Protein AF-A0A166BLS1-F1 (afdb_monomer)

Sequence (521 aa):
MVPDGFFENTPAGLWRRPIIGSLPDDPYKFVGGPPPLKQDQSWTGKQEKKPWTNTPAFCPALEGIDLPGAQWHRLTSVPAFTVCNKCHSTIIRASVTQTSMSFSAAFQPIPSSDIPSRPLCYFSTTHVRQLWDDVLRVRTLDGLIAYARMRTSLPACAGQQGCTPSSPLAPPVWYTLSPFRAPKVEGFIMCATCFHDEVAGSPAEACFVPHFGTQEPSEVWSCDASVPRVRGLLRELASKEVTWQTSEAFSTGVRQRLHECPPCPGIGVRVDPDSHAWFRAKSELKYPEPMQNMAICAACVLDCISTAPAAGRPGVSEDHFERREPAPKSEPGSDANWYTCDAAVPSFRFALTQDHNHPPPRVPGVCHIWGSGVDNTDAADIWRDAARRLFTAGGSCVEQPGNTIPDGAQAYRIRPSAYGEHVELDFDLCAACYMGIVRPLFHDRFVQTVARNKVCDLGHTRPEREEIVRALVGACAVRDFGVFERWLREKAQKSIENAGHSGSPALLVPRIEDFKTTLDG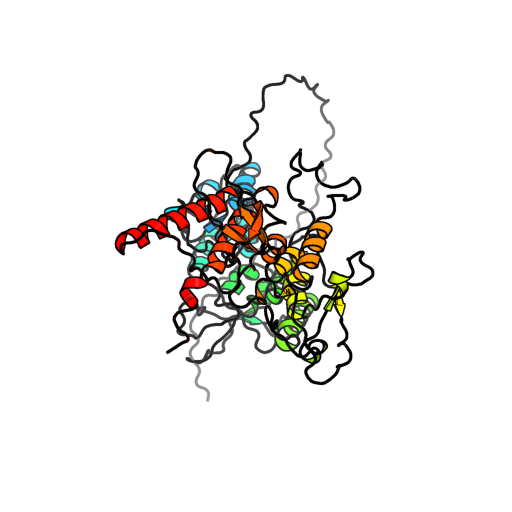

Solvent-accessible surface area (backbone atoms only — not comparable to full-atom values): 30731 Å² total; per-residue (Å²): 144,78,91,82,89,89,86,82,89,79,88,81,83,80,86,74,79,82,85,79,78,90,79,84,92,80,91,80,89,84,85,86,83,85,82,87,81,84,82,82,89,77,91,70,86,74,76,76,75,72,77,70,81,43,40,35,81,58,75,60,27,84,74,33,55,46,41,69,79,49,47,37,27,20,33,70,94,38,68,82,40,29,32,40,38,37,55,41,56,68,47,49,49,46,48,35,82,79,36,103,59,66,68,44,80,50,46,40,77,49,56,82,89,71,56,58,86,52,48,39,21,58,64,66,29,58,30,47,48,54,42,46,56,48,25,68,72,74,69,46,60,63,68,51,51,53,47,40,52,54,57,64,70,47,42,64,75,50,28,76,81,23,36,28,71,85,38,86,40,37,52,97,43,43,30,24,72,24,77,90,46,24,61,84,54,88,88,52,37,28,34,45,50,52,42,50,38,44,26,38,96,32,66,33,36,74,33,47,39,77,46,82,74,81,76,49,78,86,42,70,53,47,26,49,57,56,40,53,34,41,36,40,42,43,44,52,43,27,75,38,83,71,41,64,69,53,30,39,53,40,34,49,54,39,43,44,51,73,73,73,31,63,76,67,80,34,68,82,36,72,40,58,50,86,78,50,59,36,26,18,46,43,80,88,48,98,64,60,68,72,51,52,70,41,39,29,35,52,35,44,44,42,42,44,24,53,34,33,50,81,72,77,31,66,55,55,51,58,87,52,41,38,80,46,76,71,71,81,75,61,66,91,88,43,73,86,50,46,41,46,32,57,51,50,36,64,51,51,40,50,60,49,51,45,52,68,85,63,70,77,81,85,65,92,81,67,76,80,82,57,68,101,78,75,75,92,80,47,75,64,58,60,54,52,51,22,52,52,48,46,71,40,93,90,25,49,52,82,78,36,85,81,20,46,33,52,65,74,34,66,22,35,29,57,51,76,65,90,79,81,63,87,70,77,65,93,48,43,26,36,54,25,53,32,43,49,59,41,42,87,76,48,52,89,48,44,38,82,45,69,27,77,58,39,60,22,59,75,13,84,84,39,90,59,23,67,58,54,52,40,41,45,53,12,13,58,39,44,72,36,66,67,47,33,54,49,51,52,49,55,51,52,51,51,52,44,59,59,26,63,78,70,78,62,79,68,95,65,75,79,52,71,78,75,67,67,79,78,80,85,128

Radius of gyration: 27.6 Å; Cα contacts (8 Å, |Δi|>4): 735; chains: 1; bounding box: 99×90×65 Å

pLDDT: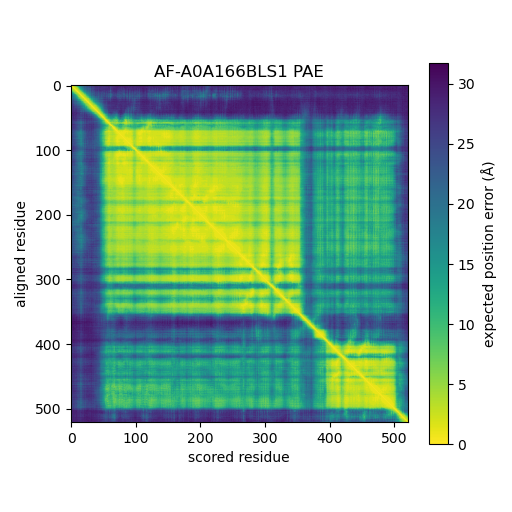 mean 74.45, std 22.79, range [21.97, 98.31]

Foldseek 3Di:
DDDDDDDDDDDDDDPDDDDDDDDDDDDDDDDDDDDDDDDDDDDDDDDPPDPPFQQFPDAPAQVLQDQFSHKKKAQQLQRLQIATPNCLVPPQQVLVVVDVDRPSVRIGIDPSVRQPSRRHHLCNFPLVVLVVVVCSVVVDCPSVSVLSVVLSPFADAPAQQFDFCPDPNQAPWKKAFDVVQAPHDPLAIAGPNLCSRQPPPFLCNVRMDTDPDDGDRPHGDHHLCSQQLLVLLSNVCRVDHRDHVSRHVSSVSSCCQPPVADAACAAPDWDAPVVFWWKAFDPVPPAPPLRRPATAGPSLLSRQQCSQVSVVAPFHHSVRIDTDDQDPDDPPPDPSRIHHHPCSPVLNSVVRNDRLVDQDDPDPPPPPPDPPPDDPNGLSVLVSQLSVQCPDPPADLAPDVQSWQDAQAKKKAFDDDPPPDPPRLPAIAHPNCCSRQPCSQPVVRIDIDGGDGDHHCCRPPNPCNVVLSSQSVSCSRSSHCVSSVVVSVVVLVVQQVVVVVVPDGDPDPDHVVNVPPPPPD

Secondary structure (DSSP, 8-state):
---------------PPP-PPP----------PPPPPP--------------TT--SS--GGGT---TT--EEEETTEEEEEEEHHHIIIIITGGGGTSSS-GGGGEEEEPGGGS-SS---GGGSHHHHHHHHHHHHHT-SHHHHHHHHHHHHSPPP-GGG-B-TTSTT--S-EEEE-TTTS---TT--EEHHHHHHHTTTSGGGGGEEE--PPPPTT--B--GGGSHHHHHHHHHHHHS---HHHHHHHHHHHHIIIIISPPP--TT--B-GGGS-EEEE-TTS---HHHHT--EEHHHIIIIITTSGGGT-----GGGEEEEPPPPP-STT-GGG-B--GGGSHHHHHHHHS-TTSPPP--TT-TTSS-TT--TT-HHHHHHHHHHHHSSTT--GGGSGGGEE-TTSEEEEEPPPSSS-------EEEHHHIIIIIHHHHGGGEEEEE--SEE-TT-TT-TTHHHHHHHHHHHHHHT-HHHHHHHHHHHHHHHHHHHHTTT-----PPPGGGGTTSS--

Structure (mmCIF, N/CA/C/O backbone):
data_AF-A0A166BLS1-F1
#
_entry.id   AF-A0A166BLS1-F1
#
loop_
_atom_site.group_PDB
_atom_site.id
_atom_site.type_symbol
_atom_site.label_atom_id
_atom_site.label_alt_id
_atom_site.label_comp_id
_atom_site.label_asym_id
_atom_site.label_entity_id
_atom_site.label_seq_id
_atom_site.pdbx_PDB_ins_code
_atom_site.Cartn_x
_atom_site.Cartn_y
_atom_site.Cartn_z
_atom_site.occupancy
_atom_site.B_iso_or_equiv
_atom_site.auth_seq_id
_atom_site.auth_comp_id
_atom_site.auth_asym_id
_atom_site.auth_atom_id
_atom_site.pdbx_PDB_model_num
ATOM 1 N N . MET A 1 1 ? -1.184 -50.304 -23.998 1.00 37.31 1 MET A N 1
ATOM 2 C CA . MET A 1 1 ? -2.460 -49.718 -24.455 1.00 37.31 1 MET A CA 1
ATOM 3 C C . MET A 1 1 ? -2.712 -48.480 -23.618 1.00 37.31 1 MET A C 1
ATOM 5 O O . MET A 1 1 ? -3.164 -48.580 -22.489 1.00 37.31 1 MET A O 1
ATOM 9 N N . VAL A 1 2 ? -2.264 -47.356 -24.163 1.00 29.84 2 VAL A N 1
ATOM 10 C CA . VAL A 1 2 ? -2.254 -45.984 -23.639 1.00 29.84 2 VAL A CA 1
ATOM 11 C C . VAL A 1 2 ? -2.466 -45.126 -24.890 1.00 29.84 2 VAL A C 1
ATOM 13 O O . VAL A 1 2 ? -1.858 -45.471 -25.908 1.00 29.84 2 VAL A O 1
ATOM 16 N N . PRO A 1 3 ? -3.308 -44.082 -24.901 1.00 44.66 3 PRO A N 1
ATOM 17 C CA . PRO A 1 3 ? -3.271 -43.125 -25.988 1.00 44.66 3 PRO A CA 1
ATOM 18 C C . PRO A 1 3 ? -2.238 -42.045 -25.658 1.00 44.66 3 PRO A C 1
ATOM 20 O O . PRO A 1 3 ? -2.410 -41.258 -24.728 1.00 44.66 3 PRO A O 1
ATOM 23 N N . ASP A 1 4 ? -1.156 -42.069 -26.429 1.00 40.38 4 ASP A N 1
ATOM 24 C CA . ASP A 1 4 ? -0.189 -40.988 -26.565 1.00 40.38 4 ASP A CA 1
ATOM 25 C C . ASP A 1 4 ? -0.800 -39.798 -27.315 1.00 40.38 4 ASP A C 1
ATOM 27 O O . ASP A 1 4 ? -1.586 -39.970 -28.249 1.00 40.38 4 ASP A O 1
ATOM 31 N N . GLY A 1 5 ? -0.322 -38.602 -26.972 1.00 33.91 5 GLY A N 1
ATOM 32 C CA . GLY A 1 5 ? -0.325 -37.451 -27.870 1.00 33.91 5 GLY A CA 1
ATOM 33 C C . GLY A 1 5 ? -1.164 -36.280 -27.380 1.00 33.91 5 GLY A C 1
ATOM 34 O O . GLY A 1 5 ? -2.383 -36.318 -27.459 1.00 33.91 5 GLY A O 1
ATOM 35 N N . PHE A 1 6 ? -0.488 -35.244 -26.880 1.00 31.84 6 PHE A N 1
ATOM 36 C CA . PHE A 1 6 ? -0.525 -33.864 -27.393 1.00 31.84 6 PHE A CA 1
ATOM 37 C C . PHE A 1 6 ? 0.153 -32.947 -26.359 1.00 31.84 6 PHE A C 1
ATOM 39 O O . PHE A 1 6 ? -0.451 -32.533 -25.376 1.00 31.84 6 PHE A O 1
ATOM 46 N N . PHE A 1 7 ? 1.430 -32.634 -26.582 1.00 31.94 7 PHE A N 1
ATOM 47 C CA . PHE A 1 7 ? 2.108 -31.496 -25.962 1.00 31.94 7 PHE A CA 1
ATOM 48 C C . PHE A 1 7 ? 2.674 -30.646 -27.097 1.00 31.94 7 PHE A C 1
ATOM 50 O O . PHE A 1 7 ? 3.666 -31.020 -27.719 1.00 31.94 7 PHE A O 1
ATOM 57 N N . GLU A 1 8 ? 2.036 -29.510 -27.366 1.00 32.31 8 GLU A N 1
ATOM 58 C CA . GLU A 1 8 ? 2.596 -28.452 -28.200 1.00 32.31 8 GLU A CA 1
ATOM 59 C C . GLU A 1 8 ? 2.899 -27.220 -27.337 1.00 32.31 8 GLU A C 1
ATOM 61 O O . GLU A 1 8 ? 2.020 -26.595 -26.753 1.00 32.31 8 GLU A O 1
ATOM 66 N N . ASN A 1 9 ? 4.195 -26.913 -27.281 1.00 30.81 9 ASN A N 1
ATOM 67 C CA . ASN A 1 9 ? 4.796 -25.587 -27.418 1.00 30.81 9 ASN A CA 1
ATOM 68 C C . ASN A 1 9 ? 4.277 -24.433 -26.541 1.00 30.81 9 ASN A C 1
ATOM 70 O O . ASN A 1 9 ? 3.420 -23.648 -26.935 1.00 30.81 9 ASN A O 1
ATOM 74 N N . THR A 1 10 ? 4.984 -24.193 -25.435 1.00 31.97 10 THR A N 1
ATOM 75 C CA . THR A 1 10 ? 5.152 -22.847 -24.859 1.00 31.97 10 THR A CA 1
ATOM 76 C C . THR A 1 10 ? 6.646 -22.494 -24.846 1.00 31.97 10 THR A C 1
ATOM 78 O O . THR A 1 10 ? 7.451 -23.304 -24.379 1.00 31.97 10 THR A O 1
ATOM 81 N N . PRO A 1 11 ? 7.071 -21.322 -25.356 1.00 33.12 11 PRO A N 1
ATOM 82 C CA . PRO A 1 11 ? 8.479 -20.953 -25.365 1.00 33.12 11 PRO A CA 1
ATOM 83 C C . PRO A 1 11 ? 8.884 -20.392 -23.996 1.00 33.12 11 PRO A C 1
ATOM 85 O O . PRO A 1 11 ? 8.539 -19.269 -23.632 1.00 33.12 11 PRO A O 1
ATOM 88 N N . ALA A 1 12 ? 9.656 -21.172 -23.240 1.00 31.81 12 ALA A N 1
ATOM 89 C CA . ALA A 1 12 ? 10.389 -20.683 -22.080 1.00 31.81 12 ALA A CA 1
ATOM 90 C C . ALA A 1 12 ? 11.561 -19.804 -22.554 1.00 31.81 12 ALA A C 1
ATOM 92 O O . ALA A 1 12 ? 12.592 -20.300 -23.014 1.00 31.81 12 ALA A O 1
ATOM 93 N N . GLY A 1 13 ? 11.395 -18.485 -22.453 1.00 29.47 13 GLY A N 1
ATOM 94 C CA . GLY A 1 13 ? 12.469 -17.509 -22.631 1.00 29.47 13 GLY A CA 1
ATOM 95 C C . GLY A 1 13 ? 13.503 -17.634 -21.513 1.00 29.47 13 GLY A C 1
ATOM 96 O O . GLY A 1 13 ? 13.312 -17.136 -20.407 1.00 29.47 13 GLY A O 1
ATOM 97 N N . LEU A 1 14 ? 14.601 -18.327 -21.808 1.00 30.34 14 LEU A N 1
ATOM 98 C CA . LEU A 1 14 ? 15.774 -18.485 -20.953 1.00 30.34 14 LEU A CA 1
ATOM 99 C C . LEU A 1 14 ? 16.527 -17.154 -20.786 1.00 30.34 14 LEU A C 1
ATOM 101 O O . LEU A 1 14 ? 17.370 -16.807 -21.608 1.00 30.34 14 LEU A O 1
ATOM 105 N N . TRP A 1 15 ? 16.322 -16.465 -19.665 1.00 31.14 15 TRP A N 1
ATOM 106 C CA . TRP A 1 15 ? 17.311 -15.524 -19.129 1.00 31.14 15 TRP A CA 1
ATOM 107 C C . TRP A 1 15 ? 18.323 -16.298 -18.273 1.00 31.14 15 TRP A C 1
ATOM 109 O O . TRP A 1 15 ? 18.244 -16.317 -17.047 1.00 31.14 15 TRP A O 1
ATOM 119 N N . ARG A 1 16 ? 19.284 -16.985 -18.907 1.00 30.34 16 ARG A N 1
ATOM 120 C CA . ARG A 1 16 ? 20.479 -17.480 -18.199 1.00 30.34 16 ARG A CA 1
ATOM 121 C C . ARG A 1 16 ? 21.548 -16.392 -18.220 1.00 30.34 16 ARG A C 1
ATOM 123 O O . ARG A 1 16 ? 22.025 -16.012 -19.284 1.00 30.34 16 ARG A O 1
ATOM 130 N N . ARG A 1 17 ? 21.941 -15.912 -17.037 1.00 32.03 17 ARG A N 1
ATOM 131 C CA . ARG A 1 17 ? 23.153 -15.099 -16.863 1.00 32.03 17 ARG A CA 1
ATOM 132 C C . ARG A 1 17 ? 24.384 -15.933 -17.257 1.00 32.03 17 ARG A C 1
ATOM 134 O O . ARG A 1 17 ? 24.448 -17.101 -16.865 1.00 32.03 17 ARG A O 1
ATOM 141 N N . PRO A 1 18 ? 25.366 -15.378 -17.985 1.00 31.52 18 PRO A N 1
ATOM 142 C CA . PRO A 1 18 ? 26.636 -16.056 -18.189 1.00 31.52 18 PRO A CA 1
ATOM 143 C C . PRO A 1 18 ? 27.429 -16.071 -16.876 1.00 31.52 18 PRO A C 1
ATOM 145 O O . PRO A 1 18 ? 27.588 -15.044 -16.217 1.00 31.52 18 PRO A O 1
ATOM 148 N N . ILE A 1 19 ? 27.923 -17.252 -16.503 1.00 35.88 19 ILE A N 1
ATOM 149 C CA . ILE A 1 19 ? 28.926 -17.427 -15.450 1.00 35.88 19 ILE A CA 1
ATOM 150 C C . ILE A 1 19 ? 30.246 -16.913 -16.031 1.00 35.88 19 ILE A C 1
ATOM 152 O O . ILE A 1 19 ? 30.818 -17.544 -16.918 1.00 35.88 19 ILE A O 1
ATOM 156 N N . ILE A 1 20 ? 30.696 -15.742 -15.581 1.00 36.22 20 ILE A N 1
ATOM 157 C CA . ILE A 1 20 ? 32.006 -15.196 -15.947 1.00 36.22 20 ILE A CA 1
ATOM 158 C C . ILE A 1 20 ? 33.042 -15.807 -15.004 1.00 36.22 20 ILE A C 1
ATOM 160 O O . ILE A 1 20 ? 32.956 -15.652 -13.787 1.00 36.22 20 ILE A O 1
ATOM 164 N N . GLY A 1 21 ? 33.984 -16.539 -15.596 1.00 31.39 21 GLY A N 1
ATOM 165 C CA . GLY A 1 21 ? 35.139 -17.112 -14.922 1.00 31.39 21 GLY A CA 1
ATOM 166 C C . GLY A 1 21 ? 36.121 -16.048 -14.433 1.00 31.39 21 GLY A C 1
ATOM 167 O O . GLY A 1 21 ? 36.230 -14.956 -14.987 1.00 31.39 21 GLY A O 1
ATOM 168 N N . SER A 1 22 ? 36.823 -16.415 -13.371 1.00 38.06 22 SER A N 1
ATOM 169 C CA . SER A 1 22 ? 37.865 -15.670 -12.675 1.00 38.06 22 SER A CA 1
ATOM 170 C C . SER A 1 22 ? 38.975 -15.196 -13.623 1.00 38.06 22 SER A C 1
ATOM 172 O O . SER A 1 22 ? 39.521 -15.996 -14.381 1.00 38.06 22 SER A O 1
ATOM 174 N N . LEU A 1 23 ? 39.347 -13.917 -13.532 1.00 35.88 23 LEU A N 1
ATOM 175 C CA . LEU A 1 23 ? 40.581 -13.368 -14.107 1.00 35.88 23 LEU A CA 1
ATOM 176 C C . LEU A 1 23 ? 41.565 -13.002 -12.978 1.00 35.88 23 LEU A C 1
ATOM 178 O O . LEU A 1 23 ? 41.110 -12.675 -11.880 1.00 35.88 23 LEU A O 1
ATOM 182 N N . PRO A 1 24 ? 42.884 -13.104 -13.228 1.00 43.91 24 PRO A N 1
ATOM 183 C CA . PRO A 1 24 ? 43.915 -13.093 -12.197 1.00 43.91 24 PRO A CA 1
ATOM 184 C C . PRO A 1 24 ? 44.379 -11.686 -11.807 1.00 43.91 24 PRO A C 1
ATOM 186 O O . PRO A 1 24 ? 44.202 -10.718 -12.547 1.00 43.91 24 PRO A O 1
ATOM 189 N N . ASP A 1 25 ? 45.005 -11.637 -10.631 1.00 40.00 25 ASP A N 1
ATOM 190 C CA . ASP A 1 25 ? 45.694 -10.497 -10.033 1.00 40.00 25 ASP A CA 1
ATOM 191 C C . ASP A 1 25 ? 46.747 -9.879 -10.965 1.00 40.00 25 ASP A C 1
ATOM 193 O O . ASP A 1 25 ? 47.553 -10.599 -11.556 1.00 40.00 25 ASP A O 1
ATOM 197 N N . ASP A 1 26 ? 46.807 -8.544 -11.013 1.00 35.03 26 ASP A N 1
ATOM 198 C CA . ASP A 1 26 ? 47.973 -7.821 -11.532 1.00 35.03 26 ASP A CA 1
ATOM 199 C C . ASP A 1 26 ? 48.314 -6.615 -10.624 1.00 35.03 26 ASP A C 1
ATOM 201 O O . ASP A 1 26 ? 47.408 -5.852 -10.258 1.00 35.03 26 ASP A O 1
ATOM 205 N N . PRO A 1 27 ? 49.585 -6.416 -10.210 1.00 46.97 27 PRO A N 1
ATOM 206 C CA . PRO A 1 27 ? 49.970 -5.420 -9.223 1.00 46.97 27 PRO A CA 1
ATOM 207 C C . PRO A 1 27 ? 50.662 -4.217 -9.879 1.00 46.97 27 PRO A C 1
ATOM 209 O O . PRO A 1 27 ? 51.811 -4.303 -10.305 1.00 46.97 27 PRO A O 1
ATOM 212 N N . TYR A 1 28 ? 50.030 -3.042 -9.852 1.00 35.78 28 TYR A N 1
ATOM 213 C CA . TYR A 1 28 ? 50.711 -1.787 -10.189 1.00 35.78 28 TYR A CA 1
ATOM 214 C C . TYR A 1 28 ? 50.617 -0.762 -9.057 1.00 35.78 28 TYR A C 1
ATOM 216 O O . TYR A 1 28 ? 49.587 -0.140 -8.803 1.00 35.78 28 TYR A O 1
ATOM 224 N N . LYS A 1 29 ? 51.758 -0.582 -8.380 1.00 39.91 29 LYS A N 1
ATOM 225 C CA . LYS A 1 29 ? 52.066 0.546 -7.495 1.00 39.91 29 LYS A CA 1
ATOM 226 C C . LYS A 1 29 ? 52.257 1.808 -8.342 1.00 39.91 29 LYS A C 1
ATOM 228 O O . LYS A 1 29 ? 53.139 1.828 -9.195 1.00 39.91 29 LYS A O 1
ATOM 233 N N . PHE A 1 30 ? 51.520 2.875 -8.040 1.00 35.00 30 PHE A N 1
ATOM 234 C CA . PHE A 1 30 ? 51.841 4.229 -8.500 1.00 35.00 30 PHE A CA 1
ATOM 235 C C . PHE A 1 30 ? 52.320 5.091 -7.328 1.00 35.00 30 PHE A C 1
ATOM 237 O O . PHE A 1 30 ? 51.665 5.198 -6.293 1.00 35.00 30 PHE A O 1
ATOM 244 N N . VAL A 1 31 ? 53.496 5.689 -7.519 1.00 37.72 31 VAL A N 1
ATOM 245 C CA . VAL A 1 31 ? 54.149 6.678 -6.658 1.00 37.72 31 VAL A CA 1
ATOM 246 C C . VAL A 1 31 ? 53.953 8.051 -7.305 1.00 37.72 31 VAL A C 1
ATOM 248 O O . VAL A 1 31 ? 54.186 8.187 -8.503 1.00 37.72 31 VAL A O 1
ATOM 251 N N . GLY A 1 32 ? 53.585 9.063 -6.512 1.00 34.72 32 GLY A N 1
ATOM 252 C CA . GLY A 1 32 ? 53.690 10.480 -6.887 1.00 34.72 32 GLY A CA 1
ATOM 253 C C . GLY A 1 32 ? 52.368 11.248 -6.858 1.00 34.72 32 GLY A C 1
ATOM 254 O O . GLY A 1 32 ? 51.665 11.321 -7.860 1.00 34.72 32 GLY A O 1
ATOM 255 N N . GLY A 1 33 ? 52.048 11.861 -5.715 1.00 37.88 33 GLY A N 1
ATOM 256 C CA . GLY A 1 33 ? 50.991 12.873 -5.613 1.00 37.88 33 GLY A CA 1
ATOM 257 C C . GLY A 1 33 ? 51.542 14.285 -5.880 1.00 37.88 33 GLY A C 1
ATOM 258 O O . GLY A 1 33 ? 52.661 14.573 -5.449 1.00 37.88 33 GLY A O 1
ATOM 259 N N . PRO A 1 34 ? 50.800 15.177 -6.564 1.00 40.53 34 PRO A N 1
ATOM 260 C CA . PRO A 1 34 ? 51.186 16.578 -6.719 1.00 40.53 34 PRO A CA 1
ATOM 261 C C . PRO A 1 34 ? 50.818 17.420 -5.473 1.00 40.53 34 PRO A C 1
ATOM 263 O O . PRO A 1 34 ? 49.925 17.037 -4.712 1.00 40.53 34 PRO A O 1
ATOM 266 N N . PRO A 1 35 ? 51.496 18.564 -5.242 1.00 41.44 35 PRO A N 1
ATOM 267 C CA . PRO A 1 35 ? 51.337 19.383 -4.036 1.00 41.44 35 PRO A CA 1
ATOM 268 C C . PRO A 1 35 ? 50.039 20.220 -4.039 1.00 41.44 35 PRO A C 1
ATOM 270 O O . PRO A 1 35 ? 49.445 20.439 -5.098 1.00 41.44 35 PRO A O 1
ATOM 273 N N . PRO A 1 36 ? 49.590 20.719 -2.868 1.00 36.47 36 PRO A N 1
ATOM 274 C CA . PRO A 1 36 ? 48.290 21.365 -2.733 1.00 36.47 36 PRO A CA 1
ATOM 275 C C . PRO A 1 36 ? 48.281 22.780 -3.326 1.00 36.47 36 PRO A C 1
ATOM 277 O O . PRO A 1 36 ? 49.151 23.607 -3.042 1.00 36.47 36 PRO A O 1
ATOM 280 N N . LEU A 1 37 ? 47.247 23.069 -4.117 1.00 32.47 37 LEU A N 1
ATOM 281 C CA . LEU A 1 37 ? 46.922 24.407 -4.605 1.00 32.47 37 LEU A CA 1
ATOM 282 C C . LEU A 1 37 ? 46.307 25.255 -3.482 1.00 32.47 37 LEU A C 1
ATOM 284 O O . LEU A 1 37 ? 45.362 24.838 -2.811 1.00 32.47 37 LEU A O 1
ATOM 288 N N . LYS A 1 38 ? 46.853 26.464 -3.306 1.00 34.19 38 LYS A N 1
ATOM 289 C CA . LYS A 1 38 ? 46.337 27.511 -2.417 1.00 34.19 38 LYS A CA 1
ATOM 290 C C . LYS A 1 38 ? 44.936 27.939 -2.859 1.00 34.19 38 LYS A C 1
ATOM 292 O O . LYS A 1 38 ? 44.688 28.162 -4.041 1.00 34.19 38 LYS A O 1
ATOM 297 N N . GLN A 1 39 ? 44.038 28.050 -1.888 1.00 31.67 39 GLN A N 1
ATOM 298 C CA . GLN A 1 39 ? 42.633 28.383 -2.075 1.00 31.67 39 GLN A CA 1
ATOM 299 C C . GLN A 1 39 ? 42.447 29.899 -1.907 1.00 31.67 39 GLN A C 1
ATOM 301 O O . GLN A 1 39 ? 42.406 30.393 -0.782 1.00 31.67 39 GLN A O 1
ATOM 306 N N . ASP A 1 40 ? 42.348 30.632 -3.017 1.00 30.22 40 ASP A N 1
ATOM 307 C CA . ASP A 1 40 ? 41.918 32.033 -3.008 1.00 30.22 40 ASP A CA 1
ATOM 308 C C . ASP A 1 40 ? 40.397 32.103 -2.827 1.00 30.22 40 ASP A C 1
ATOM 310 O O . ASP A 1 40 ? 39.615 31.630 -3.657 1.00 30.22 40 ASP A O 1
ATOM 314 N N . GLN A 1 41 ? 39.970 32.699 -1.714 1.00 35.78 41 GLN A N 1
ATOM 315 C CA . GLN A 1 41 ? 38.578 33.048 -1.464 1.00 35.78 41 GLN A CA 1
ATOM 316 C C . GLN A 1 41 ? 38.263 34.377 -2.159 1.00 35.78 41 GLN A C 1
ATOM 318 O O . GLN A 1 41 ? 38.460 35.446 -1.588 1.00 35.78 41 GLN A O 1
ATOM 323 N N . SER A 1 42 ? 37.726 34.312 -3.379 1.00 29.70 42 SER A N 1
ATOM 324 C CA . SER A 1 42 ? 36.916 35.405 -3.923 1.00 29.70 42 SER A CA 1
ATOM 325 C C . SER A 1 42 ? 35.448 34.981 -3.936 1.00 29.70 42 SER A C 1
ATOM 327 O O . SER A 1 42 ? 35.024 34.017 -4.574 1.00 29.70 42 SER A O 1
ATOM 329 N N . TRP A 1 43 ? 34.686 35.680 -3.104 1.00 32.12 43 TRP A N 1
ATOM 330 C CA . TRP A 1 43 ? 33.264 35.504 -2.869 1.00 32.12 43 TRP A CA 1
ATOM 331 C C . TRP A 1 43 ? 32.502 36.032 -4.094 1.00 32.12 43 TRP A C 1
ATOM 333 O O . TRP A 1 43 ? 32.457 37.236 -4.328 1.00 32.12 43 TRP A O 1
ATOM 343 N N . THR A 1 44 ? 31.909 35.144 -4.892 1.00 34.59 44 THR A N 1
ATOM 344 C CA . THR A 1 44 ? 30.893 35.514 -5.889 1.00 34.59 44 THR A CA 1
ATOM 345 C C . THR A 1 44 ? 29.563 34.908 -5.462 1.00 34.59 44 THR A C 1
ATOM 347 O O . THR A 1 44 ? 29.478 33.730 -5.108 1.00 34.59 44 THR A O 1
ATOM 350 N N . GLY A 1 45 ? 28.537 35.758 -5.394 1.00 40.53 45 GLY A N 1
ATOM 351 C CA . GLY A 1 45 ? 27.240 35.457 -4.801 1.00 40.53 45 GLY A CA 1
ATOM 352 C C . GLY A 1 45 ? 26.622 34.172 -5.345 1.00 40.53 45 GLY A C 1
ATOM 353 O O . GLY A 1 45 ? 26.195 34.103 -6.497 1.00 40.53 45 GLY A O 1
ATOM 354 N N . LYS A 1 46 ? 26.521 33.156 -4.484 1.00 34.66 46 LYS A N 1
ATOM 355 C CA . LYS A 1 46 ? 25.625 32.027 -4.719 1.00 34.66 46 LYS A CA 1
ATOM 356 C C . LYS A 1 46 ? 24.204 32.548 -4.573 1.00 34.66 46 LYS A C 1
ATOM 358 O O . LYS A 1 46 ? 23.774 32.860 -3.468 1.00 34.66 46 LYS A O 1
ATOM 363 N N . GLN A 1 47 ? 23.474 32.597 -5.686 1.00 32.12 47 GLN A N 1
ATOM 364 C CA . GLN A 1 47 ? 22.020 32.538 -5.639 1.00 32.12 47 GLN A CA 1
ATOM 365 C C . GLN A 1 47 ? 21.641 31.353 -4.748 1.00 32.12 47 GLN A C 1
ATOM 367 O O . GLN A 1 47 ? 21.965 30.202 -5.063 1.00 32.12 47 GLN A O 1
ATOM 372 N N . GLU A 1 48 ? 20.996 31.634 -3.620 1.00 31.42 48 GLU A N 1
ATOM 373 C CA . GLU A 1 48 ? 20.308 30.615 -2.846 1.00 31.42 48 GLU A CA 1
ATOM 374 C C . GLU A 1 48 ? 19.347 29.910 -3.803 1.00 31.42 48 GLU A C 1
ATOM 376 O O . GLU A 1 48 ? 18.385 30.498 -4.302 1.00 31.42 48 GLU A O 1
ATOM 381 N N . LYS A 1 49 ? 19.652 28.650 -4.135 1.00 38.97 49 LYS A N 1
ATOM 382 C CA . LYS A 1 49 ? 18.723 27.794 -4.867 1.00 38.97 49 LYS A CA 1
ATOM 383 C C . LYS A 1 49 ? 17.466 27.736 -4.013 1.00 38.97 49 LYS A C 1
ATOM 385 O O . LYS A 1 49 ? 17.487 27.087 -2.968 1.00 38.97 49 LYS A O 1
ATOM 390 N N . LYS A 1 50 ? 16.406 28.430 -4.442 1.00 36.78 50 LYS A N 1
ATOM 391 C CA . LYS A 1 50 ? 15.085 28.321 -3.819 1.00 36.78 50 LYS A CA 1
ATOM 392 C C . LYS A 1 50 ? 14.807 26.829 -3.591 1.00 36.78 50 LYS A C 1
ATOM 394 O O . LYS A 1 50 ? 15.022 26.047 -4.526 1.00 36.78 50 LYS A O 1
ATOM 399 N N . PRO A 1 51 ? 14.411 26.414 -2.374 1.00 44.69 51 PRO A N 1
ATOM 400 C CA . PRO A 1 51 ? 14.072 25.022 -2.118 1.00 44.69 51 PRO A CA 1
ATOM 401 C C . PRO A 1 51 ? 13.043 24.590 -3.162 1.00 44.69 51 PRO A C 1
ATOM 403 O O . PRO A 1 51 ? 12.149 25.366 -3.492 1.00 44.69 51 PRO A O 1
ATOM 406 N N . TRP A 1 52 ? 13.233 23.403 -3.742 1.00 47.97 52 TRP A N 1
ATOM 407 C CA . TRP A 1 52 ? 12.401 22.876 -4.822 1.00 47.97 52 TRP A CA 1
ATOM 408 C C . TRP A 1 52 ? 10.938 22.832 -4.369 1.00 47.97 52 TRP A C 1
ATOM 410 O O . TRP A 1 52 ? 10.510 21.870 -3.727 1.00 47.97 52 TRP A O 1
ATOM 420 N N . THR A 1 53 ? 10.181 23.880 -4.683 1.00 54.34 53 THR A N 1
ATOM 421 C CA . THR A 1 53 ? 8.743 23.941 -4.447 1.00 54.34 53 THR A CA 1
ATOM 422 C C . THR A 1 53 ? 8.115 22.757 -5.191 1.00 54.34 53 THR A C 1
ATOM 424 O O . THR A 1 53 ? 8.500 22.459 -6.322 1.00 54.34 53 THR A O 1
ATOM 427 N N . ASN A 1 54 ? 7.215 22.013 -4.540 1.00 58.28 54 ASN A N 1
ATOM 428 C CA . ASN A 1 54 ? 6.516 20.833 -5.088 1.00 58.28 54 ASN A CA 1
ATOM 429 C C . ASN A 1 54 ? 7.311 19.507 -5.159 1.00 58.28 54 ASN A C 1
ATOM 431 O O . ASN A 1 54 ? 6.902 18.577 -5.863 1.00 58.28 54 ASN A O 1
ATOM 435 N N . THR A 1 55 ? 8.437 19.363 -4.447 1.00 64.56 55 THR A N 1
ATOM 436 C CA . THR A 1 55 ? 9.050 18.033 -4.241 1.00 64.56 55 THR A CA 1
ATOM 437 C C . THR A 1 55 ? 8.502 17.411 -2.960 1.00 64.56 55 THR A C 1
ATOM 439 O O . THR A 1 55 ? 8.761 17.954 -1.887 1.00 64.56 55 THR A O 1
ATOM 442 N N . PRO A 1 56 ? 7.789 16.273 -3.021 1.00 59.00 56 PRO A N 1
ATOM 443 C CA . PRO A 1 56 ? 7.319 15.634 -1.805 1.00 59.00 56 PRO A CA 1
ATOM 444 C C . PRO A 1 56 ? 8.512 15.146 -0.967 1.00 59.00 56 PRO A C 1
ATOM 446 O O . PRO A 1 56 ? 9.515 14.652 -1.493 1.00 59.00 56 PRO A O 1
ATOM 449 N N . ALA A 1 57 ? 8.410 15.310 0.350 1.00 62.72 57 ALA A N 1
ATOM 450 C CA . ALA A 1 57 ? 9.400 14.896 1.335 1.00 62.72 57 ALA A CA 1
ATOM 451 C C . ALA A 1 57 ? 9.658 13.385 1.275 1.00 62.72 57 ALA A C 1
ATOM 453 O O . ALA A 1 57 ? 10.794 12.947 1.467 1.00 62.72 57 ALA A O 1
ATOM 454 N N . PHE A 1 58 ? 8.628 12.607 0.936 1.00 68.94 58 PHE A N 1
ATOM 455 C CA . PHE A 1 58 ? 8.699 11.167 0.725 1.00 68.94 58 PHE A CA 1
ATOM 456 C C . PHE A 1 58 ? 8.086 10.762 -0.621 1.00 68.94 58 PHE A C 1
ATOM 458 O O . PHE A 1 58 ? 7.308 11.491 -1.229 1.00 68.94 58 PHE A O 1
ATOM 465 N N . CYS A 1 59 ? 8.464 9.583 -1.111 1.00 79.69 59 CYS A N 1
ATOM 466 C CA . CYS A 1 59 ? 7.813 8.979 -2.267 1.00 79.69 59 CYS A CA 1
ATOM 467 C C . CYS A 1 59 ? 6.456 8.394 -1.826 1.00 79.69 59 CYS A C 1
ATOM 469 O O . CYS A 1 59 ? 6.470 7.589 -0.896 1.00 79.69 59 CYS A O 1
ATOM 471 N N . PRO A 1 60 ? 5.322 8.717 -2.482 1.00 71.12 60 PRO A N 1
ATOM 472 C CA . PRO A 1 60 ? 3.997 8.180 -2.126 1.00 71.12 60 PRO A CA 1
ATOM 473 C C . PRO A 1 60 ? 3.839 6.665 -2.363 1.00 71.12 60 PRO A C 1
ATOM 475 O O . PRO A 1 60 ? 2.791 6.099 -2.072 1.00 71.12 60 PRO A O 1
ATOM 478 N N . ALA A 1 61 ? 4.880 6.008 -2.886 1.00 74.62 61 ALA A N 1
ATOM 479 C CA . ALA A 1 61 ? 4.936 4.579 -3.165 1.00 74.62 61 ALA A CA 1
ATOM 480 C C . ALA A 1 61 ? 3.713 4.059 -3.956 1.00 74.62 61 ALA A C 1
ATOM 482 O O . ALA A 1 61 ? 3.114 4.793 -4.747 1.00 74.62 61 ALA A O 1
ATOM 483 N N . LEU A 1 62 ? 3.382 2.776 -3.785 1.00 61.03 62 LEU A N 1
ATOM 484 C CA . LEU A 1 62 ? 2.217 2.117 -4.386 1.00 61.03 62 LEU A CA 1
ATOM 485 C C . LEU A 1 62 ? 0.909 2.353 -3.606 1.00 61.03 62 LEU A C 1
ATOM 487 O O . LEU A 1 62 ? -0.097 1.715 -3.895 1.00 61.03 62 LEU A O 1
ATOM 491 N N . GLU A 1 63 ? 0.903 3.238 -2.609 1.00 62.09 63 GLU A N 1
ATOM 492 C CA . GLU A 1 63 ? -0.283 3.483 -1.777 1.00 62.09 63 GLU A CA 1
ATOM 493 C C . GLU A 1 63 ? -1.294 4.425 -2.450 1.00 62.09 63 GLU A C 1
ATOM 495 O O . GLU A 1 63 ? -2.413 4.571 -1.968 1.00 62.09 63 GLU A O 1
ATOM 500 N N . GLY A 1 64 ? -0.934 5.030 -3.591 1.00 59.81 64 GLY A N 1
ATOM 501 C CA . GLY A 1 64 ? -1.857 5.850 -4.385 1.00 59.81 64 GLY A CA 1
ATOM 502 C C . GLY A 1 64 ? -2.344 7.084 -3.645 1.00 59.81 64 GLY A C 1
ATOM 503 O O . GLY A 1 64 ? -3.503 7.476 -3.783 1.00 59.81 64 GLY A O 1
ATOM 504 N N . ILE A 1 65 ? -1.461 7.679 -2.844 1.00 63.91 65 ILE A N 1
ATOM 505 C CA . ILE A 1 65 ? -1.749 8.921 -2.143 1.00 63.91 65 ILE A CA 1
ATOM 506 C C . ILE A 1 65 ? -1.770 10.037 -3.187 1.00 63.91 65 ILE A C 1
ATOM 508 O O . ILE A 1 65 ? -0.737 10.363 -3.777 1.00 63.91 65 ILE A O 1
ATOM 512 N N . ASP A 1 66 ? -2.952 10.610 -3.409 1.00 65.38 66 ASP A N 1
ATOM 513 C CA . ASP A 1 66 ? -3.068 11.878 -4.118 1.00 65.38 66 ASP A CA 1
ATOM 514 C C . ASP A 1 66 ? -2.329 12.939 -3.301 1.00 65.38 66 ASP A C 1
ATOM 516 O O . ASP A 1 66 ? -2.628 13.163 -2.126 1.00 65.38 66 ASP A O 1
ATOM 520 N N . LEU A 1 67 ? -1.305 13.525 -3.909 1.00 69.19 67 LEU A N 1
ATOM 521 C CA . LEU A 1 67 ? -0.509 14.591 -3.324 1.00 69.19 67 LEU A CA 1
ATOM 522 C C . LEU A 1 67 ? -0.822 15.850 -4.131 1.00 69.19 67 LEU A C 1
ATOM 524 O O . LEU A 1 67 ? -0.135 16.096 -5.131 1.00 69.19 67 LEU A O 1
ATOM 528 N N . PRO A 1 68 ? -1.844 16.640 -3.746 1.00 65.06 68 PRO A N 1
ATOM 529 C CA . PRO A 1 68 ? -2.235 17.810 -4.511 1.00 65.06 68 PRO A CA 1
ATOM 530 C C . PRO A 1 68 ? -1.040 18.751 -4.679 1.00 65.06 68 PRO A C 1
ATOM 532 O O . PRO A 1 68 ? -0.255 18.971 -3.757 1.00 65.06 68 PRO A O 1
ATOM 535 N N . GLY A 1 69 ? -0.847 19.262 -5.892 1.00 71.25 69 GLY A N 1
ATOM 536 C CA . GLY A 1 69 ? 0.281 20.136 -6.219 1.00 71.25 69 GLY A CA 1
ATOM 537 C C . GLY A 1 69 ? 1.650 19.450 -6.319 1.00 71.25 69 GLY A C 1
ATOM 538 O O . GLY A 1 69 ? 2.615 20.116 -6.696 1.00 71.25 69 GLY A O 1
ATOM 539 N N . ALA A 1 70 ? 1.773 18.146 -6.042 1.00 81.56 70 ALA A N 1
ATOM 540 C CA . ALA A 1 70 ? 3.007 17.428 -6.331 1.00 81.56 70 ALA A CA 1
ATOM 541 C C . ALA A 1 70 ? 3.214 17.333 -7.845 1.00 81.56 70 ALA A C 1
ATOM 543 O O . ALA A 1 70 ? 2.306 16.995 -8.601 1.00 81.56 70 ALA A O 1
ATOM 544 N N . GLN A 1 71 ? 4.440 17.592 -8.293 1.00 89.62 71 GLN A N 1
ATOM 545 C CA . GLN A 1 71 ? 4.793 17.342 -9.682 1.00 89.62 71 GLN A CA 1
ATOM 546 C C . GLN A 1 71 ? 4.951 15.830 -9.912 1.00 89.62 71 GLN A C 1
ATOM 548 O O . GLN A 1 71 ? 5.545 15.109 -9.100 1.00 89.62 71 GLN A O 1
ATOM 553 N N . TRP A 1 72 ? 4.454 15.353 -11.047 1.00 94.31 72 TRP A N 1
ATOM 554 C CA . TRP A 1 72 ? 4.622 13.976 -11.499 1.00 94.31 72 TRP A CA 1
ATOM 555 C C . TRP A 1 72 ? 5.320 13.950 -12.847 1.00 94.31 72 TRP A C 1
ATOM 557 O O . TRP A 1 72 ? 5.274 14.918 -13.601 1.00 94.31 72 TRP A O 1
ATOM 567 N N . HIS A 1 73 ? 5.985 12.839 -13.131 1.00 96.38 73 HIS A N 1
ATOM 568 C CA . HIS A 1 73 ? 6.626 12.560 -14.408 1.00 96.38 73 HIS A CA 1
ATOM 569 C C . HIS A 1 73 ? 6.081 11.249 -14.964 1.00 96.38 73 HIS A C 1
ATOM 571 O O . HIS A 1 73 ? 5.657 10.384 -14.200 1.00 96.38 73 HIS A O 1
ATOM 577 N N . ARG A 1 74 ? 6.105 11.079 -16.281 1.00 96.88 74 ARG A N 1
ATOM 578 C CA . ARG A 1 74 ? 5.749 9.828 -16.959 1.00 96.88 74 ARG A CA 1
ATOM 579 C C . ARG A 1 74 ? 6.838 9.402 -17.921 1.00 96.88 74 ARG A C 1
ATOM 581 O O . ARG A 1 74 ? 7.518 10.249 -18.499 1.00 96.88 74 ARG A O 1
ATOM 588 N N . LEU A 1 75 ? 6.983 8.098 -18.113 1.00 97.12 75 LEU A N 1
ATOM 589 C CA . LEU A 1 75 ? 7.862 7.559 -19.144 1.00 97.12 75 LEU A CA 1
ATOM 590 C C . LEU A 1 75 ? 7.243 7.820 -20.524 1.00 97.12 75 LEU A C 1
ATOM 592 O O . LEU A 1 75 ? 6.123 7.400 -20.794 1.00 97.12 75 LEU A O 1
ATOM 596 N N . THR A 1 76 ? 7.961 8.503 -21.413 1.00 96.88 76 THR A N 1
ATOM 597 C CA . THR A 1 76 ? 7.413 8.967 -22.705 1.00 96.88 76 THR A CA 1
ATOM 598 C C . THR A 1 76 ? 6.906 7.811 -23.574 1.00 96.88 76 THR A C 1
ATOM 600 O O . THR A 1 76 ? 5.871 7.924 -24.222 1.00 96.88 76 THR A O 1
ATOM 603 N N . SER A 1 77 ? 7.601 6.671 -23.552 1.00 97.50 77 SER A N 1
ATOM 604 C CA . SER A 1 77 ? 7.228 5.465 -24.301 1.00 97.50 77 SER A CA 1
ATOM 605 C C . SER A 1 77 ? 6.111 4.640 -23.649 1.00 97.50 77 SER A C 1
ATOM 607 O O . SER A 1 77 ? 5.574 3.741 -24.299 1.00 97.50 77 SER A O 1
ATOM 609 N N . VAL A 1 78 ? 5.773 4.921 -22.384 1.00 97.56 78 VAL A N 1
ATOM 610 C CA . VAL A 1 78 ? 4.704 4.259 -21.619 1.00 97.56 78 VAL A CA 1
ATOM 611 C C . VAL A 1 78 ? 4.013 5.301 -20.723 1.00 97.56 78 VAL A C 1
ATOM 613 O O . VAL A 1 78 ? 4.298 5.369 -19.528 1.00 97.56 78 VAL A O 1
ATOM 616 N N . PRO A 1 79 ? 3.109 6.140 -21.266 1.00 95.88 79 PRO A N 1
ATOM 617 C CA . PRO A 1 79 ? 2.554 7.290 -20.541 1.00 95.88 79 PRO A CA 1
ATOM 618 C C . PRO A 1 79 ? 1.820 6.959 -19.233 1.00 95.88 79 PRO A C 1
ATOM 620 O O . PRO A 1 79 ? 1.762 7.804 -18.344 1.00 95.88 79 PRO A O 1
ATOM 623 N N . ALA A 1 80 ? 1.288 5.739 -19.098 1.00 94.81 80 ALA A N 1
ATOM 624 C CA . ALA A 1 80 ? 0.656 5.249 -17.870 1.00 94.81 80 ALA A CA 1
ATOM 625 C C . ALA A 1 80 ? 1.664 4.938 -16.742 1.00 94.81 80 ALA A C 1
ATOM 627 O O . ALA A 1 80 ? 1.275 4.775 -15.587 1.00 94.81 80 ALA A O 1
ATOM 628 N N . PHE A 1 81 ? 2.961 4.853 -17.055 1.00 96.06 81 PHE A N 1
ATOM 629 C CA . PHE A 1 81 ? 4.019 4.615 -16.081 1.00 96.06 81 PHE A CA 1
ATOM 630 C C . PHE A 1 81 ? 4.452 5.936 -15.442 1.00 96.06 81 PHE A C 1
ATOM 632 O O . PHE A 1 81 ? 5.276 6.682 -15.979 1.00 96.06 81 PHE 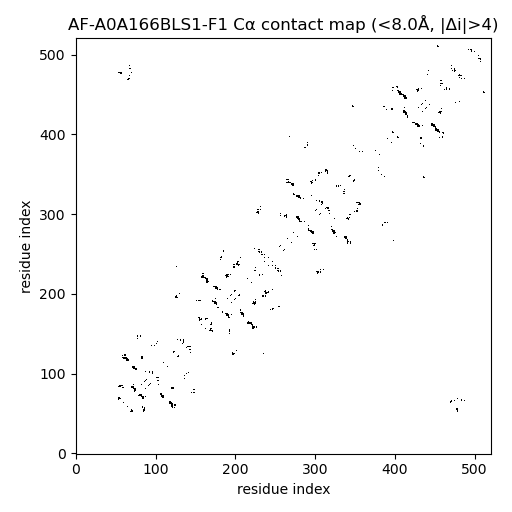A O 1
ATOM 639 N N . THR A 1 82 ? 3.875 6.224 -14.281 1.00 95.81 82 THR A N 1
ATOM 640 C CA . THR A 1 82 ? 4.083 7.457 -13.522 1.00 95.81 82 THR A CA 1
ATOM 641 C C . THR A 1 82 ? 5.197 7.345 -12.472 1.00 95.81 82 THR A C 1
ATOM 643 O O . THR A 1 82 ? 5.418 6.307 -11.843 1.00 95.81 82 THR A O 1
ATOM 646 N N . VAL A 1 83 ? 5.914 8.448 -12.260 1.00 95.12 83 VAL A N 1
ATOM 647 C CA . VAL A 1 83 ? 7.030 8.595 -11.319 1.00 95.12 83 VAL A CA 1
ATOM 648 C C . VAL A 1 83 ? 6.862 9.904 -10.552 1.00 95.12 83 VAL A C 1
ATOM 650 O O . VAL A 1 83 ? 6.692 10.966 -11.148 1.00 95.12 83 VAL A O 1
ATOM 653 N N . CYS A 1 84 ? 6.936 9.866 -9.223 1.00 93.69 84 CYS A N 1
ATOM 654 C CA . CYS A 1 84 ? 6.836 11.087 -8.423 1.00 93.69 84 CYS A CA 1
ATOM 655 C C . CYS A 1 84 ? 8.082 11.979 -8.604 1.00 93.69 84 CYS A C 1
ATOM 657 O O . CYS A 1 84 ? 9.198 11.476 -8.788 1.00 93.69 84 CYS A O 1
ATOM 659 N N . ASN A 1 85 ? 7.946 13.298 -8.427 1.00 91.62 85 ASN A N 1
ATOM 660 C CA . ASN A 1 85 ? 9.071 14.234 -8.570 1.00 91.62 85 ASN A CA 1
ATOM 661 C C . ASN A 1 85 ? 10.275 13.925 -7.660 1.00 91.62 85 ASN A C 1
ATOM 663 O O . ASN A 1 85 ? 11.417 14.157 -8.055 1.00 91.62 85 ASN A O 1
ATOM 667 N N . LYS A 1 86 ? 10.058 13.343 -6.471 1.00 89.06 86 LYS A N 1
ATOM 668 C CA . LYS A 1 86 ? 11.153 12.886 -5.598 1.00 89.06 86 LYS A CA 1
ATOM 669 C C . LYS A 1 86 ? 12.039 11.851 -6.302 1.00 89.06 86 LYS A C 1
ATOM 671 O O . LYS A 1 86 ? 13.204 12.138 -6.537 1.00 89.06 86 LYS A O 1
ATOM 676 N N . CYS A 1 87 ? 11.489 10.699 -6.698 1.00 92.88 87 CYS A N 1
ATOM 677 C CA . CYS A 1 87 ? 12.246 9.647 -7.393 1.00 92.88 87 CYS A CA 1
ATOM 678 C C . CYS A 1 87 ? 12.891 10.156 -8.688 1.00 92.88 87 CYS A C 1
ATOM 680 O O . CYS A 1 87 ? 14.054 9.856 -8.954 1.00 92.88 87 CYS A O 1
ATOM 682 N N . HIS A 1 88 ? 12.174 10.983 -9.454 1.00 94.06 88 HIS A N 1
ATOM 683 C CA . HIS A 1 88 ? 12.738 11.588 -10.654 1.00 94.06 88 HIS A CA 1
ATOM 684 C C . HIS A 1 88 ? 13.954 12.476 -10.340 1.00 94.06 88 HIS A C 1
ATOM 686 O O . HIS A 1 88 ? 15.017 12.305 -10.928 1.00 94.06 88 HIS A O 1
ATOM 692 N N . SER A 1 89 ? 13.840 13.401 -9.387 1.00 90.38 89 SER A N 1
ATOM 693 C CA . SER A 1 89 ? 14.915 14.352 -9.078 1.00 90.38 89 SER A CA 1
ATOM 694 C C . SER A 1 89 ? 16.109 13.718 -8.359 1.00 90.38 89 SER A C 1
ATOM 696 O O . SER A 1 89 ? 17.245 14.095 -8.650 1.00 90.38 89 SER A O 1
ATOM 698 N N . THR A 1 90 ? 15.877 12.772 -7.442 1.00 88.75 90 THR A N 1
ATOM 699 C CA . THR A 1 90 ? 16.933 12.203 -6.592 1.00 88.75 90 THR A CA 1
ATOM 700 C C . THR A 1 90 ? 17.555 10.929 -7.132 1.00 88.75 90 THR A C 1
ATOM 702 O O . THR A 1 90 ? 18.662 10.613 -6.719 1.00 88.75 90 THR A O 1
ATOM 705 N N . ILE A 1 91 ? 16.871 10.192 -8.011 1.00 90.25 91 ILE A N 1
ATOM 706 C CA . ILE A 1 91 ? 17.400 8.939 -8.568 1.00 90.25 91 ILE A CA 1
ATOM 707 C C . ILE A 1 91 ? 17.660 9.112 -10.062 1.00 90.25 91 ILE A C 1
ATOM 709 O O . ILE A 1 91 ? 18.813 9.104 -10.490 1.00 90.25 91 ILE A O 1
ATOM 713 N N . ILE A 1 92 ? 16.614 9.367 -10.852 1.00 92.44 92 ILE A N 1
ATOM 714 C CA . ILE A 1 92 ? 16.716 9.405 -12.321 1.00 92.44 92 ILE A CA 1
ATOM 715 C C . ILE A 1 92 ? 17.638 10.541 -12.782 1.00 92.44 92 ILE A C 1
ATOM 717 O O . ILE A 1 92 ? 18.616 10.311 -13.490 1.00 92.44 92 ILE A O 1
ATOM 721 N N . ARG A 1 93 ? 17.372 11.777 -12.342 1.00 90.06 93 ARG A N 1
ATOM 722 C CA . ARG A 1 93 ? 18.165 12.956 -12.718 1.00 90.06 93 ARG A CA 1
ATOM 723 C C . ARG A 1 93 ? 19.548 12.958 -12.069 1.00 90.06 93 ARG A C 1
ATOM 725 O O . ARG A 1 93 ? 20.492 13.452 -12.672 1.00 90.06 93 ARG A O 1
ATOM 732 N N . ALA A 1 94 ? 19.684 12.423 -10.857 1.00 86.44 94 ALA A N 1
ATOM 733 C CA . ALA A 1 94 ? 20.979 12.345 -10.184 1.00 86.44 94 ALA A CA 1
ATOM 734 C C . ALA A 1 94 ? 21.929 11.352 -10.873 1.00 86.44 94 ALA A C 1
ATOM 736 O O . ALA A 1 94 ? 23.128 11.595 -10.910 1.00 86.44 94 ALA A O 1
ATOM 737 N N . SER A 1 95 ? 21.403 10.297 -11.503 1.00 84.31 95 SER A N 1
ATOM 738 C CA . SER A 1 95 ? 22.209 9.311 -12.243 1.00 84.31 95 SER A CA 1
ATOM 739 C C . SER A 1 95 ? 22.957 9.907 -13.454 1.00 84.31 95 SER A C 1
ATOM 741 O O . SER A 1 95 ? 23.937 9.333 -13.930 1.00 84.31 95 SER A O 1
ATOM 743 N N . VAL A 1 96 ? 22.546 11.095 -13.920 1.00 69.19 96 VAL A N 1
ATOM 744 C CA . VAL A 1 96 ? 23.204 11.860 -14.997 1.00 69.19 96 VAL A CA 1
ATOM 745 C C . VAL A 1 96 ? 24.614 12.310 -14.606 1.00 69.19 96 VAL A C 1
ATOM 747 O O . VAL A 1 96 ? 25.467 12.477 -15.466 1.00 69.19 96 VAL A O 1
ATOM 750 N N . THR A 1 97 ? 24.902 12.509 -13.317 1.00 59.50 97 THR A N 1
ATOM 751 C CA . THR A 1 97 ? 26.248 12.942 -12.901 1.00 59.50 97 THR A CA 1
ATOM 752 C C . THR A 1 97 ? 27.270 11.809 -12.934 1.00 59.50 97 THR A C 1
ATOM 754 O O . THR A 1 97 ? 28.467 12.080 -12.942 1.00 59.50 97 THR A O 1
ATOM 757 N N . GLN A 1 98 ? 26.816 10.553 -12.973 1.00 60.41 98 GLN A N 1
ATOM 758 C CA . GLN A 1 98 ? 27.680 9.370 -12.991 1.00 60.41 98 GLN A CA 1
ATOM 759 C C . GLN A 1 98 ? 27.907 8.820 -14.404 1.00 60.41 98 GLN A C 1
ATOM 761 O O . GLN A 1 98 ? 28.879 8.106 -14.637 1.00 60.41 98 GLN A O 1
ATOM 766 N N . THR A 1 99 ? 27.034 9.147 -15.360 1.00 60.81 99 THR A N 1
ATOM 767 C CA . THR A 1 99 ? 27.092 8.616 -16.726 1.00 60.81 99 THR A CA 1
ATOM 768 C C . THR A 1 99 ? 26.932 9.745 -17.741 1.00 60.81 99 THR A C 1
ATOM 770 O O . THR A 1 99 ? 26.082 10.612 -17.588 1.00 60.81 99 THR A O 1
ATOM 773 N N . SER A 1 100 ? 27.716 9.747 -18.823 1.00 62.88 100 SER A N 1
ATOM 774 C CA . SER A 1 100 ? 27.606 10.758 -19.895 1.00 62.88 100 SER A CA 1
ATOM 775 C C . SER A 1 100 ? 26.277 10.706 -20.677 1.00 62.88 100 SER A C 1
ATOM 777 O O . SER A 1 100 ? 26.113 11.437 -21.650 1.00 62.88 100 SER A O 1
ATOM 779 N N . MET A 1 101 ? 25.333 9.842 -20.283 1.00 70.25 101 MET A N 1
ATOM 780 C CA . MET A 1 101 ? 24.018 9.667 -20.896 1.00 70.25 101 MET A CA 1
ATOM 781 C C . MET A 1 101 ? 22.920 10.052 -19.905 1.00 70.25 101 MET A C 1
ATOM 783 O O . MET A 1 101 ? 22.845 9.531 -18.797 1.00 70.25 101 MET A O 1
ATOM 787 N N . SER A 1 102 ? 22.034 10.958 -20.318 1.00 80.44 102 SER A N 1
ATOM 788 C CA . SER A 1 102 ? 20.922 11.406 -19.484 1.00 80.44 102 SER A CA 1
ATOM 789 C C . SER A 1 102 ? 19.633 10.682 -19.851 1.00 80.44 102 SER A C 1
ATOM 791 O O . SER A 1 102 ? 18.969 11.034 -20.824 1.00 80.44 102 SER A O 1
ATOM 793 N N . PHE A 1 103 ? 19.226 9.714 -19.029 1.00 89.06 103 PHE A N 1
ATOM 794 C CA . PHE A 1 103 ? 17.910 9.078 -19.157 1.00 89.06 103 PHE A CA 1
ATOM 795 C C . PHE A 1 103 ? 16.753 9.989 -18.732 1.00 89.06 103 PHE A C 1
ATOM 797 O O . PHE A 1 103 ? 15.601 9.679 -19.019 1.00 89.06 103 PHE A O 1
ATOM 804 N N . SER A 1 104 ? 17.031 11.128 -18.082 1.00 88.88 104 SER A N 1
ATOM 805 C CA . SER A 1 104 ? 15.979 12.053 -17.631 1.00 88.88 104 SER A CA 1
ATOM 806 C C . SER A 1 104 ? 15.112 12.580 -18.777 1.00 88.88 104 SER A C 1
ATOM 808 O O . SER A 1 104 ? 13.923 12.781 -18.575 1.00 88.88 104 SER A O 1
ATOM 810 N N . ALA A 1 105 ? 15.653 12.702 -19.995 1.00 91.88 105 ALA A N 1
ATOM 811 C CA . ALA A 1 105 ? 14.886 13.127 -21.167 1.00 91.88 105 ALA A CA 1
ATOM 812 C C . ALA A 1 105 ? 13.777 12.135 -21.572 1.00 91.88 105 ALA A C 1
ATOM 814 O O . ALA A 1 105 ? 12.826 12.522 -22.246 1.00 91.88 105 ALA A O 1
ATOM 815 N N . ALA A 1 106 ? 13.868 10.868 -21.148 1.00 95.12 106 ALA A N 1
ATOM 816 C CA . ALA A 1 106 ? 12.813 9.882 -21.372 1.00 95.12 106 ALA A CA 1
ATOM 817 C C . ALA A 1 106 ? 11.601 10.090 -20.447 1.00 95.12 106 ALA A C 1
ATOM 819 O O . ALA A 1 106 ? 10.531 9.540 -20.721 1.00 95.12 106 ALA A O 1
ATOM 820 N N . PHE A 1 107 ? 11.747 10.883 -19.381 1.00 96.38 107 PHE A N 1
ATOM 821 C CA . PHE A 1 107 ? 10.698 11.180 -18.412 1.00 96.38 107 PHE A CA 1
ATOM 822 C C . PHE A 1 107 ? 10.206 12.614 -18.594 1.00 96.38 107 PHE A C 1
ATOM 824 O O . PHE A 1 107 ? 10.968 13.571 -18.485 1.00 96.38 107 PHE A O 1
ATOM 831 N N . GLN A 1 108 ? 8.915 12.766 -18.870 1.00 96.56 108 GLN A N 1
ATOM 832 C CA . GLN A 1 108 ? 8.295 14.069 -19.091 1.00 96.56 108 GLN A CA 1
ATOM 833 C C . GLN A 1 108 ? 7.403 14.448 -17.914 1.00 96.56 108 GLN A C 1
ATOM 835 O O . GLN A 1 108 ? 6.692 13.577 -17.405 1.00 96.56 108 GLN A O 1
ATOM 840 N N . PRO A 1 109 ? 7.381 15.726 -17.501 1.00 96.56 109 PRO A N 1
ATOM 841 C CA . PRO A 1 109 ? 6.441 16.182 -16.492 1.00 96.56 109 PRO A CA 1
ATOM 842 C C . PRO A 1 109 ? 4.999 15.992 -16.982 1.00 96.56 109 PRO A C 1
ATOM 844 O O . PRO A 1 109 ? 4.691 16.223 -18.150 1.00 96.56 109 PRO A O 1
ATOM 847 N N . ILE A 1 110 ? 4.120 15.574 -16.077 1.00 95.62 110 ILE A N 1
ATOM 848 C CA . ILE A 1 110 ? 2.685 15.433 -16.325 1.00 95.62 110 ILE A CA 1
ATOM 849 C C . ILE A 1 110 ? 2.018 16.772 -15.983 1.00 95.62 110 ILE A C 1
ATOM 851 O O . ILE A 1 110 ? 2.234 17.272 -14.873 1.00 95.62 110 ILE A O 1
ATOM 855 N N . PRO A 1 111 ? 1.235 17.374 -16.896 1.00 94.12 111 PRO A N 1
ATOM 856 C CA . PRO A 1 111 ? 0.420 18.546 -16.582 1.00 94.12 111 PRO A CA 1
ATOM 857 C C . PRO A 1 111 ? -0.540 18.254 -15.427 1.00 94.12 111 PRO A C 1
ATOM 859 O O . PRO A 1 111 ? -1.076 17.153 -15.350 1.00 94.12 111 PRO A O 1
ATOM 862 N N . SER A 1 112 ? -0.809 19.231 -14.555 1.00 87.62 112 SER A N 1
ATOM 863 C CA . SER A 1 112 ? -1.675 19.016 -13.384 1.00 87.62 112 SER A CA 1
ATOM 864 C C . SER A 1 112 ? -3.080 18.509 -13.736 1.00 87.62 112 SER A C 1
ATOM 866 O O . SER A 1 112 ? -3.667 17.780 -12.946 1.00 87.62 112 SER A O 1
ATOM 868 N N . SER A 1 113 ? -3.598 18.861 -14.918 1.00 88.44 113 SER A N 1
ATOM 869 C CA . SER A 1 113 ? -4.886 18.386 -15.449 1.00 88.44 113 SER A CA 1
ATOM 870 C C . SER A 1 113 ? -4.908 16.898 -15.800 1.00 88.44 113 SER A C 1
ATOM 872 O O . SER A 1 113 ? -5.975 16.295 -15.835 1.00 88.44 113 SER A O 1
ATOM 874 N N . ASP A 1 114 ? -3.737 16.319 -16.064 1.00 92.19 114 ASP A N 1
ATOM 875 C CA . ASP A 1 114 ? -3.580 14.970 -16.608 1.00 92.19 114 ASP A CA 1
ATOM 876 C C . ASP A 1 114 ? -3.065 13.989 -15.544 1.00 92.19 114 ASP A C 1
ATOM 878 O O . ASP A 1 114 ? -2.845 12.809 -15.833 1.00 92.19 114 ASP A O 1
ATOM 882 N N . ILE A 1 115 ? -2.816 14.469 -14.319 1.00 87.94 115 ILE A N 1
ATOM 883 C CA . ILE A 1 115 ? -2.402 13.618 -13.205 1.00 87.94 115 ILE A CA 1
ATOM 884 C C . ILE A 1 115 ? -3.592 12.711 -12.853 1.00 87.94 115 ILE A C 1
ATOM 886 O O . ILE A 1 115 ? -4.676 13.218 -12.559 1.00 87.94 115 ILE A O 1
ATOM 890 N N . PRO A 1 116 ? -3.419 11.375 -12.862 1.00 86.75 116 PRO A N 1
ATOM 891 C CA . PRO A 1 116 ? -4.462 10.460 -12.416 1.00 86.75 116 PRO A CA 1
ATOM 892 C C . PRO A 1 116 ? -4.918 10.806 -10.998 1.00 86.75 116 PRO A C 1
ATOM 894 O O . PRO A 1 116 ? -4.099 11.201 -10.180 1.00 86.75 116 PRO A O 1
ATOM 897 N N . SER A 1 117 ? -6.186 10.567 -10.662 1.00 81.88 117 SER A N 1
ATOM 898 C CA . SER A 1 117 ? -6.725 10.852 -9.319 1.00 81.88 117 SER A CA 1
ATOM 899 C C . SER A 1 117 ? -6.006 10.115 -8.180 1.00 81.88 117 SER A C 1
ATOM 901 O O . SER A 1 117 ? -6.097 10.516 -7.024 1.00 81.88 117 SER A O 1
ATOM 903 N N . ARG A 1 118 ? -5.309 9.015 -8.492 1.00 81.19 118 ARG A N 1
ATOM 904 C CA . ARG A 1 118 ? -4.472 8.243 -7.562 1.00 81.19 118 ARG A CA 1
ATOM 905 C C . ARG A 1 118 ? -3.188 7.805 -8.263 1.00 81.19 118 ARG A C 1
ATOM 907 O O . ARG A 1 118 ? -3.072 6.649 -8.677 1.00 81.19 118 ARG A O 1
ATOM 914 N N . PRO A 1 119 ? -2.237 8.726 -8.466 1.00 87.00 119 PRO A N 1
ATOM 915 C CA . PRO A 1 119 ? -1.017 8.412 -9.185 1.00 87.00 119 PRO A CA 1
ATOM 916 C C . PRO A 1 119 ? -0.137 7.486 -8.333 1.00 87.00 119 PRO A C 1
ATOM 918 O O . PRO A 1 119 ? 0.066 7.707 -7.138 1.00 87.00 119 PRO A O 1
ATOM 921 N N . LEU A 1 120 ? 0.398 6.432 -8.951 1.00 89.50 120 LEU A N 1
ATOM 922 C CA . LEU A 1 120 ? 1.331 5.504 -8.309 1.00 89.50 120 LEU A CA 1
ATOM 923 C C . LEU A 1 120 ? 2.754 5.845 -8.728 1.00 89.50 120 LEU A C 1
ATOM 925 O O . LEU A 1 120 ? 3.025 6.092 -9.901 1.00 89.50 120 LEU A O 1
ATOM 929 N N . CYS A 1 121 ? 3.701 5.834 -7.794 1.00 92.75 121 CYS A N 1
ATOM 930 C CA . CYS A 1 121 ? 5.104 5.932 -8.179 1.00 92.75 121 CYS A CA 1
ATOM 931 C C . CYS A 1 121 ? 5.645 4.529 -8.464 1.00 92.75 121 CYS A C 1
ATOM 933 O O . CYS A 1 121 ? 6.154 3.869 -7.557 1.00 92.75 121 CYS A O 1
ATOM 935 N N . TYR A 1 122 ? 5.585 4.074 -9.717 1.00 93.31 122 TYR A N 1
ATOM 936 C CA . TYR A 1 122 ? 6.088 2.741 -10.089 1.00 93.31 122 TYR A CA 1
ATOM 937 C C . TYR A 1 122 ? 7.591 2.588 -9.836 1.00 93.31 122 TYR A C 1
ATOM 939 O O . TYR A 1 122 ? 8.074 1.500 -9.535 1.00 93.31 122 TYR A O 1
ATOM 947 N N . PHE A 1 123 ? 8.326 3.701 -9.859 1.00 92.12 123 PHE A N 1
ATOM 948 C CA . PHE A 1 123 ? 9.752 3.739 -9.543 1.00 92.12 123 PHE A CA 1
ATOM 949 C C . PHE A 1 123 ? 10.078 3.402 -8.078 1.00 92.12 123 PHE A C 1
ATOM 951 O O . PHE A 1 123 ? 11.227 3.152 -7.727 1.00 92.12 123 PHE A O 1
ATOM 958 N N . SER A 1 124 ? 9.076 3.406 -7.198 1.00 87.44 124 SER A N 1
ATOM 959 C CA . SER A 1 124 ? 9.264 3.033 -5.796 1.00 87.44 124 SER A CA 1
ATOM 960 C C . SER A 1 124 ? 9.426 1.530 -5.570 1.00 87.44 124 SER A C 1
ATOM 962 O O . SER A 1 124 ? 9.948 1.155 -4.520 1.00 87.44 124 SER A O 1
ATOM 964 N N . THR A 1 125 ? 9.002 0.705 -6.534 1.00 88.06 125 THR A N 1
ATOM 965 C CA . THR A 1 125 ? 8.980 -0.760 -6.425 1.00 88.06 125 THR A CA 1
ATOM 966 C C . THR A 1 125 ? 10.382 -1.357 -6.413 1.00 88.06 125 THR A C 1
ATOM 968 O O . THR A 1 125 ? 11.313 -0.813 -7.013 1.00 88.06 125 THR A O 1
ATOM 971 N N . THR A 1 126 ? 10.537 -2.489 -5.725 1.00 83.56 126 THR A N 1
ATOM 972 C CA . THR A 1 126 ? 11.820 -3.197 -5.615 1.00 83.56 126 THR A CA 1
ATOM 973 C C . THR A 1 126 ? 12.330 -3.610 -6.992 1.00 83.56 126 THR A C 1
ATOM 975 O O . THR A 1 126 ? 13.490 -3.363 -7.320 1.00 83.56 126 THR A O 1
ATOM 978 N N . HIS A 1 127 ? 11.441 -4.137 -7.836 1.00 90.19 127 HIS A N 1
ATOM 979 C CA . HIS A 1 127 ? 11.786 -4.578 -9.182 1.00 90.19 127 HIS A CA 1
ATOM 980 C C . HIS A 1 127 ? 12.265 -3.419 -10.069 1.00 90.19 127 HIS A C 1
ATOM 982 O O . HIS A 1 127 ? 13.303 -3.530 -10.718 1.00 90.19 127 HIS A O 1
ATOM 988 N N . VAL A 1 128 ? 11.592 -2.259 -10.053 1.00 92.88 128 VAL A N 1
ATOM 989 C CA . VAL A 1 128 ? 12.055 -1.107 -10.848 1.00 92.88 128 VAL A CA 1
ATOM 990 C C . VAL A 1 128 ? 13.407 -0.590 -10.364 1.00 92.88 128 VAL A C 1
ATOM 992 O O . VAL A 1 128 ? 14.205 -0.164 -11.192 1.00 92.88 128 VAL A O 1
ATOM 995 N N . ARG A 1 129 ? 13.710 -0.656 -9.062 1.00 89.62 129 ARG A N 1
ATOM 996 C CA . ARG A 1 129 ? 15.042 -0.282 -8.557 1.00 89.62 129 ARG A CA 1
ATOM 997 C C . ARG A 1 129 ? 16.134 -1.210 -9.086 1.00 89.62 129 ARG A C 1
ATOM 999 O O . ARG A 1 129 ? 17.154 -0.717 -9.547 1.00 89.62 129 ARG A O 1
ATOM 1006 N N . GLN A 1 130 ? 15.890 -2.519 -9.100 1.00 88.38 130 GLN A N 1
ATOM 1007 C CA . GLN A 1 130 ? 16.826 -3.493 -9.672 1.00 88.38 130 GLN A CA 1
ATOM 1008 C C . GLN A 1 130 ? 16.992 -3.299 -11.186 1.00 88.38 130 GLN A C 1
ATOM 1010 O O . GLN A 1 130 ? 18.111 -3.246 -11.692 1.00 88.38 130 GLN A O 1
ATOM 1015 N N . LEU A 1 131 ? 15.884 -3.107 -11.910 1.00 93.12 131 LEU A N 1
ATOM 1016 C CA . LEU A 1 131 ? 15.922 -2.782 -13.337 1.00 93.12 131 LEU A CA 1
ATOM 1017 C C . LEU A 1 131 ? 16.650 -1.465 -13.598 1.00 93.12 131 LEU A C 1
ATOM 1019 O O . LEU A 1 131 ? 17.294 -1.327 -14.630 1.00 93.12 131 LEU A O 1
ATOM 1023 N N . TRP A 1 132 ? 16.569 -0.493 -12.690 1.00 94.50 132 TRP A N 1
ATOM 1024 C CA . TRP A 1 132 ? 17.293 0.762 -12.833 1.00 94.50 132 TRP A CA 1
ATOM 1025 C C . TRP A 1 132 ? 18.807 0.564 -12.743 1.00 94.50 132 TRP A C 1
ATOM 1027 O O . TRP A 1 132 ? 19.534 1.119 -13.564 1.00 94.50 132 TRP A O 1
ATOM 1037 N N . ASP A 1 133 ? 19.290 -0.271 -11.825 1.00 91.62 133 ASP A N 1
ATOM 1038 C CA . ASP A 1 133 ? 20.714 -0.621 -11.764 1.00 91.62 133 ASP A CA 1
ATOM 1039 C C . ASP A 1 133 ? 21.175 -1.294 -13.071 1.00 91.62 133 ASP A C 1
ATOM 1041 O O . ASP A 1 133 ? 22.255 -0.999 -13.593 1.00 91.62 133 ASP A O 1
ATOM 1045 N N . ASP A 1 134 ? 20.323 -2.136 -13.659 1.00 91.75 134 ASP A N 1
ATOM 1046 C CA . ASP A 1 134 ? 20.556 -2.748 -14.968 1.00 91.75 134 ASP A CA 1
ATOM 1047 C C . ASP A 1 134 ? 20.557 -1.714 -16.108 1.00 91.75 134 ASP A C 1
ATOM 1049 O O . ASP A 1 134 ? 21.430 -1.770 -16.977 1.00 91.75 134 ASP A O 1
ATOM 1053 N N . VAL A 1 135 ? 19.645 -0.736 -16.084 1.00 93.62 135 VAL A N 1
ATOM 1054 C CA . VAL A 1 135 ? 19.610 0.396 -17.028 1.00 93.62 135 VAL A CA 1
ATOM 1055 C C . VAL A 1 135 ? 20.924 1.171 -16.974 1.00 93.62 135 VAL A C 1
ATOM 1057 O O . VAL A 1 135 ? 21.499 1.477 -18.019 1.00 93.62 135 VAL A O 1
ATOM 1060 N N . LEU A 1 136 ? 21.434 1.463 -15.774 1.00 92.75 136 LEU A N 1
ATOM 1061 C CA . LEU A 1 136 ? 22.703 2.172 -15.600 1.00 92.75 136 LEU A CA 1
ATOM 1062 C C . LEU A 1 136 ? 23.894 1.338 -16.089 1.00 92.75 136 LEU A C 1
ATOM 1064 O O . LEU A 1 136 ? 24.797 1.875 -16.734 1.00 92.75 136 LEU A O 1
ATOM 1068 N N . ARG A 1 137 ? 23.882 0.025 -15.829 1.00 91.81 137 ARG A N 1
ATOM 1069 C CA . ARG A 1 137 ? 24.952 -0.899 -16.225 1.00 91.81 137 ARG A CA 1
ATOM 1070 C C . ARG A 1 137 ? 25.008 -1.119 -17.737 1.00 91.81 137 ARG A C 1
ATOM 1072 O O . ARG A 1 137 ? 26.080 -1.022 -18.327 1.00 91.81 137 ARG A O 1
ATOM 1079 N N . VAL A 1 138 ? 23.871 -1.430 -18.359 1.00 92.75 138 VAL A N 1
ATOM 1080 C CA . VAL A 1 138 ? 23.765 -1.784 -19.789 1.00 92.75 138 VAL A CA 1
ATOM 1081 C C . VAL A 1 138 ? 23.565 -0.543 -20.669 1.00 92.75 138 VAL A C 1
ATOM 1083 O O . VAL A 1 138 ? 23.739 -0.603 -21.881 1.00 92.75 138 VAL A O 1
ATOM 1086 N N . ARG A 1 139 ? 23.264 0.609 -20.060 1.00 92.25 139 ARG A N 1
ATOM 1087 C CA . ARG A 1 139 ? 23.029 1.900 -20.725 1.00 92.25 139 ARG A CA 1
ATOM 1088 C C . ARG A 1 139 ? 21.861 1.880 -21.720 1.00 92.25 139 ARG A C 1
ATOM 1090 O O . ARG A 1 139 ? 21.904 2.554 -22.745 1.00 92.25 139 ARG A O 1
ATOM 1097 N N . THR A 1 140 ? 20.793 1.153 -21.398 1.00 94.44 140 THR A N 1
ATOM 1098 C CA . THR A 1 140 ? 19.545 1.120 -22.181 1.00 94.44 140 THR A CA 1
ATOM 1099 C C . THR A 1 140 ? 18.322 1.131 -21.268 1.00 94.44 140 THR A C 1
ATOM 1101 O O . THR A 1 140 ? 18.370 0.592 -20.168 1.00 94.44 140 THR A O 1
ATOM 1104 N N . LEU A 1 141 ? 17.215 1.718 -21.736 1.00 95.50 141 LEU A N 1
ATOM 1105 C CA . LEU A 1 141 ? 15.917 1.703 -21.053 1.00 95.50 141 LEU A CA 1
ATOM 1106 C C . LEU A 1 141 ? 15.036 0.509 -21.440 1.00 95.50 141 LEU A C 1
ATOM 1108 O O . LEU A 1 141 ? 13.956 0.371 -20.872 1.00 95.50 141 LEU A O 1
ATOM 1112 N N . ASP A 1 142 ? 15.452 -0.342 -22.378 1.00 96.12 142 ASP A N 1
ATOM 1113 C CA . ASP A 1 142 ? 14.568 -1.351 -22.981 1.00 96.12 142 ASP A CA 1
ATOM 1114 C C . ASP A 1 142 ? 13.940 -2.296 -21.951 1.00 96.12 142 ASP A C 1
ATOM 1116 O O . ASP A 1 142 ? 12.732 -2.531 -21.991 1.00 96.12 142 ASP A O 1
ATOM 1120 N N . GLY A 1 143 ? 14.726 -2.771 -20.978 1.00 94.88 143 GLY A N 1
ATOM 1121 C CA . GLY A 1 143 ? 14.225 -3.621 -19.894 1.00 94.88 143 GLY A CA 1
ATOM 1122 C C . GLY A 1 143 ? 13.174 -2.916 -19.032 1.00 94.88 143 GLY A C 1
ATOM 1123 O O . GLY A 1 143 ? 12.109 -3.471 -18.764 1.00 94.88 143 GLY A O 1
ATOM 1124 N N . LEU A 1 144 ? 13.423 -1.652 -18.671 1.00 96.12 144 LEU A N 1
ATOM 1125 C CA . LEU A 1 144 ? 12.464 -0.843 -17.918 1.00 96.12 144 LEU A CA 1
ATOM 1126 C C . LEU A 1 144 ? 11.204 -0.538 -18.741 1.00 96.12 144 LEU A C 1
ATOM 1128 O O . LEU A 1 144 ? 10.107 -0.562 -18.194 1.00 96.12 144 LEU A O 1
ATOM 1132 N N . ILE A 1 145 ? 11.334 -0.277 -20.044 1.00 97.75 145 ILE A N 1
ATOM 1133 C CA . ILE A 1 145 ? 10.200 -0.034 -20.948 1.00 97.75 145 ILE A CA 1
ATOM 1134 C C . ILE A 1 145 ? 9.347 -1.297 -21.085 1.00 97.75 145 ILE A C 1
ATOM 1136 O O . ILE A 1 145 ? 8.120 -1.215 -21.009 1.00 97.75 145 ILE A O 1
ATOM 1140 N N . ALA A 1 146 ? 9.973 -2.461 -21.267 1.00 96.50 146 ALA A N 1
ATOM 1141 C CA . ALA A 1 146 ? 9.278 -3.741 -21.342 1.00 96.50 146 ALA A CA 1
ATOM 1142 C C . ALA A 1 146 ? 8.508 -4.025 -20.044 1.00 96.50 146 ALA A C 1
ATOM 1144 O O . ALA A 1 146 ? 7.309 -4.315 -20.093 1.00 96.50 146 ALA A O 1
ATOM 1145 N N . TYR A 1 147 ? 9.160 -3.838 -18.891 1.00 95.94 147 TYR A N 1
ATOM 1146 C CA . TYR A 1 147 ? 8.507 -3.936 -17.589 1.00 95.94 147 TYR A CA 1
ATOM 1147 C C . TYR A 1 147 ? 7.350 -2.945 -17.455 1.00 95.94 147 TYR A C 1
ATOM 1149 O O . TYR A 1 147 ? 6.250 -3.337 -17.085 1.00 95.94 147 TYR A O 1
ATOM 1157 N N . ALA A 1 148 ? 7.562 -1.672 -17.794 1.00 96.94 148 ALA A N 1
ATOM 1158 C CA . ALA A 1 148 ? 6.550 -0.630 -17.678 1.00 96.94 148 ALA A CA 1
ATOM 1159 C C . ALA A 1 148 ? 5.297 -0.948 -18.506 1.00 96.94 148 ALA A C 1
ATOM 1161 O O . ALA A 1 148 ? 4.182 -0.769 -18.014 1.00 96.94 148 ALA A O 1
ATOM 1162 N N . ARG A 1 149 ? 5.457 -1.459 -19.735 1.00 97.62 149 ARG A N 1
ATOM 1163 C CA . ARG A 1 149 ? 4.336 -1.895 -20.587 1.00 97.62 149 ARG A CA 1
ATOM 1164 C C . ARG A 1 149 ? 3.564 -3.047 -19.957 1.00 97.62 149 ARG A C 1
ATOM 1166 O O . ARG A 1 149 ? 2.349 -2.961 -19.831 1.00 97.62 149 ARG A O 1
ATOM 1173 N N . MET A 1 150 ? 4.271 -4.090 -19.523 1.00 96.44 150 MET A N 1
ATOM 1174 C CA . MET A 1 150 ? 3.651 -5.226 -18.844 1.00 96.44 150 MET A CA 1
ATOM 1175 C C . MET A 1 150 ? 2.922 -4.762 -17.578 1.00 96.44 150 MET A C 1
ATOM 1177 O O . MET A 1 150 ? 1.724 -4.988 -17.431 1.00 96.44 150 MET A O 1
ATOM 1181 N N . ARG A 1 151 ? 3.596 -4.015 -16.704 1.00 95.06 151 ARG A N 1
ATOM 1182 C CA . ARG A 1 151 ? 3.050 -3.617 -15.409 1.00 95.06 151 ARG A CA 1
ATOM 1183 C C . ARG A 1 151 ? 1.830 -2.710 -15.527 1.00 95.06 151 ARG A C 1
ATOM 1185 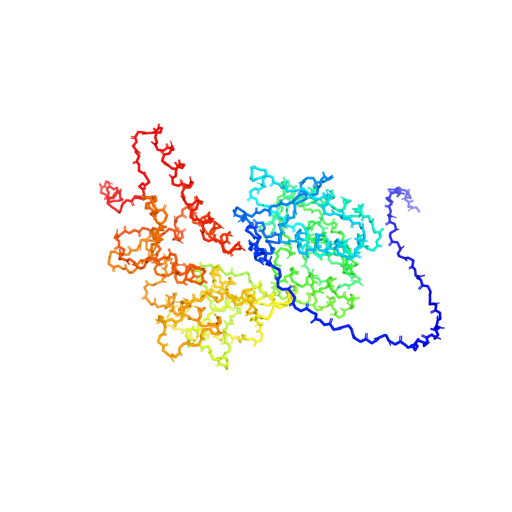O O . ARG A 1 151 ? 0.904 -2.857 -14.734 1.00 95.06 151 ARG A O 1
ATOM 1192 N N . THR A 1 152 ? 1.817 -1.789 -16.490 1.00 95.31 152 THR A N 1
ATOM 1193 C CA . THR A 1 152 ? 0.668 -0.895 -16.732 1.00 95.31 152 THR A CA 1
ATOM 1194 C C . THR A 1 152 ? -0.499 -1.585 -17.439 1.00 95.31 152 THR A C 1
ATOM 1196 O O . THR A 1 152 ? -1.603 -1.053 -17.415 1.00 95.31 152 THR A O 1
ATOM 1199 N N . SER A 1 153 ? -0.285 -2.774 -18.016 1.00 96.12 153 SER A N 1
ATOM 1200 C CA . SER A 1 153 ? -1.365 -3.629 -18.531 1.00 96.12 153 SER A CA 1
ATOM 1201 C C . SER A 1 153 ? -2.040 -4.483 -17.451 1.00 96.12 153 SER A C 1
ATOM 1203 O O . SER A 1 153 ? -3.146 -4.972 -17.664 1.00 96.12 153 SER A O 1
ATOM 1205 N N . LEU A 1 154 ? -1.397 -4.656 -16.288 1.00 96.06 154 LEU A N 1
ATOM 1206 C CA . LEU A 1 154 ? -1.968 -5.393 -15.163 1.00 96.06 154 LEU A CA 1
ATOM 1207 C C . LEU A 1 154 ? -2.930 -4.508 -14.357 1.00 96.06 154 LEU A C 1
ATOM 1209 O O . LEU A 1 154 ? -2.610 -3.341 -14.096 1.00 96.06 154 LEU A O 1
ATOM 1213 N N . PRO A 1 155 ? -4.065 -5.055 -13.885 1.00 95.19 155 PRO A N 1
ATOM 1214 C CA . PRO A 1 155 ? -4.964 -4.321 -13.008 1.00 95.19 155 PRO A CA 1
ATOM 1215 C C . PRO A 1 155 ? -4.293 -3.989 -11.670 1.00 95.19 155 PRO A C 1
ATOM 1217 O O . PRO A 1 155 ? -3.319 -4.618 -11.239 1.00 95.19 155 PRO A O 1
ATOM 1220 N N . ALA A 1 156 ? -4.831 -2.989 -10.973 1.00 92.31 156 ALA A N 1
ATOM 1221 C CA . ALA A 1 156 ? -4.446 -2.743 -9.590 1.00 92.31 156 ALA A CA 1
ATOM 1222 C C . ALA A 1 156 ? -4.812 -3.953 -8.714 1.00 92.31 156 ALA A C 1
ATOM 1224 O O . ALA A 1 156 ? -5.815 -4.622 -8.948 1.00 92.31 156 ALA A O 1
ATOM 1225 N N . CYS A 1 157 ? -4.007 -4.222 -7.686 1.00 94.88 157 CYS A N 1
ATOM 1226 C CA . CYS A 1 157 ? -4.326 -5.264 -6.716 1.00 94.88 157 CYS A CA 1
ATOM 1227 C C . CYS A 1 157 ? -5.637 -4.917 -5.992 1.00 94.88 157 CYS A C 1
ATOM 1229 O O . CYS A 1 157 ? -5.740 -3.842 -5.400 1.00 94.88 157 CYS A O 1
ATOM 1231 N N . ALA A 1 158 ? -6.601 -5.843 -5.994 1.00 95.19 158 ALA A N 1
ATOM 1232 C CA . ALA A 1 158 ? -7.877 -5.700 -5.284 1.00 95.19 158 ALA A CA 1
ATOM 1233 C C . ALA A 1 158 ? -7.731 -5.666 -3.747 1.00 95.19 158 ALA A C 1
ATOM 1235 O O . ALA A 1 158 ? -8.676 -5.376 -3.017 1.00 95.19 158 ALA A O 1
ATOM 1236 N N . GLY A 1 159 ? -6.532 -5.949 -3.234 1.00 93.88 159 GLY A N 1
ATOM 1237 C CA . GLY A 1 159 ? -6.237 -5.904 -1.812 1.00 93.88 159 GLY A CA 1
ATOM 1238 C C . GLY A 1 159 ? -6.851 -7.069 -1.034 1.00 93.88 159 GLY A C 1
ATOM 1239 O O . GLY A 1 159 ? -7.059 -8.159 -1.571 1.00 93.88 159 GLY A O 1
ATOM 1240 N N . GLN A 1 160 ? -7.140 -6.815 0.244 1.00 91.62 160 GLN A N 1
ATOM 1241 C CA . GLN A 1 160 ? -7.758 -7.788 1.153 1.00 91.62 160 GLN A CA 1
ATOM 1242 C C . GLN A 1 160 ? -9.264 -7.950 0.912 1.00 91.62 160 GLN A C 1
ATOM 1244 O O . GLN A 1 160 ? -9.836 -8.944 1.334 1.00 91.62 160 GLN A O 1
ATOM 1249 N N . GLN A 1 161 ? -9.902 -7.001 0.216 1.00 91.81 161 GLN A N 1
ATOM 1250 C CA . GLN A 1 161 ? -11.307 -7.125 -0.195 1.00 91.81 161 GLN A CA 1
ATOM 1251 C C . GLN A 1 161 ? -11.498 -8.241 -1.227 1.00 91.81 161 GLN A C 1
ATOM 1253 O O . GLN A 1 161 ? -12.577 -8.815 -1.332 1.00 91.81 161 GLN A O 1
ATOM 1258 N N . GLY A 1 162 ? -10.434 -8.543 -1.971 1.00 95.88 162 GLY A N 1
ATOM 1259 C CA . GLY A 1 162 ? -10.442 -9.551 -3.007 1.00 95.88 162 GLY A CA 1
ATOM 1260 C C . GLY A 1 162 ? -11.267 -9.176 -4.230 1.00 95.88 162 GLY A C 1
ATOM 1261 O O . GLY A 1 162 ? -11.750 -8.056 -4.390 1.00 95.88 162 GLY A O 1
ATOM 1262 N N . CYS A 1 163 ? -11.361 -10.120 -5.152 1.00 97.25 163 CYS A N 1
ATOM 1263 C CA . CYS A 1 163 ? -12.074 -9.956 -6.409 1.00 97.25 163 CYS A CA 1
ATOM 1264 C C . CYS A 1 163 ? -12.632 -11.298 -6.874 1.00 97.25 163 CYS A C 1
ATOM 1266 O O . CYS A 1 163 ? -12.057 -12.331 -6.548 1.00 97.25 163 CYS A O 1
ATOM 1268 N N . THR A 1 164 ? -13.738 -11.275 -7.619 1.00 97.62 164 THR A N 1
ATOM 1269 C CA . THR A 1 164 ? -14.249 -12.433 -8.372 1.00 97.62 164 THR A CA 1
ATOM 1270 C C . THR A 1 164 ? -13.578 -12.499 -9.749 1.00 97.62 164 THR A C 1
ATOM 1272 O O . THR A 1 164 ? -13.049 -11.476 -10.195 1.00 97.62 164 THR A O 1
ATOM 1275 N N . PRO A 1 165 ? -13.658 -13.626 -10.484 1.00 96.62 165 PRO A N 1
ATOM 1276 C CA . PRO A 1 165 ? -13.071 -13.738 -11.826 1.00 96.62 165 PRO A CA 1
ATOM 1277 C C . PRO A 1 165 ? -13.602 -12.705 -12.831 1.00 96.62 165 PRO A C 1
ATOM 1279 O O . PRO A 1 165 ? -12.909 -12.322 -13.765 1.00 96.62 165 PRO A O 1
ATOM 1282 N N . SER A 1 166 ? -14.842 -12.242 -12.637 1.00 96.31 166 SER A N 1
ATOM 1283 C CA . SER A 1 166 ? -15.492 -11.233 -13.490 1.00 96.31 166 SER A CA 1
ATOM 1284 C C . SER A 1 166 ? -15.113 -9.785 -13.154 1.00 96.31 166 SER A C 1
ATOM 1286 O O . SER A 1 166 ? -15.487 -8.861 -13.877 1.00 96.31 166 SER A O 1
ATOM 1288 N N . SER A 1 167 ? -14.398 -9.566 -12.048 1.00 96.50 167 SER A N 1
ATOM 1289 C CA . SER A 1 167 ? -14.012 -8.229 -11.607 1.00 96.50 167 SER A CA 1
ATOM 1290 C C . SER A 1 167 ? -12.991 -7.606 -12.565 1.00 96.50 167 SER A C 1
ATOM 1292 O O . SER A 1 167 ? -12.036 -8.277 -12.953 1.00 96.50 167 SER A O 1
ATOM 1294 N N . PRO A 1 168 ? -13.074 -6.296 -12.864 1.00 95.81 168 PRO A N 1
ATOM 1295 C CA . PRO A 1 168 ? -12.026 -5.596 -13.613 1.00 95.81 168 PRO A CA 1
ATOM 1296 C C . PRO A 1 168 ? -10.679 -5.546 -12.867 1.00 95.81 168 PRO A C 1
ATOM 1298 O O . PRO A 1 168 ? -9.667 -5.167 -13.450 1.00 95.81 168 PRO A O 1
ATOM 1301 N N . LEU A 1 169 ? -10.662 -5.899 -11.576 1.00 94.56 169 LEU A N 1
ATOM 1302 C CA . LEU A 1 169 ? -9.452 -6.009 -10.759 1.00 94.56 169 LEU A CA 1
ATOM 1303 C C . LEU A 1 169 ? -8.901 -7.442 -10.688 1.00 94.56 169 LEU A C 1
ATOM 1305 O O . LEU A 1 169 ? -7.873 -7.654 -10.043 1.00 94.56 169 LEU A O 1
ATOM 1309 N N . ALA A 1 170 ? -9.574 -8.415 -11.314 1.00 95.12 170 ALA A N 1
ATOM 1310 C CA . ALA A 1 170 ? -9.125 -9.799 -11.336 1.00 95.12 170 ALA A CA 1
ATOM 1311 C C . ALA A 1 170 ? -7.775 -9.889 -12.061 1.00 95.12 170 ALA A C 1
ATOM 1313 O O . ALA A 1 170 ? -7.672 -9.479 -13.223 1.00 95.12 170 ALA A O 1
ATOM 1314 N N . PRO A 1 171 ? -6.712 -10.382 -11.405 1.00 95.12 171 PRO A N 1
ATOM 1315 C CA . PRO A 1 171 ? -5.436 -10.530 -12.074 1.00 95.12 171 PRO A CA 1
ATOM 1316 C C . PRO A 1 171 ? -5.528 -11.654 -13.115 1.00 95.12 171 PRO A C 1
ATOM 1318 O O . PRO A 1 171 ? -6.247 -12.631 -12.907 1.00 95.12 171 PRO A O 1
ATOM 1321 N N . PRO A 1 172 ? -4.745 -11.581 -14.203 1.00 95.00 172 PRO A N 1
ATOM 1322 C CA . PRO A 1 172 ? -4.716 -12.654 -15.196 1.00 95.00 172 PRO A CA 1
ATOM 1323 C C . PRO A 1 172 ? -4.114 -13.950 -14.636 1.00 95.00 172 PRO A C 1
ATOM 1325 O O . PRO A 1 172 ? -4.372 -15.029 -15.158 1.00 95.00 172 PRO A O 1
ATOM 1328 N N . VAL A 1 173 ? -3.276 -13.838 -13.599 1.00 97.12 173 VAL A N 1
ATOM 1329 C CA . VAL A 1 173 ? -2.581 -14.956 -12.964 1.00 97.12 173 VAL A CA 1
ATOM 1330 C C . VAL A 1 173 ? -2.496 -14.709 -11.460 1.00 97.12 173 VAL A C 1
ATOM 1332 O O . VAL A 1 173 ? -2.193 -13.599 -11.005 1.00 97.12 173 VAL A O 1
ATOM 1335 N N . TRP A 1 174 ? -2.720 -15.770 -10.694 1.00 98.12 174 TRP A N 1
ATOM 1336 C CA . TRP A 1 174 ? -2.396 -15.848 -9.275 1.00 98.12 174 TRP A CA 1
ATOM 1337 C C . TRP A 1 174 ? -1.116 -16.663 -9.094 1.00 98.12 174 TRP A C 1
ATOM 1339 O O . TRP A 1 174 ? -0.833 -17.563 -9.877 1.00 98.12 174 TRP A O 1
ATOM 1349 N N . TYR A 1 175 ? -0.338 -16.355 -8.067 1.00 98.31 175 TYR A N 1
ATOM 1350 C CA . TYR A 1 175 ? 0.900 -17.036 -7.703 1.00 98.31 175 TYR A CA 1
ATOM 1351 C C . TYR A 1 175 ? 0.760 -17.637 -6.311 1.00 98.31 175 TYR A C 1
ATOM 1353 O O . TYR A 1 175 ? 0.108 -17.061 -5.445 1.00 98.31 175 TYR A O 1
ATOM 1361 N N . THR A 1 176 ? 1.410 -18.771 -6.082 1.00 97.88 176 THR A N 1
ATOM 1362 C CA . THR A 1 176 ? 1.509 -19.422 -4.773 1.00 97.88 176 THR A CA 1
ATOM 1363 C C . THR A 1 176 ? 2.958 -19.827 -4.494 1.00 97.88 176 THR A C 1
ATOM 1365 O O . THR A 1 176 ? 3.832 -19.675 -5.353 1.00 97.88 176 THR A O 1
ATOM 1368 N N . LEU A 1 177 ? 3.237 -20.312 -3.285 1.00 96.62 177 LEU A N 1
ATOM 1369 C CA . LEU A 1 177 ? 4.575 -20.759 -2.905 1.00 96.62 177 LEU A CA 1
ATOM 1370 C C . LEU A 1 177 ? 4.921 -22.094 -3.567 1.00 96.62 177 LEU A C 1
ATOM 1372 O O . LEU A 1 177 ? 4.132 -23.039 -3.579 1.00 96.62 177 LEU A O 1
ATOM 1376 N N . SER A 1 178 ? 6.144 -22.178 -4.081 1.00 95.25 178 SER A N 1
ATOM 1377 C CA . SER A 1 178 ? 6.717 -23.406 -4.615 1.00 95.25 178 SER A CA 1
ATOM 1378 C C . SER A 1 178 ? 7.017 -24.383 -3.475 1.00 95.25 178 SER A C 1
ATOM 1380 O O . SER A 1 178 ? 7.841 -24.061 -2.610 1.00 95.25 178 SER A O 1
ATOM 1382 N N . PRO A 1 179 ? 6.451 -25.605 -3.491 1.00 91.56 179 PRO A N 1
ATOM 1383 C CA . PRO A 1 179 ? 6.650 -26.582 -2.419 1.00 91.56 179 PRO A CA 1
ATOM 1384 C C . PRO A 1 179 ? 8.100 -27.084 -2.321 1.00 91.56 179 PRO A C 1
ATOM 1386 O O . PRO A 1 179 ? 8.472 -27.702 -1.330 1.00 91.56 179 PRO A O 1
ATOM 1389 N N . PHE A 1 180 ? 8.925 -26.829 -3.342 1.00 91.62 180 PHE A N 1
ATOM 1390 C CA . PHE A 1 180 ? 10.325 -27.256 -3.395 1.00 91.62 180 PHE A CA 1
ATOM 1391 C C . PHE A 1 180 ? 11.309 -26.214 -2.855 1.00 91.62 180 PHE A C 1
ATOM 1393 O O . PHE A 1 180 ? 12.494 -26.510 -2.712 1.00 91.62 180 PHE A O 1
ATOM 1400 N N . ARG A 1 181 ? 10.858 -24.975 -2.635 1.00 89.75 181 ARG A N 1
ATOM 1401 C CA . ARG A 1 181 ? 11.738 -23.837 -2.319 1.00 89.75 181 ARG A CA 1
ATOM 1402 C C . ARG A 1 181 ? 11.371 -23.134 -1.022 1.00 89.75 181 ARG A C 1
ATOM 1404 O O . ARG A 1 181 ? 12.259 -22.583 -0.383 1.00 89.75 181 ARG A O 1
ATOM 1411 N N . ALA A 1 182 ? 10.107 -23.196 -0.618 1.00 87.69 182 ALA A N 1
ATOM 1412 C CA . ALA A 1 182 ? 9.635 -22.648 0.641 1.00 87.69 182 ALA A CA 1
ATOM 1413 C C . ALA A 1 182 ? 8.672 -23.633 1.324 1.00 87.69 182 ALA A C 1
ATOM 1415 O O . ALA A 1 182 ? 7.930 -24.338 0.630 1.00 87.69 182 ALA A O 1
ATOM 1416 N N . PRO A 1 183 ? 8.644 -23.685 2.669 1.00 92.19 183 PRO A N 1
ATOM 1417 C CA . PRO A 1 183 ? 7.599 -24.398 3.388 1.00 92.19 183 PRO A CA 1
ATOM 1418 C C . PRO A 1 183 ? 6.204 -23.944 2.948 1.00 92.19 183 PRO A C 1
ATOM 1420 O O . PRO A 1 183 ? 5.942 -22.755 2.773 1.00 92.19 183 PRO A O 1
ATOM 1423 N N . LYS A 1 184 ? 5.283 -24.898 2.793 1.00 92.75 184 LYS A N 1
ATOM 1424 C CA . LYS A 1 184 ? 3.915 -24.593 2.370 1.00 92.75 184 LYS A CA 1
ATOM 1425 C C . LYS A 1 184 ? 3.210 -23.720 3.418 1.00 92.75 184 LYS A C 1
ATOM 1427 O O . LYS A 1 184 ? 3.212 -24.024 4.616 1.00 92.75 184 LYS A O 1
ATOM 1432 N N . VAL A 1 185 ? 2.555 -22.669 2.937 1.00 96.00 185 VAL A N 1
ATOM 1433 C CA . VAL A 1 185 ? 1.533 -21.919 3.671 1.00 96.00 185 VAL A CA 1
ATOM 1434 C C . VAL A 1 185 ? 0.209 -22.204 2.975 1.00 96.00 185 VAL A C 1
ATOM 1436 O O . VAL A 1 185 ? 0.072 -21.976 1.774 1.00 96.00 185 VAL A O 1
ATOM 1439 N N . GLU A 1 186 ? -0.724 -22.821 3.692 1.00 95.50 186 GLU A N 1
ATOM 1440 C CA . GLU A 1 186 ? -1.994 -23.252 3.116 1.00 95.50 186 GLU A CA 1
ATOM 1441 C C . GLU A 1 186 ? -2.850 -22.049 2.711 1.00 95.50 186 GLU A C 1
ATOM 1443 O O . GLU A 1 186 ? -2.947 -21.074 3.444 1.00 95.50 186 GLU A O 1
ATOM 1448 N N . GLY A 1 187 ? -3.436 -22.101 1.513 1.00 94.62 187 GLY A N 1
ATOM 1449 C CA . GLY A 1 187 ? -4.259 -21.011 0.987 1.00 94.62 187 GLY A CA 1
ATOM 1450 C C . GLY A 1 187 ? -3.491 -19.772 0.519 1.00 94.62 187 GLY A C 1
ATOM 1451 O O . GLY A 1 187 ? -4.128 -18.875 -0.018 1.00 94.62 187 GLY A O 1
ATOM 1452 N N . PHE A 1 188 ? -2.156 -19.719 0.652 1.00 97.44 188 PHE A N 1
ATOM 1453 C CA . PHE A 1 188 ? -1.397 -18.535 0.246 1.00 97.44 188 PHE A CA 1
ATOM 1454 C C . PHE A 1 188 ? -1.514 -18.265 -1.259 1.00 97.44 188 PHE A C 1
ATOM 1456 O O . PHE A 1 188 ? -1.089 -19.091 -2.083 1.00 97.44 188 PHE A O 1
ATOM 1463 N N . ILE A 1 189 ? -2.001 -17.075 -1.604 1.00 97.81 189 ILE A N 1
ATOM 1464 C CA . ILE A 1 189 ? -2.119 -16.589 -2.977 1.00 97.81 189 ILE A CA 1
ATOM 1465 C C . ILE A 1 189 ? -1.711 -15.116 -3.114 1.00 97.81 189 ILE A C 1
ATOM 1467 O O . ILE A 1 189 ? -1.967 -14.251 -2.275 1.00 97.81 189 ILE A O 1
ATOM 1471 N N . MET A 1 190 ? -1.080 -14.800 -4.239 1.00 97.88 190 MET A N 1
ATOM 1472 C CA . MET A 1 190 ? -0.606 -13.462 -4.578 1.00 97.88 190 MET A CA 1
ATOM 1473 C C . MET A 1 190 ? -0.984 -13.123 -6.018 1.00 97.88 190 MET A C 1
ATOM 1475 O O . MET A 1 190 ? -0.700 -13.885 -6.935 1.00 97.88 190 MET A O 1
ATOM 1479 N N . CYS A 1 191 ? -1.602 -11.967 -6.245 1.00 98.25 191 CYS A N 1
ATOM 1480 C CA . CYS A 1 191 ? -1.926 -11.531 -7.602 1.00 98.25 191 CYS A CA 1
ATOM 1481 C C . CYS A 1 191 ? -0.656 -11.212 -8.416 1.00 98.25 191 CYS A C 1
ATOM 1483 O O . CYS A 1 191 ? 0.350 -10.765 -7.853 1.00 98.25 191 CYS A O 1
ATOM 1485 N N . ALA A 1 192 ? -0.720 -11.363 -9.745 1.00 97.56 192 ALA A N 1
ATOM 1486 C CA . ALA A 1 192 ? 0.378 -11.027 -10.661 1.00 97.56 192 ALA A CA 1
ATOM 1487 C C . ALA A 1 192 ? 0.956 -9.621 -10.427 1.00 97.56 192 ALA A C 1
ATOM 1489 O O . ALA A 1 192 ? 2.165 -9.421 -10.485 1.00 97.56 192 ALA A O 1
ATOM 1490 N N . THR A 1 193 ? 0.102 -8.653 -10.096 1.00 95.94 193 THR A N 1
ATOM 1491 C CA . THR A 1 193 ? 0.500 -7.275 -9.804 1.00 95.94 193 THR A CA 1
ATOM 1492 C C . THR A 1 193 ? 1.465 -7.189 -8.621 1.00 95.94 193 THR A C 1
ATOM 1494 O O . THR A 1 193 ? 2.547 -6.620 -8.749 1.00 95.94 193 THR A O 1
ATOM 1497 N N . CYS A 1 194 ? 1.118 -7.795 -7.481 1.00 96.38 194 CYS A N 1
ATOM 1498 C CA . CYS A 1 194 ? 1.995 -7.810 -6.309 1.00 96.38 194 CYS A CA 1
ATOM 1499 C C . CYS A 1 194 ? 3.243 -8.671 -6.527 1.00 96.38 194 CYS A C 1
ATOM 1501 O O . CYS A 1 194 ? 4.314 -8.293 -6.061 1.00 96.38 194 CYS A O 1
ATOM 1503 N N . PHE A 1 195 ? 3.130 -9.781 -7.264 1.00 97.44 195 PHE A N 1
ATOM 1504 C CA . PHE A 1 195 ? 4.290 -10.591 -7.636 1.00 97.44 195 PHE A CA 1
ATOM 1505 C C . PHE A 1 195 ? 5.309 -9.765 -8.431 1.00 97.44 195 PHE A C 1
ATOM 1507 O O . PHE A 1 195 ? 6.485 -9.726 -8.075 1.00 97.44 195 PHE A O 1
ATOM 1514 N N . HIS A 1 196 ? 4.867 -9.048 -9.465 1.00 95.31 196 HIS A N 1
ATOM 1515 C CA . HIS A 1 196 ? 5.768 -8.255 -10.297 1.00 95.31 196 HIS A CA 1
ATOM 1516 C C . HIS A 1 196 ? 6.343 -7.023 -9.595 1.00 95.31 196 HIS A C 1
ATOM 1518 O O . HIS A 1 196 ? 7.474 -6.649 -9.904 1.00 95.31 196 HIS A O 1
ATOM 1524 N N . ASP A 1 197 ? 5.602 -6.422 -8.662 1.00 93.00 197 ASP A N 1
ATOM 1525 C CA . ASP A 1 197 ? 6.059 -5.250 -7.909 1.00 93.00 197 ASP A CA 1
ATOM 1526 C C . ASP A 1 197 ? 7.069 -5.606 -6.800 1.00 93.00 197 ASP A C 1
ATOM 1528 O O . ASP A 1 197 ? 8.004 -4.839 -6.547 1.00 93.00 197 ASP A O 1
ATOM 1532 N N . GLU A 1 198 ? 6.883 -6.748 -6.127 1.00 92.62 198 GLU A N 1
ATOM 1533 C CA . GLU A 1 198 ? 7.621 -7.086 -4.901 1.00 92.62 198 GLU A CA 1
ATOM 1534 C C . GLU A 1 198 ? 8.646 -8.218 -5.077 1.00 92.62 198 GLU A C 1
ATOM 1536 O O . GLU A 1 198 ? 9.627 -8.250 -4.336 1.00 92.62 198 GLU A O 1
ATOM 1541 N N . VAL A 1 199 ? 8.442 -9.139 -6.029 1.00 94.62 199 VAL A N 1
ATOM 1542 C CA . VAL A 1 199 ? 9.196 -10.405 -6.114 1.00 94.62 199 VAL A CA 1
ATOM 1543 C C . VAL A 1 199 ? 9.915 -10.600 -7.448 1.00 94.62 199 VAL A C 1
ATOM 1545 O O . VAL A 1 199 ? 11.064 -11.043 -7.446 1.00 94.62 199 VAL A O 1
ATOM 1548 N N . ALA A 1 200 ? 9.271 -10.318 -8.581 1.00 94.06 200 ALA A N 1
ATOM 1549 C CA . ALA A 1 200 ? 9.861 -10.587 -9.894 1.00 94.06 200 ALA A CA 1
ATOM 1550 C C . ALA A 1 200 ? 11.198 -9.848 -10.082 1.00 94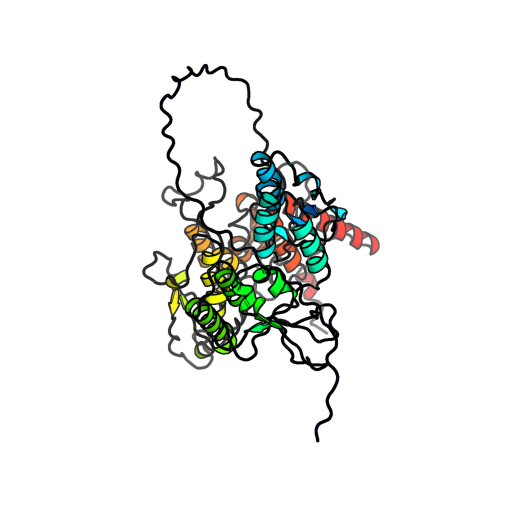.06 200 ALA A C 1
ATOM 1552 O O . ALA A 1 200 ? 11.365 -8.723 -9.612 1.00 94.06 200 ALA A O 1
ATOM 1553 N N . GLY A 1 201 ? 12.153 -10.497 -10.749 1.00 89.25 201 GLY A N 1
ATOM 1554 C CA . GLY A 1 201 ? 13.511 -9.983 -10.939 1.00 89.25 201 GLY A CA 1
ATOM 1555 C C . GLY A 1 201 ? 14.436 -10.161 -9.728 1.00 89.25 201 GLY A C 1
ATOM 1556 O O . GLY A 1 201 ? 15.651 -9.993 -9.860 1.00 89.25 201 GLY A O 1
ATOM 1557 N N . SER A 1 202 ? 13.900 -10.559 -8.570 1.00 91.75 202 SER A N 1
ATOM 1558 C CA . SER A 1 202 ? 14.685 -10.843 -7.367 1.00 91.75 202 SER A CA 1
ATOM 1559 C C . SER A 1 202 ? 15.059 -12.330 -7.250 1.00 91.75 202 SER A C 1
ATOM 1561 O O . SER A 1 202 ? 14.418 -13.186 -7.864 1.00 91.75 202 SER A O 1
ATOM 1563 N N . PRO A 1 203 ? 16.041 -12.691 -6.400 1.00 92.25 203 PRO A N 1
ATOM 1564 C CA . PRO A 1 203 ? 16.333 -14.092 -6.086 1.00 92.25 203 PRO A CA 1
ATOM 1565 C C . PRO A 1 203 ? 15.119 -14.872 -5.550 1.00 92.25 203 PRO A C 1
ATOM 1567 O O . PRO A 1 203 ? 15.052 -16.091 -5.712 1.00 92.25 203 PRO A O 1
ATOM 1570 N N . ALA A 1 204 ? 14.151 -14.177 -4.941 1.00 95.00 204 ALA A N 1
ATOM 1571 C CA . ALA A 1 204 ? 12.943 -14.773 -4.383 1.00 95.00 204 ALA A CA 1
ATOM 1572 C C . ALA A 1 204 ? 11.932 -15.234 -5.427 1.00 95.00 204 ALA A C 1
ATOM 1574 O O . ALA A 1 204 ? 11.048 -16.014 -5.089 1.00 95.00 204 ALA A O 1
ATOM 1575 N N . GLU A 1 205 ? 12.078 -14.830 -6.690 1.00 95.69 205 GLU A N 1
ATOM 1576 C CA . GLU A 1 205 ? 11.201 -15.260 -7.778 1.00 95.69 205 GLU A CA 1
ATOM 1577 C C . GLU A 1 205 ? 11.085 -16.788 -7.869 1.00 95.69 205 GLU A C 1
ATOM 1579 O O . GLU A 1 205 ? 9.990 -17.319 -8.041 1.00 95.69 205 GLU A O 1
ATOM 1584 N N . ALA A 1 206 ? 12.184 -17.511 -7.628 1.00 94.69 206 ALA A N 1
ATOM 1585 C CA . ALA A 1 206 ? 12.208 -18.972 -7.650 1.00 94.69 206 ALA A CA 1
ATOM 1586 C C . ALA A 1 206 ? 11.340 -19.637 -6.559 1.00 94.69 206 ALA A C 1
ATOM 1588 O O . ALA A 1 206 ? 11.034 -20.827 -6.670 1.00 94.69 206 ALA A O 1
ATOM 1589 N N . CYS A 1 207 ? 10.945 -18.904 -5.512 1.00 96.50 207 CYS A N 1
ATOM 1590 C CA . CYS A 1 207 ? 10.062 -19.404 -4.457 1.00 96.50 207 CYS A CA 1
ATOM 1591 C C . CYS A 1 207 ? 8.586 -19.398 -4.845 1.00 96.50 207 CYS A C 1
ATOM 1593 O O . CYS A 1 207 ? 7.776 -19.920 -4.082 1.00 96.50 207 CYS A O 1
ATOM 1595 N N . PHE A 1 208 ? 8.223 -18.844 -6.001 1.00 97.44 208 PHE A N 1
ATOM 1596 C CA . PHE A 1 208 ? 6.834 -18.702 -6.414 1.00 97.44 208 PHE A CA 1
ATOM 1597 C C . PHE A 1 208 ? 6.587 -19.402 -7.741 1.00 97.44 208 PHE A C 1
ATOM 1599 O O . PHE A 1 208 ? 7.443 -19.461 -8.621 1.00 97.44 208 PHE A O 1
ATOM 1606 N N . VAL A 1 209 ? 5.384 -19.942 -7.876 1.00 97.50 209 VAL A N 1
ATOM 1607 C CA . VAL A 1 209 ? 4.893 -20.567 -9.103 1.00 97.50 209 VAL A CA 1
ATOM 1608 C C . VAL A 1 209 ? 3.475 -20.076 -9.378 1.00 97.50 209 VAL A C 1
ATOM 1610 O O . VAL A 1 209 ? 2.772 -19.712 -8.429 1.00 97.50 209 VAL A O 1
ATOM 1613 N N . PRO A 1 210 ? 3.027 -20.056 -10.644 1.00 98.00 210 PRO A N 1
ATOM 1614 C CA . PRO A 1 210 ? 1.625 -19.821 -10.951 1.00 98.00 210 PRO A CA 1
ATOM 1615 C C . PRO A 1 210 ? 0.725 -20.788 -10.175 1.00 98.00 210 PRO A C 1
ATOM 1617 O O . PRO A 1 210 ? 1.013 -21.980 -10.056 1.00 98.00 210 PRO A O 1
ATOM 1620 N N . HIS A 1 211 ? -0.356 -20.260 -9.620 1.00 97.00 211 HIS A N 1
ATOM 1621 C CA . HIS A 1 211 ? -1.392 -21.032 -8.964 1.00 97.00 211 HIS A CA 1
ATOM 1622 C C . HIS A 1 211 ? -2.327 -21.611 -10.031 1.00 97.00 211 HIS A C 1
ATOM 1624 O O . HIS A 1 211 ? -2.876 -20.871 -10.843 1.00 97.00 211 HIS A O 1
ATOM 1630 N N . PHE A 1 212 ? -2.494 -22.933 -10.032 1.00 93.69 212 PHE A N 1
ATOM 1631 C CA . PHE A 1 212 ? -3.280 -23.649 -11.045 1.00 93.69 212 PHE A CA 1
ATOM 1632 C C . PHE A 1 212 ? -4.753 -23.852 -10.664 1.00 93.69 212 PHE A C 1
ATOM 1634 O O . PHE A 1 212 ? -5.518 -24.378 -11.470 1.00 93.69 212 PHE A O 1
ATOM 1641 N N . GLY A 1 213 ? -5.161 -23.470 -9.449 1.00 92.00 213 GLY A N 1
ATOM 1642 C CA . GLY A 1 213 ? -6.569 -23.491 -9.066 1.00 92.00 213 GLY A CA 1
ATOM 1643 C C . GLY A 1 213 ? -7.375 -22.538 -9.943 1.00 92.00 213 GLY A C 1
ATOM 1644 O O . GLY A 1 213 ? -6.926 -21.434 -10.251 1.00 92.00 213 GLY A O 1
ATOM 1645 N N . THR A 1 214 ? -8.557 -22.982 -10.363 1.00 92.94 214 THR A N 1
ATOM 1646 C CA . THR A 1 214 ? -9.531 -22.100 -11.008 1.00 92.94 214 THR A CA 1
ATOM 1647 C C . THR A 1 214 ? -10.394 -21.497 -9.917 1.00 92.94 214 THR A C 1
ATOM 1649 O O . THR A 1 214 ? -10.882 -22.217 -9.053 1.00 92.94 214 THR A O 1
ATOM 1652 N N . GLN A 1 215 ? -10.548 -20.181 -9.955 1.00 94.81 215 GLN A N 1
ATOM 1653 C CA . GLN A 1 215 ? -11.448 -19.468 -9.067 1.00 94.81 215 GLN A CA 1
ATOM 1654 C C . GLN A 1 215 ? -12.883 -19.632 -9.578 1.00 94.81 215 GLN A C 1
ATOM 1656 O O . GLN A 1 215 ? -13.165 -19.315 -10.738 1.00 94.81 215 GLN A O 1
ATOM 1661 N N . GLU A 1 216 ? -13.787 -20.114 -8.730 1.00 96.81 216 GLU A N 1
ATOM 1662 C CA . GLU A 1 216 ? -15.192 -20.286 -9.110 1.00 96.81 216 GLU A CA 1
ATOM 1663 C C . GLU A 1 216 ? -15.863 -18.923 -9.400 1.00 96.81 216 GLU A C 1
ATOM 1665 O O . GLU A 1 216 ? -15.465 -17.901 -8.832 1.00 96.81 216 GLU A O 1
ATOM 1670 N N . PRO A 1 217 ? -16.913 -18.847 -10.248 1.00 96.88 217 PRO A N 1
ATOM 1671 C CA . PRO A 1 217 ? -17.479 -17.567 -10.700 1.00 96.88 217 PRO A CA 1
ATOM 1672 C C . PRO A 1 217 ? -17.922 -16.612 -9.580 1.00 96.88 217 PRO A C 1
ATOM 1674 O O . PRO A 1 217 ? -17.833 -15.392 -9.732 1.00 96.88 217 PRO A O 1
ATOM 1677 N N . SER A 1 218 ? -18.405 -17.160 -8.462 1.00 96.88 218 SER A N 1
ATOM 1678 C CA . SER A 1 218 ? -18.842 -16.409 -7.278 1.00 96.88 218 SER A CA 1
ATOM 1679 C C . SER A 1 218 ? -17.807 -16.370 -6.155 1.00 96.88 218 SER A C 1
ATOM 1681 O O . SER A 1 218 ? -18.048 -15.742 -5.126 1.00 96.88 218 SER A O 1
ATOM 1683 N N . GLU A 1 219 ? -16.691 -17.076 -6.303 1.00 97.25 219 GLU A N 1
ATOM 1684 C CA . GLU A 1 219 ? -15.656 -17.134 -5.282 1.00 97.25 219 GLU A CA 1
ATOM 1685 C C . GLU A 1 219 ? -14.856 -15.835 -5.280 1.00 97.25 219 GLU A C 1
ATOM 1687 O O . GLU A 1 219 ? -14.530 -15.280 -6.330 1.00 97.25 219 GLU A O 1
ATOM 1692 N N . VAL A 1 220 ? -14.539 -15.329 -4.091 1.00 97.50 220 VAL A N 1
ATOM 1693 C CA . VAL A 1 220 ? -13.760 -14.103 -3.912 1.00 97.50 220 VAL A CA 1
ATOM 1694 C C . VAL A 1 220 ? -12.383 -14.482 -3.393 1.00 97.50 220 VAL A C 1
ATOM 1696 O O . VAL A 1 220 ? -12.261 -15.033 -2.303 1.00 97.50 220 VAL A O 1
ATOM 1699 N N . TRP A 1 221 ? -11.346 -14.160 -4.160 1.00 97.81 221 TRP A N 1
ATOM 1700 C CA . TRP A 1 221 ? -9.954 -14.349 -3.757 1.00 97.81 221 TRP A CA 1
ATOM 1701 C C . TRP A 1 221 ? -9.329 -13.021 -3.358 1.00 97.81 221 TRP A C 1
ATOM 1703 O O . TRP A 1 221 ? -9.403 -12.041 -4.105 1.00 97.81 221 TRP A O 1
ATOM 1713 N N . SER A 1 222 ? -8.688 -12.995 -2.191 1.00 97.19 222 SER A N 1
ATOM 1714 C CA . SER A 1 222 ? -7.928 -11.859 -1.668 1.00 97.19 222 SER A CA 1
ATOM 1715 C C . SER A 1 222 ? -6.431 -12.068 -1.850 1.00 97.19 222 SER A C 1
ATOM 1717 O O . SER A 1 222 ? -5.920 -13.164 -1.660 1.00 97.19 222 SER A O 1
ATOM 1719 N N . CYS A 1 223 ? -5.700 -11.007 -2.189 1.00 97.94 223 CYS A N 1
ATOM 1720 C CA . CYS A 1 223 ? -4.252 -11.101 -2.353 1.00 97.94 223 CYS A CA 1
ATOM 1721 C C . CYS A 1 223 ? -3.545 -10.995 -0.998 1.00 97.94 223 CYS A C 1
ATOM 1723 O O . CYS A 1 223 ? -3.516 -9.911 -0.412 1.00 97.94 223 CYS A O 1
ATOM 1725 N N . ASP A 1 224 ? -2.856 -12.042 -0.554 1.00 97.88 224 ASP A N 1
ATOM 1726 C CA . ASP A 1 224 ? -2.155 -12.043 0.738 1.00 97.88 224 ASP A CA 1
ATOM 1727 C C . ASP A 1 224 ? -0.998 -11.042 0.783 1.00 97.88 224 ASP A C 1
ATOM 1729 O O . ASP A 1 224 ? -0.757 -10.391 1.796 1.00 97.88 224 ASP A O 1
ATOM 1733 N N . ALA A 1 225 ? -0.341 -10.802 -0.356 1.00 96.38 225 ALA A N 1
ATOM 1734 C CA . ALA A 1 225 ? 0.686 -9.763 -0.498 1.00 96.38 225 ALA A CA 1
ATOM 1735 C C . ALA A 1 225 ? 0.152 -8.319 -0.350 1.00 96.38 225 ALA A C 1
ATOM 1737 O O . ALA A 1 225 ? 0.914 -7.347 -0.415 1.00 96.38 225 ALA A O 1
ATOM 1738 N N . SER A 1 226 ? -1.163 -8.145 -0.182 1.00 94.25 226 SER A N 1
ATOM 1739 C CA . SER A 1 226 ? -1.760 -6.863 0.196 1.00 94.25 226 SER A CA 1
ATOM 1740 C C . SER A 1 226 ? -1.797 -6.628 1.706 1.00 94.25 226 SER A C 1
ATOM 1742 O O . SER A 1 226 ? -1.982 -5.489 2.137 1.00 94.25 226 SER A O 1
ATOM 1744 N N . VAL A 1 227 ? -1.571 -7.669 2.514 1.00 94.06 227 VAL A N 1
ATOM 1745 C CA . VAL A 1 227 ? -1.392 -7.540 3.960 1.00 94.06 227 VAL A CA 1
ATOM 1746 C C . VAL A 1 227 ? -0.029 -6.889 4.227 1.00 94.06 227 VAL A C 1
ATOM 1748 O O . VAL A 1 227 ? 0.989 -7.417 3.770 1.00 94.06 227 VAL A O 1
ATOM 1751 N N . PRO A 1 228 ? 0.036 -5.750 4.945 1.00 90.44 228 PRO A N 1
ATOM 1752 C CA . PRO A 1 228 ? 1.279 -4.999 5.113 1.00 90.44 228 PRO A CA 1
ATOM 1753 C C . PRO A 1 228 ? 2.444 -5.827 5.662 1.00 90.44 228 PRO A C 1
ATOM 1755 O O . PRO A 1 228 ? 3.541 -5.751 5.106 1.00 90.44 228 PRO A O 1
ATOM 1758 N N . ARG A 1 229 ? 2.217 -6.671 6.683 1.00 93.69 229 ARG A N 1
ATOM 1759 C CA . ARG A 1 229 ? 3.262 -7.559 7.210 1.00 93.69 229 ARG A CA 1
ATOM 1760 C C . ARG A 1 229 ? 3.773 -8.541 6.162 1.00 93.69 229 ARG A C 1
ATOM 1762 O O . ARG A 1 229 ? 4.983 -8.655 5.994 1.00 93.69 229 ARG A O 1
ATOM 1769 N N . VAL A 1 230 ? 2.875 -9.207 5.434 1.00 96.12 230 VAL A N 1
ATOM 1770 C CA . VAL A 1 230 ? 3.238 -10.161 4.370 1.00 96.12 230 VAL A CA 1
ATOM 1771 C C . VAL A 1 230 ? 4.043 -9.463 3.278 1.00 96.12 230 VAL A C 1
ATOM 1773 O O . VAL A 1 230 ? 5.075 -9.970 2.852 1.00 96.12 230 VAL A O 1
ATOM 1776 N N . ARG A 1 231 ? 3.636 -8.255 2.875 1.00 93.50 231 ARG A N 1
ATOM 1777 C CA . ARG A 1 231 ? 4.387 -7.434 1.918 1.00 93.50 231 ARG A CA 1
ATOM 1778 C C . ARG A 1 231 ? 5.782 -7.070 2.426 1.00 93.50 231 ARG A C 1
ATOM 1780 O O . ARG A 1 231 ? 6.742 -7.136 1.665 1.00 93.50 231 ARG A O 1
ATOM 1787 N N . GLY A 1 232 ? 5.909 -6.697 3.699 1.00 90.06 232 GLY A N 1
ATOM 1788 C CA . GLY A 1 232 ? 7.205 -6.445 4.333 1.00 90.06 232 GLY A CA 1
ATOM 1789 C C . GLY A 1 232 ? 8.115 -7.676 4.298 1.00 90.06 232 GLY A C 1
ATOM 1790 O O . GLY A 1 232 ? 9.272 -7.568 3.901 1.00 90.06 232 GLY A O 1
ATOM 1791 N N . LEU A 1 233 ? 7.565 -8.850 4.621 1.00 93.81 233 LEU A N 1
ATOM 1792 C CA . LEU A 1 233 ? 8.274 -10.130 4.563 1.00 93.81 233 LEU A CA 1
ATOM 1793 C C . LEU A 1 233 ? 8.681 -10.504 3.125 1.00 93.81 233 LEU A C 1
ATOM 1795 O O . LEU A 1 233 ? 9.784 -11.001 2.919 1.00 93.81 233 LEU A O 1
ATOM 1799 N N . LEU A 1 234 ? 7.835 -10.228 2.123 1.00 94.62 234 LEU A N 1
ATOM 1800 C CA . LEU A 1 234 ? 8.173 -10.428 0.706 1.00 94.62 234 LEU A CA 1
ATOM 1801 C C . LEU A 1 234 ? 9.370 -9.574 0.292 1.00 94.62 234 LEU A C 1
ATOM 1803 O O . LEU A 1 234 ? 10.291 -10.083 -0.337 1.00 94.62 234 LEU A O 1
ATOM 1807 N N . ARG A 1 235 ? 9.384 -8.293 0.679 1.00 91.19 235 ARG A N 1
ATOM 1808 C CA . ARG A 1 235 ? 10.510 -7.386 0.403 1.00 91.19 235 ARG A CA 1
ATOM 1809 C C . ARG A 1 235 ? 11.790 -7.853 1.073 1.00 91.19 235 ARG A C 1
ATOM 1811 O O . ARG A 1 235 ? 12.850 -7.802 0.458 1.00 91.19 235 ARG A O 1
ATOM 1818 N N . GLU A 1 236 ? 11.693 -8.317 2.316 1.00 91.50 236 GLU A N 1
ATOM 1819 C CA . GLU A 1 236 ? 12.835 -8.875 3.031 1.00 91.50 236 GLU A CA 1
ATOM 1820 C C . GLU A 1 236 ? 13.396 -10.098 2.296 1.00 91.50 236 GLU A C 1
ATOM 1822 O O . GLU A 1 236 ? 14.596 -10.136 2.018 1.00 91.50 236 GLU A O 1
ATOM 1827 N N . LEU A 1 237 ? 12.531 -11.041 1.909 1.00 93.94 237 LEU A N 1
ATOM 1828 C CA . LEU A 1 237 ? 12.914 -12.225 1.141 1.00 93.94 237 LEU A CA 1
ATOM 1829 C C . LEU A 1 237 ? 13.536 -11.844 -0.215 1.00 93.94 237 LEU A C 1
ATOM 1831 O O . LEU A 1 237 ? 14.592 -12.359 -0.566 1.00 93.94 237 LEU A O 1
ATOM 1835 N N . ALA A 1 238 ? 12.930 -10.903 -0.944 1.00 91.94 238 ALA A N 1
ATOM 1836 C CA . ALA A 1 238 ? 13.412 -10.411 -2.237 1.00 91.94 238 ALA A CA 1
ATOM 1837 C C . ALA A 1 238 ? 14.749 -9.654 -2.152 1.00 91.94 238 ALA A C 1
ATOM 1839 O O . ALA A 1 238 ? 15.489 -9.586 -3.133 1.00 91.94 238 ALA A O 1
ATOM 1840 N N . SER A 1 239 ? 15.072 -9.072 -0.994 1.00 89.06 239 SER A N 1
ATOM 1841 C CA . SER A 1 239 ? 16.318 -8.322 -0.783 1.00 89.06 239 SER A CA 1
ATOM 1842 C C . SER A 1 239 ? 17.521 -9.191 -0.404 1.00 89.06 239 SER A C 1
ATOM 1844 O O . SER A 1 239 ? 18.651 -8.703 -0.425 1.00 89.06 239 SER A O 1
ATOM 1846 N N . LYS A 1 240 ? 17.296 -10.458 -0.038 1.00 89.38 240 LYS A N 1
ATOM 1847 C CA . LYS A 1 240 ? 18.322 -11.368 0.482 1.00 89.38 240 LYS A CA 1
ATOM 1848 C C . LYS A 1 240 ? 18.572 -12.527 -0.478 1.00 89.38 240 LYS A C 1
ATOM 1850 O O . LYS A 1 240 ? 17.783 -12.811 -1.377 1.00 89.38 240 LYS A O 1
ATOM 1855 N N . GLU A 1 241 ? 19.690 -13.217 -0.272 1.00 92.12 241 GLU A N 1
ATOM 1856 C CA . GLU A 1 241 ? 19.888 -14.526 -0.886 1.00 92.12 241 GLU A CA 1
ATOM 1857 C C . GLU A 1 241 ? 18.833 -15.501 -0.354 1.00 92.12 241 GLU A C 1
ATOM 1859 O O . GLU A 1 241 ? 18.606 -15.597 0.856 1.00 92.12 241 GLU A O 1
ATOM 1864 N N . VAL A 1 242 ? 18.188 -16.221 -1.269 1.00 93.00 242 VAL A N 1
ATOM 1865 C CA . VAL A 1 242 ? 17.169 -17.200 -0.911 1.00 93.00 242 VAL A CA 1
ATOM 1866 C C . VAL A 1 242 ? 17.823 -18.503 -0.491 1.00 93.00 242 VAL A C 1
ATOM 1868 O O . VAL A 1 242 ? 18.380 -19.252 -1.291 1.00 93.00 242 VAL A O 1
ATOM 1871 N N . THR A 1 243 ? 17.680 -18.780 0.794 1.00 94.25 243 THR A N 1
ATOM 1872 C CA . THR A 1 243 ? 18.051 -20.026 1.454 1.00 94.25 243 THR A CA 1
ATOM 1873 C C . THR A 1 243 ? 16.797 -20.704 1.995 1.00 94.25 243 THR A C 1
ATOM 1875 O O . THR A 1 243 ? 15.711 -20.114 2.041 1.00 94.25 243 THR A O 1
ATOM 1878 N N . TRP A 1 244 ? 16.933 -21.952 2.442 1.00 92.25 244 TRP A N 1
ATOM 1879 C CA . TRP A 1 244 ? 15.836 -22.627 3.132 1.00 92.25 244 TRP A CA 1
ATOM 1880 C C . TRP A 1 244 ? 15.408 -21.852 4.386 1.00 92.25 244 TRP A C 1
ATOM 1882 O O . TRP A 1 244 ? 14.224 -21.604 4.574 1.00 92.25 244 TRP A O 1
ATOM 1892 N N . GLN A 1 245 ? 16.367 -21.381 5.191 1.00 94.25 245 GLN A N 1
ATOM 1893 C CA . GLN A 1 245 ? 16.102 -20.678 6.450 1.00 94.25 245 GLN A CA 1
ATOM 1894 C C . GLN A 1 245 ? 15.383 -19.341 6.237 1.00 94.25 245 GLN A C 1
ATOM 1896 O O . GLN A 1 245 ? 14.468 -19.004 6.982 1.00 94.25 245 GLN A O 1
ATOM 1901 N N . THR A 1 246 ? 15.770 -18.569 5.218 1.00 94.44 246 THR A N 1
ATOM 1902 C CA . THR A 1 246 ? 15.095 -17.297 4.902 1.00 94.44 246 THR A CA 1
ATOM 1903 C C . THR A 1 246 ? 13.682 -17.530 4.364 1.00 94.44 246 THR A C 1
ATOM 1905 O O . THR A 1 246 ? 12.755 -16.816 4.746 1.00 94.44 246 THR A O 1
ATOM 1908 N N . SER A 1 247 ? 13.486 -18.575 3.557 1.00 94.12 247 SER A N 1
ATOM 1909 C CA . SER A 1 247 ? 12.164 -18.985 3.062 1.00 94.12 247 SER A CA 1
ATOM 1910 C C . SER A 1 247 ? 11.265 -19.541 4.175 1.00 94.12 247 SER A C 1
ATOM 1912 O O . SER A 1 247 ? 10.052 -19.317 4.179 1.00 94.12 247 SER A O 1
ATOM 1914 N N . GLU A 1 248 ? 11.845 -20.239 5.149 1.00 94.50 248 GLU A N 1
ATOM 1915 C CA . GLU A 1 248 ? 11.160 -20.733 6.344 1.00 94.50 248 GLU A CA 1
ATOM 1916 C C . GLU A 1 248 ? 10.762 -19.595 7.287 1.00 94.50 248 GLU A C 1
ATOM 1918 O O . GLU A 1 248 ? 9.621 -19.566 7.753 1.00 94.50 248 GLU A O 1
ATOM 1923 N N . ALA A 1 249 ? 11.645 -18.616 7.504 1.00 94.75 249 ALA A N 1
ATOM 1924 C CA . ALA A 1 249 ? 11.331 -17.408 8.262 1.00 94.75 249 ALA A CA 1
ATOM 1925 C C . ALA A 1 249 ? 10.187 -16.618 7.605 1.00 94.75 249 ALA A C 1
ATOM 1927 O O . ALA A 1 249 ? 9.239 -16.224 8.287 1.00 94.75 249 ALA A O 1
ATOM 1928 N N . PHE A 1 250 ? 10.222 -16.467 6.274 1.00 96.00 250 PHE A N 1
ATOM 1929 C CA . PHE A 1 250 ? 9.124 -15.886 5.502 1.00 96.00 250 PHE A CA 1
ATOM 1930 C C . PHE A 1 250 ? 7.813 -16.649 5.738 1.00 96.00 250 PHE A C 1
ATOM 1932 O O . PHE A 1 250 ? 6.825 -16.063 6.176 1.00 96.00 250 PHE A O 1
ATOM 1939 N N . SER A 1 251 ? 7.811 -17.965 5.514 1.00 96.50 251 SER A N 1
ATOM 1940 C CA . SER A 1 251 ? 6.606 -18.800 5.617 1.00 96.50 251 SER A CA 1
ATOM 1941 C C . SER A 1 251 ? 6.022 -18.807 7.032 1.00 96.50 251 SER A C 1
ATOM 1943 O O . SER A 1 251 ? 4.805 -18.775 7.205 1.00 96.50 251 SER A O 1
ATOM 1945 N N . THR A 1 252 ? 6.886 -18.800 8.049 1.00 96.31 252 THR A N 1
ATOM 1946 C CA . THR A 1 252 ? 6.491 -18.701 9.460 1.00 96.31 252 THR A CA 1
ATOM 1947 C C . THR A 1 252 ? 5.843 -17.354 9.755 1.00 96.31 252 THR A C 1
ATOM 1949 O O . THR A 1 252 ? 4.750 -17.323 10.312 1.00 96.31 252 THR A O 1
ATOM 1952 N N . GLY A 1 253 ? 6.446 -16.245 9.315 1.00 95.50 253 GLY A N 1
ATOM 1953 C CA . GLY A 1 253 ? 5.870 -14.912 9.500 1.00 95.50 253 GLY A CA 1
ATOM 1954 C C . GLY A 1 253 ? 4.543 -14.717 8.758 1.00 95.50 253 GLY A C 1
ATOM 1955 O O . GLY A 1 253 ? 3.635 -14.065 9.276 1.00 95.50 253 GLY 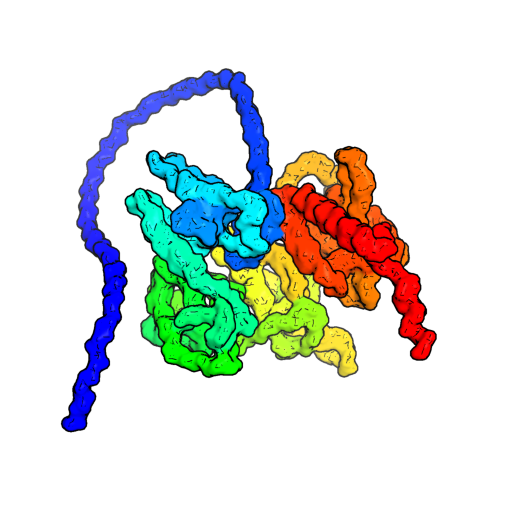A O 1
ATOM 1956 N N . VAL A 1 254 ? 4.394 -15.312 7.569 1.00 96.69 254 VAL A N 1
ATOM 1957 C CA . VAL A 1 254 ? 3.121 -15.309 6.832 1.00 96.69 254 VAL A CA 1
ATOM 1958 C C . VAL A 1 254 ? 2.065 -16.122 7.575 1.00 96.69 254 VAL A C 1
ATOM 1960 O O . VAL A 1 254 ? 0.964 -15.616 7.772 1.00 96.69 254 VAL A O 1
ATOM 1963 N N . ARG A 1 255 ? 2.387 -17.337 8.041 1.00 96.88 255 ARG A N 1
ATOM 1964 C CA . ARG A 1 255 ? 1.445 -18.179 8.797 1.00 96.88 255 ARG A CA 1
ATOM 1965 C C . ARG A 1 255 ? 0.978 -17.494 10.077 1.00 96.88 255 ARG A C 1
ATOM 1967 O O . ARG A 1 255 ? -0.226 -17.417 10.320 1.00 96.88 255 ARG A O 1
ATOM 1974 N N . GLN A 1 256 ? 1.923 -16.924 10.821 1.00 95.50 256 GLN A N 1
ATOM 1975 C CA . GLN A 1 256 ? 1.645 -16.145 12.019 1.00 95.50 256 GLN A CA 1
ATOM 1976 C C . GLN A 1 256 ? 0.653 -15.017 11.716 1.00 95.50 256 GLN A C 1
ATOM 1978 O O . GLN A 1 256 ? -0.330 -14.834 12.428 1.00 95.50 256 GLN A O 1
ATOM 1983 N N . ARG A 1 257 ? 0.873 -14.257 10.635 1.00 95.75 257 ARG A N 1
ATOM 1984 C CA . ARG A 1 257 ? -0.011 -13.138 10.313 1.00 95.75 257 ARG A CA 1
ATOM 1985 C C . ARG A 1 257 ? -1.370 -13.578 9.768 1.00 95.75 257 ARG A C 1
ATOM 1987 O O . ARG A 1 257 ? -2.359 -12.962 10.144 1.00 95.75 257 ARG A O 1
ATOM 1994 N N . LEU A 1 258 ? -1.426 -14.545 8.856 1.00 95.31 258 LEU A N 1
ATOM 1995 C CA . LEU A 1 258 ? -2.656 -14.877 8.126 1.00 95.31 258 LEU A CA 1
ATOM 1996 C C . LEU A 1 258 ? -3.566 -15.852 8.877 1.00 95.31 258 LEU A C 1
ATOM 1998 O O . LEU A 1 258 ? -4.782 -15.738 8.765 1.00 95.31 258 LEU A O 1
ATOM 2002 N N . HIS A 1 259 ? -3.000 -16.795 9.633 1.00 94.75 259 HIS A N 1
ATOM 2003 C CA . HIS A 1 259 ? -3.773 -17.871 10.264 1.00 94.75 259 HIS A CA 1
ATOM 2004 C C . HIS A 1 259 ? -3.857 -17.743 11.784 1.00 94.75 259 HIS A C 1
ATOM 2006 O O . HIS A 1 259 ? -4.876 -18.098 12.367 1.00 94.75 259 HIS A O 1
ATOM 2012 N N . GLU A 1 260 ? -2.805 -17.243 12.433 1.00 94.44 260 GLU A N 1
ATOM 2013 C CA . GLU A 1 260 ? -2.744 -17.175 13.903 1.00 94.44 260 GLU A CA 1
ATOM 2014 C C . GLU A 1 260 ? -3.186 -15.810 14.449 1.00 94.44 260 GLU A C 1
ATOM 2016 O O . GLU A 1 260 ? -3.526 -15.688 15.625 1.00 94.44 260 GLU A O 1
ATOM 2021 N N . CYS A 1 261 ? -3.186 -14.776 13.605 1.00 94.62 261 CYS A N 1
ATOM 2022 C CA . CYS A 1 261 ? -3.455 -13.400 13.998 1.00 94.62 261 CYS A CA 1
ATOM 2023 C C . CYS A 1 261 ? -4.728 -12.869 13.315 1.00 94.62 261 CYS A C 1
ATOM 2025 O O . CYS A 1 261 ? -4.696 -12.544 12.121 1.00 94.62 261 CYS A O 1
ATOM 2027 N N . PRO A 1 262 ? -5.846 -12.744 14.055 1.00 94.81 262 PRO A N 1
ATOM 2028 C CA . PRO A 1 262 ? -7.075 -12.170 13.521 1.00 94.81 262 PRO A CA 1
ATOM 2029 C C . PRO A 1 262 ? -6.856 -10.745 12.989 1.00 94.81 262 PRO A C 1
ATOM 2031 O O . PRO A 1 262 ? -5.983 -10.027 13.491 1.00 94.81 262 PRO A O 1
ATOM 2034 N N . PRO A 1 263 ? -7.624 -10.299 11.977 1.00 93.31 263 PRO A N 1
ATOM 2035 C CA . PRO A 1 263 ? -7.545 -8.926 11.494 1.00 93.31 263 PRO A CA 1
ATOM 2036 C C . PRO A 1 263 ? -7.861 -7.936 12.619 1.00 93.31 263 PRO A C 1
ATOM 2038 O O . PRO A 1 263 ? -8.616 -8.237 13.537 1.00 93.31 263 PRO A O 1
ATOM 2041 N N . CYS A 1 264 ? -7.299 -6.729 12.533 1.00 94.31 264 CYS A N 1
ATOM 2042 C CA . CYS A 1 264 ? -7.605 -5.677 13.498 1.00 94.31 264 CYS A CA 1
ATOM 2043 C C . CYS A 1 264 ? -9.126 -5.430 13.552 1.00 94.31 264 CYS A C 1
ATOM 2045 O O . CYS A 1 264 ? -9.732 -5.279 12.488 1.00 94.31 264 CYS A O 1
ATOM 2047 N N . PRO A 1 265 ? -9.731 -5.303 14.750 1.00 92.25 265 PRO A N 1
ATOM 2048 C CA . PRO A 1 265 ? -11.168 -5.057 14.879 1.00 92.25 265 PRO A CA 1
ATOM 2049 C C . PRO A 1 265 ? -11.606 -3.719 14.263 1.00 92.25 265 PRO A C 1
ATOM 2051 O O . PRO A 1 265 ? -12.774 -3.544 13.933 1.00 92.25 265 PRO A O 1
ATOM 2054 N N . GLY A 1 266 ? -10.674 -2.782 14.075 1.00 88.00 266 GLY A N 1
ATOM 2055 C CA . GLY A 1 266 ? -10.937 -1.465 13.511 1.00 88.00 266 GLY A CA 1
ATOM 2056 C C . GLY A 1 266 ? -11.080 -0.373 14.570 1.00 88.00 266 GLY A C 1
ATOM 2057 O O . GLY A 1 266 ? -10.887 -0.585 15.768 1.00 88.00 266 GLY A O 1
ATOM 2058 N N . ILE A 1 267 ? -11.352 0.844 14.103 1.00 83.12 267 ILE A N 1
ATOM 2059 C CA . ILE A 1 267 ? -11.391 2.050 14.939 1.00 83.12 267 ILE A CA 1
ATOM 2060 C C . ILE A 1 267 ? -12.641 2.023 15.816 1.00 83.12 267 ILE A C 1
ATOM 2062 O O . ILE A 1 267 ? -13.749 1.952 15.295 1.00 83.12 267 ILE A O 1
ATOM 2066 N N . GLY A 1 268 ? -12.461 2.120 17.135 1.00 79.06 268 GLY A N 1
ATOM 2067 C CA . GLY A 1 268 ? -13.563 2.215 18.101 1.00 79.06 268 GLY A CA 1
ATOM 2068 C C . GLY A 1 268 ? -14.381 0.932 18.281 1.00 79.06 268 GLY A C 1
ATOM 2069 O O . GLY A 1 268 ? -15.322 0.921 19.069 1.00 79.06 268 GLY A O 1
ATOM 2070 N N . VAL A 1 269 ? -14.030 -0.155 17.587 1.00 87.69 269 VAL A N 1
ATOM 2071 C CA . VAL A 1 269 ? -14.713 -1.443 17.732 1.00 87.69 269 VAL A CA 1
ATOM 2072 C C . VAL A 1 269 ? -14.247 -2.111 19.021 1.00 87.69 269 VAL A C 1
ATOM 2074 O O . VAL A 1 269 ? -13.060 -2.396 19.195 1.00 87.69 269 VAL A O 1
ATOM 2077 N N . ARG A 1 270 ? -15.202 -2.340 19.923 1.00 90.94 270 ARG A N 1
ATOM 2078 C CA . ARG A 1 270 ? -15.010 -3.042 21.192 1.00 90.94 270 ARG A CA 1
ATOM 2079 C C . ARG A 1 270 ? -15.069 -4.546 20.975 1.00 90.94 270 ARG A C 1
ATOM 2081 O O . ARG A 1 270 ? -16.044 -5.050 20.424 1.00 90.94 270 ARG A O 1
ATOM 2088 N N . VAL A 1 271 ? -14.051 -5.258 21.443 1.00 94.06 271 VAL A N 1
ATOM 2089 C CA . VAL A 1 271 ? -13.994 -6.724 21.393 1.00 94.06 271 VAL A CA 1
ATOM 2090 C C . VAL A 1 271 ? -13.555 -7.300 22.738 1.00 94.06 271 VAL A C 1
ATOM 2092 O O . VAL A 1 271 ? -12.946 -6.598 23.550 1.00 94.06 271 VAL A O 1
ATOM 2095 N N . ASP A 1 272 ? -13.878 -8.573 22.973 1.00 92.94 272 ASP A N 1
ATOM 2096 C CA . ASP A 1 272 ? -13.418 -9.291 24.165 1.00 92.94 272 ASP A CA 1
ATOM 2097 C C . ASP A 1 272 ? -11.872 -9.357 24.150 1.00 92.94 272 ASP A C 1
ATOM 2099 O O . ASP A 1 272 ? -11.298 -9.696 23.106 1.00 92.94 272 ASP A O 1
ATOM 2103 N N . PRO A 1 273 ? -11.177 -9.030 25.254 1.00 92.56 273 PRO A N 1
ATOM 2104 C CA . PRO A 1 273 ? -9.726 -9.133 25.366 1.00 92.56 273 PRO A CA 1
ATOM 2105 C C . PRO A 1 273 ? -9.162 -10.495 24.944 1.00 92.56 273 PRO A C 1
ATOM 2107 O O . PRO A 1 273 ? -8.072 -10.541 24.386 1.00 92.56 273 PRO A O 1
ATOM 2110 N N . ASP A 1 274 ? -9.909 -11.584 25.121 1.00 92.56 274 ASP A N 1
ATOM 2111 C CA . ASP A 1 274 ? -9.473 -12.942 24.782 1.00 92.56 274 ASP A CA 1
ATOM 2112 C C . ASP A 1 274 ? -9.529 -13.232 23.269 1.00 92.56 274 ASP A C 1
ATOM 2114 O O . ASP A 1 274 ? -8.933 -14.195 22.788 1.00 92.56 274 ASP A O 1
ATOM 2118 N N . SER A 1 275 ? -10.224 -12.396 22.487 1.00 93.44 275 SER A N 1
ATOM 2119 C CA . SER A 1 275 ? -10.385 -12.594 21.037 1.00 93.44 275 SER A CA 1
ATOM 2120 C C . SER A 1 275 ? -9.126 -12.284 20.222 1.00 93.44 275 SER A C 1
ATOM 2122 O O . SER A 1 275 ? -9.034 -12.676 19.059 1.00 93.44 275 SER A O 1
ATOM 2124 N N . HIS A 1 276 ? -8.165 -11.564 20.805 1.00 94.88 276 HIS A N 1
ATOM 2125 C CA . HIS A 1 276 ? -6.933 -11.154 20.139 1.00 94.88 276 HIS A CA 1
ATOM 2126 C C . HIS A 1 276 ? -5.753 -11.237 21.106 1.00 94.88 276 HIS A C 1
ATOM 2128 O O . HIS A 1 276 ? -5.893 -11.063 22.312 1.00 94.88 276 HIS A O 1
ATOM 2134 N N . ALA A 1 277 ? -4.549 -11.418 20.570 1.00 95.38 277 ALA A N 1
ATOM 2135 C CA . ALA A 1 277 ? -3.353 -11.076 21.324 1.00 95.38 277 ALA A CA 1
ATOM 2136 C C . ALA A 1 277 ? -3.210 -9.545 21.370 1.00 95.38 277 ALA A C 1
ATOM 2138 O O . ALA A 1 277 ? -3.238 -8.875 20.332 1.00 95.38 277 ALA A O 1
ATOM 2139 N N . TRP A 1 278 ? -3.058 -9.003 22.575 1.00 95.12 278 TRP A N 1
ATOM 2140 C CA . TRP A 1 278 ? -2.911 -7.573 22.821 1.00 95.12 278 TRP A CA 1
ATOM 2141 C C . TRP A 1 278 ? -1.510 -7.241 23.292 1.00 95.12 278 TRP A C 1
ATOM 2143 O O . TRP A 1 278 ? -0.849 -8.037 23.957 1.00 95.12 278 TRP A O 1
ATOM 2153 N N . PHE A 1 279 ? -1.080 -6.035 22.960 1.00 94.44 279 PHE A N 1
ATOM 2154 C CA . PHE A 1 279 ? 0.233 -5.513 23.274 1.00 94.44 279 PHE A CA 1
ATOM 2155 C C . PHE A 1 279 ? 0.119 -4.112 23.856 1.00 94.44 279 PHE A C 1
ATOM 2157 O O . PHE A 1 279 ? -0.801 -3.356 23.532 1.00 94.44 279 PHE A O 1
ATOM 2164 N N . ARG A 1 280 ? 1.093 -3.771 24.694 1.00 90.50 280 ARG A N 1
ATOM 2165 C CA . ARG A 1 280 ? 1.321 -2.423 25.219 1.00 90.50 280 ARG A CA 1
ATOM 2166 C C . ARG A 1 280 ? 2.799 -2.073 25.100 1.00 90.50 280 ARG A C 1
ATOM 2168 O O . ARG A 1 280 ? 3.633 -2.963 24.939 1.00 90.50 280 ARG A O 1
ATOM 2175 N N . ALA A 1 281 ? 3.129 -0.789 25.163 1.00 85.81 281 ALA A N 1
ATOM 2176 C CA . ALA A 1 281 ? 4.525 -0.369 25.204 1.00 85.81 281 ALA A CA 1
ATOM 2177 C C . ALA A 1 281 ? 5.186 -0.843 26.511 1.00 85.81 281 ALA A C 1
ATOM 2179 O O . ALA A 1 281 ? 4.568 -0.762 27.575 1.00 85.81 281 ALA A O 1
ATOM 2180 N N . LYS A 1 282 ? 6.436 -1.315 26.440 1.00 86.62 282 LYS A N 1
ATOM 2181 C CA . LYS A 1 282 ? 7.207 -1.726 27.623 1.00 86.62 282 LYS A CA 1
ATOM 2182 C C . LYS A 1 282 ? 7.401 -0.555 28.587 1.00 86.62 282 LYS A C 1
ATOM 2184 O O . LYS A 1 282 ? 7.734 0.552 28.162 1.00 86.62 282 LYS A O 1
ATOM 2189 N N . SER A 1 283 ? 7.256 -0.817 29.885 1.00 74.88 283 SER A N 1
ATOM 2190 C CA . SER A 1 283 ? 7.382 0.190 30.952 1.00 74.88 283 SER A CA 1
ATOM 2191 C C . SER A 1 283 ? 8.805 0.725 31.145 1.00 74.88 283 SER A C 1
ATOM 2193 O O . SER A 1 283 ? 8.986 1.793 31.720 1.00 74.88 283 SER A O 1
ATOM 2195 N N . GLU A 1 284 ? 9.820 -0.015 30.691 1.00 69.56 284 GLU A N 1
ATOM 2196 C CA . GLU A 1 284 ? 11.238 0.368 30.796 1.00 69.56 284 GLU A CA 1
ATOM 2197 C C . GLU A 1 284 ? 11.600 1.554 29.895 1.00 69.56 284 GLU A C 1
ATOM 2199 O O . GLU A 1 284 ? 12.553 2.295 30.150 1.00 69.56 284 GLU A O 1
ATOM 2204 N N . LEU A 1 285 ? 10.819 1.757 28.838 1.00 62.38 285 LEU A N 1
ATOM 2205 C CA . LEU A 1 285 ? 10.918 2.937 28.003 1.00 62.38 285 LEU A CA 1
ATOM 2206 C C . LEU A 1 285 ? 10.250 4.083 28.771 1.00 62.38 285 LEU A C 1
ATOM 2208 O O . LEU A 1 285 ? 9.177 3.896 29.338 1.00 62.38 285 LEU A O 1
ATOM 2212 N N . LYS A 1 286 ? 10.881 5.267 28.812 1.00 67.00 286 LYS A N 1
ATOM 2213 C CA . LYS A 1 286 ? 10.393 6.486 29.498 1.00 67.00 286 LYS A CA 1
ATOM 2214 C C . LYS A 1 286 ? 9.113 7.057 28.852 1.00 67.00 286 LYS A C 1
ATOM 2216 O O . LYS A 1 286 ? 9.021 8.250 28.566 1.00 67.00 286 LYS A O 1
ATOM 2221 N N . TYR A 1 287 ? 8.131 6.211 28.574 1.00 62.06 287 TYR A N 1
ATOM 2222 C CA . TYR A 1 287 ? 6.832 6.592 28.070 1.00 62.06 287 TYR A CA 1
ATOM 2223 C C . TYR A 1 287 ? 5.942 7.035 29.234 1.00 62.06 287 TYR A C 1
ATOM 2225 O O . TYR A 1 287 ? 5.942 6.401 30.293 1.00 62.06 287 TYR A O 1
ATOM 2233 N N . PRO A 1 288 ? 5.161 8.112 29.059 1.00 64.50 288 PRO A N 1
ATOM 2234 C CA . PRO A 1 288 ? 4.180 8.542 30.040 1.00 64.50 288 PRO A CA 1
ATOM 2235 C C . PRO A 1 288 ? 3.145 7.435 30.254 1.00 64.50 288 PRO A C 1
ATOM 2237 O O . PRO A 1 288 ? 2.767 6.756 29.300 1.00 64.50 288 PRO A O 1
ATOM 2240 N N . GLU A 1 289 ? 2.649 7.301 31.485 1.00 67.44 289 GLU A N 1
ATOM 2241 C CA . GLU A 1 289 ? 1.651 6.289 31.872 1.00 67.44 289 GLU A CA 1
ATOM 2242 C C . GLU A 1 289 ? 0.518 6.039 30.857 1.00 67.44 289 GLU A C 1
ATOM 2244 O O . GLU A 1 289 ? 0.219 4.875 30.596 1.00 67.44 289 GLU A O 1
ATOM 2249 N N . PRO A 1 290 ? -0.089 7.054 30.205 1.00 65.81 290 PRO A N 1
ATOM 2250 C CA . PRO A 1 290 ? -1.133 6.801 29.211 1.00 65.81 290 PRO A CA 1
ATOM 2251 C C . PRO A 1 290 ? -0.712 5.895 28.042 1.00 65.81 290 PRO A C 1
ATOM 2253 O O . PRO A 1 290 ? -1.558 5.191 27.505 1.00 65.81 290 PRO A O 1
ATOM 2256 N N . MET A 1 291 ? 0.570 5.856 27.658 1.00 66.81 291 MET A N 1
ATOM 2257 C CA . MET A 1 291 ? 1.064 4.916 26.638 1.00 66.81 291 MET A CA 1
ATOM 2258 C C . MET A 1 291 ? 1.209 3.485 27.163 1.00 66.81 291 MET A C 1
ATOM 2260 O O . MET A 1 291 ? 1.054 2.532 26.403 1.00 66.81 291 MET A O 1
ATOM 2264 N N . GLN A 1 292 ? 1.464 3.320 28.460 1.00 71.25 292 GLN A N 1
ATOM 2265 C CA . GLN A 1 292 ? 1.542 2.002 29.098 1.00 71.25 292 GLN A CA 1
ATOM 2266 C C . GLN A 1 292 ? 0.154 1.348 29.192 1.00 71.25 292 GLN A C 1
ATOM 2268 O O . GLN A 1 292 ? 0.038 0.125 29.229 1.00 71.25 292 GLN A O 1
ATOM 2273 N N . ASN A 1 293 ? -0.907 2.158 29.154 1.00 80.31 293 ASN A N 1
ATOM 2274 C CA . ASN A 1 293 ? -2.294 1.699 29.163 1.00 80.31 293 ASN A CA 1
ATOM 2275 C C . ASN A 1 293 ? -2.889 1.477 27.767 1.00 80.31 293 ASN A C 1
ATOM 2277 O O . ASN A 1 293 ? -4.062 1.109 27.675 1.00 80.31 293 ASN A O 1
ATOM 2281 N N . MET A 1 294 ? -2.111 1.648 26.695 1.00 86.81 294 MET A N 1
ATOM 2282 C CA . MET A 1 294 ? -2.588 1.381 25.339 1.00 86.81 294 MET A CA 1
ATOM 2283 C C . MET A 1 294 ? -2.808 -0.113 25.100 1.00 86.81 294 MET A C 1
ATOM 2285 O O . MET A 1 294 ? -2.087 -0.970 25.621 1.00 86.81 294 MET A O 1
ATOM 2289 N N . ALA A 1 295 ? -3.830 -0.429 24.317 1.00 91.62 295 ALA A N 1
ATOM 2290 C CA . ALA A 1 295 ? -4.136 -1.756 23.820 1.00 91.62 295 ALA A CA 1
ATOM 2291 C C . ALA A 1 295 ? -3.972 -1.757 22.297 1.00 91.62 295 ALA A C 1
ATOM 2293 O O . ALA A 1 295 ? -4.754 -1.175 21.544 1.00 91.62 295 ALA A O 1
ATOM 2294 N N . ILE A 1 296 ? -2.932 -2.434 21.823 1.00 93.06 296 ILE A N 1
ATOM 2295 C CA . ILE A 1 296 ? -2.661 -2.598 20.397 1.00 93.06 296 ILE A CA 1
ATOM 2296 C C . ILE A 1 296 ? -2.837 -4.072 20.053 1.00 93.06 296 ILE A C 1
ATOM 2298 O O . ILE A 1 296 ? -2.173 -4.927 20.634 1.00 93.06 296 ILE A O 1
ATOM 2302 N N . CYS A 1 297 ? -3.734 -4.391 19.120 1.00 95.62 297 CYS A N 1
ATOM 2303 C CA . CYS A 1 297 ? -3.901 -5.777 18.681 1.00 95.62 297 CYS A CA 1
ATOM 2304 C C . CYS A 1 297 ? -2.660 -6.263 17.911 1.00 95.62 297 CYS A C 1
ATOM 2306 O O . CYS A 1 297 ? -1.988 -5.481 17.229 1.00 95.62 297 CYS A O 1
ATOM 2308 N N . ALA A 1 298 ? -2.394 -7.567 17.969 1.00 94.94 298 ALA A N 1
ATOM 2309 C CA . ALA A 1 298 ? -1.274 -8.215 17.292 1.00 94.94 298 ALA A CA 1
ATOM 2310 C C . ALA A 1 298 ? -1.191 -7.880 15.795 1.00 94.94 298 ALA A C 1
ATOM 2312 O O . ALA A 1 298 ? -0.101 -7.646 15.280 1.00 94.94 298 ALA A O 1
ATOM 2313 N N . ALA A 1 299 ? -2.331 -7.786 15.100 1.00 94.88 299 ALA A N 1
ATOM 2314 C CA . ALA A 1 299 ? -2.354 -7.433 13.683 1.00 94.88 299 ALA A CA 1
ATOM 2315 C C . ALA A 1 299 ? -1.767 -6.043 13.437 1.00 94.88 299 ALA A C 1
ATOM 2317 O O . ALA A 1 299 ? -0.958 -5.882 12.531 1.00 94.88 299 ALA A O 1
ATOM 2318 N N . CYS A 1 300 ? -2.106 -5.049 14.262 1.00 92.31 300 CYS A N 1
ATOM 2319 C CA . CYS A 1 300 ? -1.538 -3.709 14.134 1.00 92.31 300 CYS A CA 1
ATOM 2320 C C . CYS A 1 300 ? -0.057 -3.656 14.518 1.00 92.31 300 CYS A C 1
ATOM 2322 O O . CYS A 1 300 ? 0.689 -2.922 13.872 1.00 92.31 300 CYS A O 1
ATOM 2324 N N . VAL A 1 301 ? 0.385 -4.436 15.512 1.00 91.50 301 VAL A N 1
ATOM 2325 C CA . VAL A 1 301 ? 1.822 -4.575 15.804 1.00 91.50 301 VAL A CA 1
ATOM 2326 C C . VAL A 1 301 ? 2.548 -5.109 14.571 1.00 91.50 301 VAL A C 1
ATOM 2328 O O . VAL A 1 301 ? 3.440 -4.450 14.044 1.00 91.50 301 VAL A O 1
ATOM 2331 N N . LEU A 1 302 ? 2.094 -6.232 14.020 1.00 91.12 302 LEU A N 1
ATOM 2332 C CA . LEU A 1 302 ? 2.734 -6.856 12.866 1.00 91.12 302 LEU A CA 1
ATOM 2333 C C . LEU A 1 302 ? 2.663 -5.986 11.598 1.00 91.12 302 LEU A C 1
ATOM 2335 O O . LEU A 1 302 ? 3.663 -5.844 10.897 1.00 91.12 302 LEU A O 1
ATOM 2339 N N . ASP A 1 303 ? 1.504 -5.397 11.294 1.00 89.94 303 ASP A N 1
ATOM 2340 C CA . ASP A 1 303 ? 1.246 -4.676 10.037 1.00 89.94 303 ASP A CA 1
ATOM 2341 C C . ASP A 1 303 ? 1.717 -3.217 10.034 1.00 89.94 303 ASP A C 1
ATOM 2343 O O . ASP A 1 303 ? 1.815 -2.616 8.962 1.00 89.94 303 ASP A O 1
ATOM 2347 N N . CYS A 1 304 ? 1.926 -2.607 11.202 1.00 82.25 304 CYS A N 1
ATOM 2348 C CA . CYS A 1 304 ? 2.271 -1.185 11.297 1.00 82.25 304 CYS A CA 1
ATOM 2349 C C . CYS A 1 304 ? 3.641 -0.966 11.933 1.00 82.25 304 CYS A C 1
ATOM 2351 O O . CYS A 1 304 ? 4.389 -0.109 11.472 1.00 82.25 304 CYS A O 1
ATOM 2353 N N . ILE A 1 305 ? 3.967 -1.726 12.978 1.00 76.56 305 ILE A N 1
ATOM 2354 C CA . ILE A 1 305 ? 5.177 -1.527 13.779 1.00 76.56 305 ILE A CA 1
ATOM 2355 C C . ILE A 1 305 ? 6.302 -2.400 13.216 1.00 76.56 305 ILE A C 1
ATOM 2357 O O . ILE A 1 305 ? 7.327 -1.879 12.785 1.00 76.56 305 ILE A O 1
ATOM 2361 N N . SER A 1 306 ? 6.091 -3.714 13.094 1.00 74.75 306 SER A N 1
ATOM 2362 C CA . SER A 1 306 ? 7.139 -4.652 12.659 1.00 74.75 306 SER A CA 1
ATOM 2363 C C . SER A 1 306 ? 7.578 -4.458 11.199 1.00 74.75 306 SER A C 1
ATOM 2365 O O . SER A 1 306 ? 8.627 -4.957 10.793 1.00 74.75 306 SER A O 1
ATOM 2367 N N . THR A 1 307 ? 6.803 -3.739 10.382 1.00 64.50 307 THR A N 1
ATOM 2368 C CA . THR A 1 307 ? 7.152 -3.402 8.990 1.00 64.50 307 THR A CA 1
ATOM 2369 C C . THR A 1 307 ? 7.965 -2.116 8.844 1.00 64.50 307 THR A C 1
ATOM 2371 O O . THR A 1 307 ? 8.562 -1.904 7.789 1.00 64.50 307 THR A O 1
ATOM 2374 N N . ALA A 1 308 ? 7.994 -1.245 9.858 1.00 55.75 308 ALA A N 1
ATOM 2375 C CA . ALA A 1 308 ? 8.690 0.041 9.779 1.00 55.75 308 ALA A CA 1
ATOM 2376 C C . ALA A 1 308 ? 10.231 -0.093 9.678 1.00 55.75 308 ALA A C 1
ATOM 2378 O O . ALA A 1 308 ? 10.816 0.593 8.830 1.00 55.75 308 ALA A O 1
ATOM 2379 N N . PRO A 1 309 ? 10.903 -1.005 10.419 1.00 47.00 309 PRO A N 1
ATOM 2380 C CA . PRO A 1 309 ? 12.360 -1.164 10.349 1.00 47.00 309 PRO A CA 1
ATOM 2381 C C . PRO A 1 309 ? 12.864 -1.681 8.995 1.00 47.00 309 PRO A C 1
ATOM 2383 O O . PRO A 1 309 ? 13.920 -1.258 8.527 1.00 47.00 309 PRO A O 1
ATOM 2386 N N . ALA A 1 310 ? 12.092 -2.538 8.313 1.00 42.03 310 ALA A N 1
ATOM 2387 C CA . ALA A 1 310 ? 12.454 -3.084 6.999 1.00 42.03 310 ALA A CA 1
ATOM 2388 C C . ALA A 1 310 ? 12.592 -2.000 5.906 1.00 42.03 310 ALA A C 1
ATOM 2390 O O . ALA A 1 310 ? 13.215 -2.233 4.874 1.00 42.03 310 ALA A O 1
ATOM 2391 N N . ALA A 1 311 ? 12.059 -0.794 6.137 1.00 44.97 311 ALA A N 1
ATOM 2392 C CA . ALA A 1 311 ? 12.234 0.364 5.261 1.00 44.97 311 ALA A CA 1
ATOM 2393 C C . ALA A 1 311 ? 13.521 1.176 5.543 1.00 44.97 311 ALA A C 1
ATOM 2395 O O . ALA A 1 311 ? 13.676 2.263 4.984 1.00 44.97 311 ALA A O 1
ATOM 2396 N N . GLY A 1 312 ? 14.418 0.692 6.413 1.00 44.25 312 GLY A N 1
ATOM 2397 C CA . GLY A 1 312 ? 15.645 1.396 6.806 1.00 44.25 312 GLY A CA 1
ATOM 2398 C C . GLY A 1 312 ? 15.405 2.601 7.721 1.00 44.25 312 GLY A C 1
ATOM 2399 O O . GLY A 1 312 ? 16.237 3.505 7.764 1.00 44.25 312 GLY A O 1
ATOM 2400 N N . ARG A 1 313 ? 14.264 2.639 8.422 1.00 48.66 313 ARG A N 1
ATOM 2401 C CA . ARG A 1 313 ? 13.863 3.737 9.311 1.00 48.66 313 ARG A CA 1
ATOM 2402 C C . ARG A 1 313 ? 14.130 3.363 10.769 1.00 48.66 313 ARG A C 1
ATOM 2404 O O . ARG A 1 313 ? 13.576 2.364 11.229 1.00 48.66 313 ARG A O 1
ATOM 2411 N N . PRO A 1 314 ? 14.915 4.146 11.519 1.00 48.66 314 PRO A N 1
ATOM 2412 C CA . PRO A 1 314 ? 14.966 4.048 12.973 1.00 48.66 314 PRO A CA 1
ATOM 2413 C C . PRO A 1 314 ? 13.597 4.436 13.524 1.00 48.66 314 PRO A C 1
ATOM 2415 O O . PRO A 1 314 ? 13.128 5.560 13.340 1.00 48.66 314 PRO A O 1
ATOM 2418 N N . GLY A 1 315 ? 12.915 3.465 14.117 1.00 56.97 315 GLY A N 1
ATOM 2419 C CA . GLY A 1 315 ? 11.527 3.596 14.532 1.00 56.97 315 GLY A CA 1
ATOM 2420 C C . GLY A 1 315 ? 11.166 2.559 15.582 1.00 56.97 315 GLY A C 1
ATOM 2421 O O . GLY A 1 315 ? 12.006 1.775 16.029 1.00 56.97 315 GLY A O 1
ATOM 2422 N N . VAL A 1 316 ? 9.901 2.572 15.992 1.00 63.56 316 VAL A N 1
ATOM 2423 C CA . VAL A 1 316 ? 9.398 1.634 16.989 1.00 63.56 316 VAL A CA 1
ATOM 2424 C C . VAL A 1 316 ? 9.397 0.218 16.395 1.00 63.56 316 VAL A C 1
ATOM 2426 O O . VAL A 1 316 ? 8.662 -0.075 15.460 1.00 63.56 316 VAL A O 1
ATOM 2429 N N . SER A 1 317 ? 10.254 -0.647 16.925 1.00 75.56 317 SER A N 1
ATOM 2430 C CA . SER A 1 317 ? 10.266 -2.098 16.718 1.00 75.56 317 SER A CA 1
ATOM 2431 C C . SER A 1 317 ? 9.189 -2.843 17.513 1.00 75.56 317 SER A C 1
ATOM 2433 O O . SER A 1 317 ? 8.652 -2.336 18.496 1.00 75.56 317 SER A O 1
ATOM 2435 N N . GLU A 1 318 ? 8.975 -4.108 17.149 1.00 80.31 318 GLU A N 1
ATOM 2436 C CA . GLU A 1 318 ? 8.180 -5.078 17.914 1.00 80.31 318 GLU A CA 1
ATOM 2437 C C . GLU A 1 318 ? 8.722 -5.322 19.334 1.00 80.31 318 GLU A C 1
ATOM 2439 O O . GLU A 1 318 ? 7.941 -5.482 20.267 1.00 80.31 318 GLU A O 1
ATOM 2444 N N . ASP A 1 319 ? 10.043 -5.276 19.534 1.00 83.56 319 ASP A N 1
ATOM 2445 C CA . ASP A 1 319 ? 10.682 -5.485 20.843 1.00 83.56 319 ASP A CA 1
ATOM 2446 C C . ASP A 1 319 ? 10.427 -4.352 21.852 1.00 83.56 319 ASP A C 1
ATOM 2448 O O . ASP A 1 319 ? 10.681 -4.538 23.042 1.00 83.56 319 ASP A O 1
ATOM 2452 N N . HIS A 1 320 ? 9.882 -3.211 21.424 1.00 84.38 320 HIS A N 1
ATOM 2453 C CA . HIS A 1 320 ? 9.413 -2.150 22.318 1.00 84.38 320 HIS A CA 1
ATOM 2454 C C . HIS A 1 320 ? 8.030 -2.428 22.911 1.00 84.38 320 HIS A C 1
ATOM 2456 O O . HIS A 1 320 ? 7.576 -1.684 23.786 1.00 84.38 320 HIS A O 1
ATOM 2462 N N . PHE A 1 321 ? 7.357 -3.477 22.442 1.00 89.06 321 PHE A N 1
ATOM 2463 C CA . PHE A 1 321 ? 6.059 -3.892 22.936 1.00 89.06 321 PHE A CA 1
ATOM 2464 C C . PHE A 1 321 ? 6.183 -5.181 23.739 1.00 89.06 321 PHE A C 1
ATOM 2466 O O . PHE A 1 321 ? 7.037 -6.033 23.497 1.00 89.06 321 PHE A O 1
ATOM 2473 N N . GLU A 1 322 ? 5.317 -5.314 24.729 1.00 92.31 322 GLU A N 1
ATOM 2474 C CA . GLU A 1 322 ? 5.138 -6.540 25.490 1.00 92.31 322 GLU A CA 1
ATOM 2475 C C . GLU A 1 322 ? 3.687 -6.981 25.409 1.00 92.31 322 GLU A C 1
ATOM 2477 O O . GLU A 1 322 ? 2.777 -6.169 25.190 1.00 92.31 322 GLU A O 1
ATOM 2482 N N . ARG A 1 323 ? 3.476 -8.287 25.574 1.00 93.69 323 ARG A N 1
ATOM 2483 C CA . ARG A 1 323 ? 2.134 -8.847 25.620 1.00 93.69 323 ARG A CA 1
ATOM 2484 C C . ARG A 1 323 ? 1.394 -8.244 26.809 1.00 93.69 323 ARG A C 1
ATOM 2486 O O . ARG A 1 323 ? 1.904 -8.203 27.925 1.00 93.69 323 ARG A O 1
ATOM 2493 N N . ARG A 1 324 ? 0.184 -7.768 26.547 1.00 92.81 324 ARG A N 1
ATOM 2494 C CA . ARG A 1 324 ? -0.739 -7.287 27.563 1.00 92.81 324 ARG A CA 1
ATOM 2495 C C . ARG A 1 324 ? -1.605 -8.456 28.002 1.00 92.81 324 ARG A C 1
ATOM 2497 O O . ARG A 1 324 ? -2.346 -9.009 27.191 1.00 92.81 324 ARG A O 1
ATOM 2504 N N . GLU A 1 325 ? -1.508 -8.807 29.276 1.00 90.25 325 GLU A N 1
ATOM 2505 C CA . GLU A 1 325 ? -2.421 -9.774 29.877 1.00 90.25 325 GLU A CA 1
ATOM 2506 C C . GLU A 1 325 ? -3.837 -9.178 29.955 1.00 90.25 325 GLU A C 1
ATOM 2508 O O . GLU A 1 325 ? -3.974 -7.979 30.244 1.00 90.25 325 GLU A O 1
ATOM 2513 N N . PRO A 1 326 ? -4.890 -9.975 29.694 1.00 86.19 326 PRO A N 1
ATOM 2514 C CA . PRO A 1 326 ? -6.262 -9.542 29.906 1.00 86.19 326 PRO A CA 1
ATOM 2515 C C . PRO A 1 326 ? -6.435 -9.040 31.339 1.00 86.19 326 PRO A C 1
ATOM 2517 O O . PRO A 1 326 ? -6.019 -9.692 32.300 1.00 86.19 326 PRO A O 1
ATOM 2520 N N . ALA A 1 327 ? -7.055 -7.871 31.495 1.00 83.12 327 ALA A N 1
ATOM 2521 C CA . ALA A 1 327 ? -7.452 -7.422 32.822 1.00 83.12 327 ALA A CA 1
ATOM 2522 C C . ALA A 1 327 ? -8.467 -8.429 33.404 1.00 83.12 327 ALA A C 1
ATOM 2524 O O . ALA A 1 327 ? -9.290 -8.951 32.645 1.00 83.12 327 ALA A O 1
ATOM 2525 N N . PRO A 1 328 ? -8.441 -8.708 34.721 1.00 85.62 328 PRO A N 1
ATOM 2526 C CA . PRO A 1 328 ? -9.461 -9.537 35.351 1.00 85.62 328 PRO A CA 1
ATOM 2527 C C . PRO A 1 328 ? -10.848 -8.999 34.999 1.00 85.62 328 PRO A C 1
ATOM 2529 O O . PRO A 1 328 ? -11.090 -7.801 35.166 1.00 85.62 328 PRO A O 1
ATOM 2532 N N . LYS A 1 329 ? -11.738 -9.869 34.501 1.00 81.69 329 LYS A N 1
ATOM 2533 C CA . LYS A 1 329 ? -13.090 -9.450 34.118 1.00 81.69 329 LYS A CA 1
ATOM 2534 C C . LYS A 1 329 ? -13.792 -8.882 35.359 1.00 81.69 329 LYS A C 1
ATOM 2536 O O . LYS A 1 329 ? -13.902 -9.564 36.378 1.00 81.69 329 LYS A O 1
ATOM 2541 N N . SER A 1 330 ? -14.208 -7.621 35.287 1.00 84.31 330 SER A N 1
ATOM 2542 C CA . SER A 1 330 ? -15.062 -6.978 36.286 1.00 84.31 330 SER A CA 1
ATOM 2543 C C . SER A 1 330 ? -16.512 -7.449 36.110 1.00 84.31 330 SER A C 1
ATOM 2545 O O . SER A 1 330 ? -16.776 -8.391 35.358 1.00 84.31 330 SER A O 1
ATOM 2547 N N . GLU A 1 331 ? -17.467 -6.820 36.803 1.00 80.25 331 GLU A N 1
ATOM 2548 C CA . GLU A 1 331 ? -18.888 -7.174 36.697 1.00 80.25 331 GLU A CA 1
ATOM 2549 C C . GLU A 1 331 ? -19.346 -7.314 35.228 1.00 80.25 331 GLU A C 1
ATOM 2551 O O . GLU A 1 331 ? -18.932 -6.517 34.373 1.00 80.25 331 GLU A O 1
ATOM 2556 N N . PRO A 1 332 ? -20.179 -8.325 34.904 1.00 82.81 332 PRO A N 1
ATOM 2557 C CA . PRO A 1 332 ? -20.668 -8.542 33.547 1.00 82.81 332 PRO A CA 1
ATOM 2558 C C . PRO A 1 332 ? -21.248 -7.257 32.944 1.00 82.81 332 PRO A C 1
ATOM 2560 O O . PRO A 1 332 ? -22.090 -6.602 33.549 1.00 82.81 332 PRO A O 1
ATOM 2563 N N . GLY A 1 333 ? -20.792 -6.894 31.743 1.00 77.12 333 GLY A N 1
ATOM 2564 C CA . GLY A 1 333 ? -21.224 -5.672 31.053 1.00 77.12 333 GLY A CA 1
ATOM 2565 C C . GLY A 1 333 ? -20.431 -4.406 31.392 1.00 77.12 333 GLY A C 1
ATOM 2566 O O . GLY A 1 333 ? -20.659 -3.380 30.760 1.00 77.12 333 GLY A O 1
ATOM 2567 N N . SER A 1 334 ? -19.472 -4.461 32.320 1.00 83.88 334 SER A N 1
ATOM 2568 C CA . SER A 1 334 ? -18.566 -3.339 32.571 1.00 83.88 334 SER A CA 1
ATOM 2569 C C . SER A 1 334 ? -17.711 -3.012 31.343 1.00 83.88 334 SER A C 1
ATOM 2571 O O . SER A 1 334 ? -17.140 -3.896 30.704 1.00 83.88 334 SER A O 1
ATOM 2573 N N . ASP A 1 335 ? -17.556 -1.719 31.066 1.00 76.25 335 ASP A N 1
ATOM 2574 C CA . ASP A 1 335 ? -16.688 -1.184 30.014 1.00 76.25 335 ASP A CA 1
ATOM 2575 C C . ASP A 1 335 ? -15.221 -1.615 30.145 1.00 76.25 335 ASP A C 1
ATOM 2577 O O . ASP A 1 335 ? -14.514 -1.706 29.143 1.00 76.25 335 ASP A O 1
ATOM 2581 N N . ALA A 1 336 ? -14.773 -1.942 31.361 1.00 78.44 336 ALA A N 1
ATOM 2582 C CA . ALA A 1 336 ? -13.425 -2.446 31.614 1.00 78.44 336 ALA A CA 1
ATOM 2583 C C . ALA A 1 336 ? -13.163 -3.831 30.986 1.00 78.44 336 ALA A C 1
ATOM 2585 O O . ALA A 1 336 ? -12.007 -4.225 30.838 1.00 78.44 336 ALA A O 1
ATOM 2586 N N . ASN A 1 337 ? -14.220 -4.546 30.586 1.00 85.62 337 ASN A N 1
ATOM 2587 C CA . ASN A 1 337 ? -14.139 -5.868 29.968 1.00 85.62 337 ASN A CA 1
ATOM 2588 C C . ASN A 1 337 ? -13.944 -5.827 28.447 1.00 85.62 337 ASN A C 1
ATOM 2590 O O . ASN A 1 337 ? -13.937 -6.883 27.823 1.00 85.62 337 ASN A O 1
ATOM 2594 N N . TRP A 1 338 ? -13.816 -4.645 27.839 1.00 89.50 338 TRP A N 1
ATOM 2595 C CA . TRP A 1 338 ? -13.748 -4.486 26.386 1.00 89.50 338 TRP A CA 1
ATOM 2596 C C . TRP A 1 338 ? -12.494 -3.739 25.968 1.00 89.50 338 TRP A C 1
ATOM 2598 O O . TRP A 1 338 ? -12.179 -2.687 26.523 1.00 89.50 338 TRP A O 1
ATOM 2608 N N . TYR A 1 339 ? -11.801 -4.249 24.950 1.00 91.88 339 TYR A N 1
ATOM 2609 C CA . TYR A 1 339 ? -10.639 -3.581 24.368 1.00 91.88 339 TYR A CA 1
ATOM 2610 C C . TYR A 1 339 ? -10.976 -2.985 23.003 1.00 91.88 339 TYR A C 1
ATOM 2612 O O . TYR A 1 339 ? -11.740 -3.548 22.218 1.00 91.88 339 TYR A O 1
ATOM 2620 N N . THR A 1 340 ? -10.367 -1.836 22.723 1.00 90.12 340 THR A N 1
ATOM 2621 C CA . THR A 1 340 ? -10.324 -1.196 21.406 1.00 90.12 340 THR A CA 1
ATOM 2622 C C . THR A 1 340 ? -8.873 -1.126 20.953 1.00 90.12 340 THR A C 1
ATOM 2624 O O . THR A 1 340 ? -7.983 -0.914 21.772 1.00 90.12 340 THR A O 1
ATOM 2627 N N . CYS A 1 341 ? -8.606 -1.290 19.657 1.00 92.81 341 CYS A N 1
ATOM 2628 C CA . CYS A 1 341 ? -7.239 -1.181 19.150 1.00 92.81 341 CYS A CA 1
ATOM 2629 C C . CYS A 1 341 ? -6.846 0.281 18.916 1.00 92.81 341 CYS A C 1
ATOM 2631 O O . CYS A 1 341 ? -7.239 0.878 17.914 1.00 92.81 341 CYS A O 1
ATOM 2633 N N . ASP A 1 342 ? -5.978 0.825 19.766 1.00 87.00 342 ASP A N 1
ATOM 2634 C CA . ASP A 1 342 ? -5.533 2.225 19.676 1.00 87.00 342 ASP A CA 1
ATOM 2635 C C . ASP A 1 342 ? -4.774 2.513 18.373 1.00 87.00 342 ASP A C 1
ATOM 2637 O O . ASP A 1 342 ? -4.910 3.576 17.766 1.00 87.00 342 ASP A O 1
ATOM 2641 N N . ALA A 1 343 ? -4.041 1.519 17.860 1.00 86.12 343 ALA A N 1
ATOM 2642 C CA . ALA A 1 343 ? -3.344 1.629 16.580 1.00 86.12 343 ALA A CA 1
ATOM 2643 C C . ALA A 1 343 ? -4.238 1.507 15.342 1.00 86.12 343 ALA A C 1
ATOM 2645 O O . ALA A 1 343 ? -3.754 1.695 14.226 1.00 86.12 343 ALA A O 1
ATOM 2646 N N . ALA A 1 344 ? -5.535 1.232 15.511 1.00 82.50 344 ALA A N 1
ATOM 2647 C CA . ALA A 1 344 ? -6.475 1.334 14.402 1.00 82.50 344 ALA A CA 1
ATOM 2648 C C . ALA A 1 344 ? -6.678 2.801 13.986 1.00 82.50 344 ALA A C 1
ATOM 2650 O O . ALA A 1 344 ? -7.020 3.074 12.835 1.00 82.50 344 ALA A O 1
ATOM 2651 N N . VAL A 1 345 ? -6.441 3.753 14.899 1.00 76.06 345 VAL A N 1
ATOM 2652 C CA . VAL A 1 345 ? -6.576 5.186 14.633 1.00 76.06 345 VAL A CA 1
ATOM 2653 C C . VAL A 1 345 ? -5.504 5.630 13.620 1.00 76.06 345 VAL A C 1
ATOM 2655 O O . VAL A 1 345 ? -4.310 5.519 13.911 1.00 76.06 345 VAL A O 1
ATOM 2658 N N . PRO A 1 346 ? -5.876 6.184 12.445 1.00 65.69 346 PRO A N 1
ATOM 2659 C CA . PRO A 1 346 ? -4.924 6.477 11.372 1.00 65.69 346 PRO A CA 1
ATOM 2660 C C . PRO A 1 346 ? -3.805 7.440 11.768 1.00 65.69 346 PRO A C 1
ATOM 2662 O O . PRO A 1 346 ? -2.670 7.262 11.336 1.00 65.69 346 PRO A O 1
ATOM 2665 N N . SER A 1 347 ? -4.093 8.436 12.612 1.00 60.84 347 SER A N 1
ATOM 2666 C CA . SER A 1 347 ? -3.076 9.367 13.113 1.00 60.84 347 SER A CA 1
ATOM 2667 C C . SER A 1 347 ? -2.046 8.678 14.000 1.00 60.84 347 SER A C 1
ATOM 2669 O O . SER A 1 347 ? -0.855 8.945 13.870 1.00 60.84 347 SER A O 1
ATOM 2671 N N . PHE A 1 348 ? -2.482 7.757 14.861 1.00 68.75 348 PHE A N 1
ATOM 2672 C CA . PHE A 1 348 ? -1.575 6.975 15.694 1.00 68.75 348 PHE A CA 1
ATOM 2673 C C . PHE A 1 348 ? -0.752 5.999 14.850 1.00 68.75 348 PHE A C 1
ATOM 2675 O O . PHE A 1 348 ? 0.460 5.905 15.006 1.00 68.75 348 PHE A O 1
ATOM 2682 N N . ARG A 1 349 ? -1.377 5.333 13.874 1.00 66.56 349 ARG A N 1
ATOM 2683 C CA . ARG A 1 349 ? -0.664 4.487 12.907 1.00 66.56 349 ARG A CA 1
ATOM 2684 C C . ARG A 1 349 ? 0.399 5.270 12.133 1.00 66.56 349 ARG A C 1
ATOM 2686 O O . ARG A 1 349 ? 1.513 4.788 11.936 1.00 66.56 349 ARG A O 1
ATOM 2693 N N . PHE A 1 350 ? 0.066 6.483 11.705 1.00 63.53 350 PHE A N 1
ATOM 2694 C CA . PHE A 1 350 ? 1.010 7.374 11.044 1.00 63.53 350 PHE A CA 1
ATOM 2695 C C . PHE A 1 350 ? 2.166 7.760 11.976 1.00 63.53 350 PHE A C 1
ATOM 2697 O O . PHE A 1 350 ? 3.319 7.702 11.559 1.00 63.53 350 PHE A O 1
ATOM 2704 N N . ALA A 1 351 ? 1.881 8.062 13.247 1.00 64.56 351 ALA A N 1
ATOM 2705 C CA . ALA A 1 351 ? 2.891 8.332 14.271 1.00 64.56 351 ALA A CA 1
ATOM 2706 C C . ALA A 1 351 ? 3.904 7.193 14.420 1.00 64.56 351 ALA A C 1
ATOM 2708 O O . ALA A 1 351 ? 5.111 7.421 14.384 1.00 64.56 351 ALA A O 1
ATOM 2709 N N . LEU A 1 352 ? 3.395 5.964 14.542 1.00 63.75 352 LEU A N 1
ATOM 2710 C CA . LEU A 1 352 ? 4.199 4.758 14.733 1.00 63.75 352 LEU A CA 1
ATOM 2711 C C . LEU A 1 352 ? 5.102 4.440 13.534 1.00 63.75 352 LEU A C 1
ATOM 2713 O O . LEU A 1 352 ? 6.112 3.763 13.690 1.00 63.75 352 LEU A O 1
ATOM 2717 N N . THR A 1 353 ? 4.741 4.913 12.340 1.00 59.16 353 THR A N 1
ATOM 2718 C CA . THR A 1 353 ? 5.435 4.600 11.079 1.00 59.16 353 THR A CA 1
ATOM 2719 C C . THR A 1 353 ? 6.361 5.722 10.591 1.00 59.16 353 THR A C 1
ATOM 2721 O O . THR A 1 353 ? 7.047 5.565 9.568 1.00 59.16 353 THR A O 1
ATOM 2724 N N . GLN A 1 354 ? 6.409 6.860 11.295 1.00 55.19 354 GLN A N 1
ATOM 2725 C CA . GLN A 1 354 ? 7.308 7.964 10.957 1.00 55.19 354 GLN A CA 1
ATOM 2726 C C . GLN A 1 354 ? 8.766 7.644 11.302 1.00 55.19 354 GLN A C 1
ATOM 2728 O O . GLN A 1 354 ? 9.076 7.166 12.388 1.00 55.19 354 GLN A O 1
ATOM 2733 N N . ASP A 1 355 ? 9.668 7.985 10.381 1.00 46.03 355 ASP A N 1
ATOM 2734 C CA . ASP A 1 355 ? 11.117 7.941 10.588 1.00 46.03 355 ASP A CA 1
ATOM 2735 C C . ASP A 1 355 ? 11.538 9.018 11.601 1.00 46.03 355 ASP A C 1
ATOM 2737 O O . ASP A 1 355 ? 11.390 10.215 11.338 1.00 46.03 355 ASP A O 1
ATOM 2741 N N . HIS A 1 356 ? 12.042 8.608 12.767 1.00 45.34 356 HIS A N 1
ATOM 2742 C CA . HIS A 1 356 ? 12.436 9.531 13.836 1.00 45.34 356 HIS A CA 1
ATOM 2743 C C . HIS A 1 356 ? 13.744 10.286 13.530 1.00 45.34 356 HIS A C 1
ATOM 2745 O O . HIS A 1 356 ? 14.031 11.294 14.174 1.00 45.34 356 HIS A O 1
ATOM 2751 N N . ASN A 1 357 ? 14.500 9.886 12.499 1.00 36.56 357 ASN A N 1
ATOM 2752 C CA . ASN A 1 357 ? 15.757 10.542 12.120 1.00 36.56 357 ASN A CA 1
ATOM 2753 C C . ASN A 1 357 ? 15.587 11.763 11.201 1.00 36.56 357 ASN A C 1
ATOM 2755 O O . ASN A 1 357 ? 16.571 12.403 10.812 1.00 36.56 357 ASN A O 1
ATOM 2759 N N . HIS A 1 358 ? 14.355 12.128 10.851 1.00 37.53 358 HIS A N 1
ATOM 2760 C CA . HIS A 1 358 ? 14.058 13.340 10.092 1.00 37.53 358 HIS A CA 1
ATOM 2761 C C . HIS A 1 358 ? 13.113 14.252 10.881 1.00 37.53 358 HIS A C 1
ATOM 2763 O O . HIS A 1 358 ? 11.926 14.324 10.550 1.00 37.53 358 HIS A O 1
ATOM 2769 N N . PRO A 1 359 ? 13.618 14.983 11.900 1.00 33.56 359 PRO A N 1
ATOM 2770 C CA . PRO A 1 359 ? 12.807 15.966 12.604 1.00 33.56 359 PRO A CA 1
ATOM 2771 C C . PRO A 1 359 ? 12.235 16.997 11.612 1.00 33.56 359 PRO A C 1
ATOM 2773 O O . PRO A 1 359 ? 12.856 17.276 10.573 1.00 33.56 359 PRO A O 1
ATOM 2776 N N . PRO A 1 360 ? 11.059 17.588 11.897 1.00 30.81 360 PRO A N 1
ATOM 2777 C CA . PRO A 1 360 ? 10.581 18.735 11.135 1.00 30.81 360 PRO A CA 1
ATOM 2778 C C . PRO A 1 360 ? 11.667 19.829 11.122 1.00 30.81 360 PRO A C 1
ATOM 2780 O O . PRO A 1 360 ? 12.448 19.933 12.074 1.00 30.81 360 PRO A O 1
ATOM 2783 N N . PRO A 1 361 ? 11.779 20.627 10.042 1.00 26.92 361 PRO A N 1
ATOM 2784 C CA . PRO A 1 361 ? 12.789 21.675 9.972 1.00 26.92 361 PRO A CA 1
ATOM 2785 C C . PRO A 1 361 ? 12.664 22.594 11.191 1.00 26.92 361 PRO A C 1
ATOM 2787 O O . PRO A 1 361 ? 11.578 23.084 11.497 1.00 26.92 361 PRO A O 1
ATOM 2790 N N . ARG A 1 362 ? 13.785 22.830 11.885 1.00 29.41 362 ARG A N 1
ATOM 2791 C CA . ARG A 1 362 ? 13.873 23.861 12.924 1.00 29.41 362 ARG A CA 1
ATOM 2792 C C . ARG A 1 362 ? 13.581 25.204 12.258 1.00 29.41 362 ARG A C 1
ATOM 2794 O O . ARG A 1 362 ? 14.432 25.723 11.542 1.00 29.41 362 ARG A O 1
ATOM 2801 N N . VAL A 1 363 ? 12.385 25.746 12.461 1.00 25.80 363 VAL A N 1
ATOM 2802 C CA . VAL A 1 363 ? 12.054 27.113 12.047 1.00 25.80 363 VAL A CA 1
ATOM 2803 C C . VAL A 1 363 ? 12.619 28.055 13.118 1.00 25.80 363 VAL A C 1
ATOM 2805 O O . VAL A 1 363 ? 12.196 27.967 14.276 1.00 25.80 363 VAL A O 1
ATOM 2808 N N . PRO A 1 364 ? 13.590 28.930 12.799 1.00 21.97 364 PRO A N 1
ATOM 2809 C CA . PRO A 1 364 ? 14.112 29.892 13.765 1.00 21.97 364 PRO A CA 1
ATOM 2810 C C . PRO A 1 364 ? 12.990 30.846 14.201 1.00 21.97 364 PRO A C 1
ATOM 2812 O O . PRO A 1 364 ? 12.387 31.505 13.360 1.00 21.97 364 PRO A O 1
ATOM 2815 N N . GLY A 1 365 ? 12.689 30.897 15.505 1.00 27.73 365 GLY A N 1
ATOM 2816 C CA . GLY A 1 365 ? 11.686 31.807 16.089 1.00 27.73 365 GLY A CA 1
ATOM 2817 C C . GLY A 1 365 ? 10.586 31.149 16.934 1.00 27.73 365 GLY A C 1
ATOM 2818 O O . GLY A 1 365 ? 9.878 31.848 17.649 1.00 27.73 365 GLY A O 1
ATOM 2819 N N . VAL A 1 366 ? 10.465 29.816 16.928 1.00 27.92 366 VAL A N 1
ATOM 2820 C CA . VAL A 1 366 ? 9.403 29.087 17.667 1.00 27.92 366 VAL A CA 1
ATOM 2821 C C . VAL A 1 366 ? 9.835 28.664 19.090 1.00 27.92 366 VAL A C 1
ATOM 2823 O O . VAL A 1 366 ? 9.026 28.198 19.890 1.00 27.92 366 VAL A O 1
ATOM 2826 N N . CYS A 1 367 ? 11.100 28.885 19.464 1.00 26.09 367 CYS A N 1
ATOM 2827 C CA . CYS A 1 367 ? 11.666 28.442 20.747 1.00 26.09 367 CYS A CA 1
ATOM 2828 C C . CYS A 1 367 ? 11.219 29.237 21.990 1.00 26.09 367 CYS A C 1
ATOM 2830 O O . CYS A 1 367 ? 11.518 28.802 23.093 1.00 26.09 367 CYS A O 1
ATOM 2832 N N . HIS A 1 368 ? 10.511 30.364 21.857 1.00 24.67 368 HIS A N 1
ATOM 2833 C CA . HIS A 1 368 ? 10.206 31.234 23.008 1.00 24.67 368 HIS A CA 1
ATOM 2834 C C . HIS A 1 368 ? 8.855 30.984 23.703 1.00 24.67 368 HIS A C 1
ATOM 2836 O O . HIS A 1 368 ? 8.598 31.587 24.741 1.00 24.67 368 HIS A O 1
ATOM 2842 N N . ILE A 1 369 ? 7.995 30.109 23.169 1.00 28.66 369 ILE A N 1
ATOM 2843 C CA . ILE A 1 369 ? 6.629 29.892 23.703 1.00 28.66 369 ILE A CA 1
ATOM 2844 C C . ILE A 1 369 ? 6.566 28.713 24.693 1.00 28.66 369 ILE A C 1
ATOM 2846 O O . ILE A 1 369 ? 5.601 28.560 25.438 1.00 28.66 369 ILE A O 1
ATOM 2850 N N . TRP A 1 370 ? 7.617 27.900 24.756 1.00 29.92 370 TRP A N 1
ATOM 2851 C CA . TRP A 1 370 ? 7.691 26.747 25.645 1.00 29.92 370 TRP A CA 1
ATOM 2852 C C . TRP A 1 370 ? 8.604 27.114 26.810 1.00 29.92 370 TRP A C 1
ATOM 2854 O O . TRP A 1 370 ? 9.755 27.489 26.594 1.00 29.92 370 TRP A O 1
ATOM 2864 N N . GLY A 1 371 ? 8.074 27.068 28.037 1.00 28.02 371 GLY A N 1
ATOM 2865 C CA . GLY A 1 371 ? 8.862 27.289 29.251 1.00 28.02 371 GLY A CA 1
ATOM 2866 C C . GLY A 1 371 ? 10.141 26.446 29.244 1.00 28.02 371 GLY A C 1
ATOM 2867 O O . GLY A 1 371 ? 10.198 25.403 28.593 1.00 28.02 371 GLY A O 1
ATOM 2868 N N . SER A 1 372 ? 11.163 26.911 29.960 1.00 27.83 372 SER A N 1
ATOM 2869 C CA . SER A 1 372 ? 12.577 26.504 29.893 1.00 27.83 372 SER A CA 1
ATOM 2870 C C . SER A 1 372 ? 12.918 25.045 30.269 1.00 27.83 372 SER A C 1
ATOM 2872 O O . SER A 1 372 ? 14.024 24.782 30.729 1.00 27.83 372 SER A O 1
ATOM 2874 N N . GLY A 1 373 ? 12.008 24.086 30.080 1.00 34.28 373 GLY A N 1
ATOM 2875 C CA . GLY A 1 373 ? 12.195 22.671 30.411 1.00 34.28 373 GLY A CA 1
ATOM 2876 C C . GLY A 1 373 ? 11.671 21.653 29.390 1.00 34.28 373 GLY A C 1
ATOM 2877 O O . GLY A 1 373 ? 11.740 20.465 29.682 1.00 34.28 373 GLY A O 1
ATOM 2878 N N . VAL A 1 374 ? 11.152 22.062 28.222 1.00 35.31 374 VAL A N 1
ATOM 2879 C CA . VAL A 1 374 ? 10.748 21.116 27.158 1.00 35.31 374 VAL A CA 1
ATOM 2880 C C . VAL A 1 374 ? 11.813 21.102 26.064 1.00 35.31 374 VAL A C 1
ATOM 2882 O O . VAL A 1 374 ? 11.900 22.021 25.249 1.00 35.31 374 VAL A O 1
ATOM 2885 N N . ASP A 1 375 ? 12.653 20.071 26.073 1.00 38.00 375 ASP A N 1
ATOM 2886 C CA . ASP A 1 375 ? 13.674 19.860 25.052 1.00 38.00 375 ASP A CA 1
ATOM 2887 C C . ASP A 1 375 ? 13.001 19.346 23.764 1.00 38.00 375 ASP A C 1
ATOM 2889 O O . ASP A 1 375 ? 12.552 18.207 23.678 1.00 38.00 375 ASP A O 1
ATOM 2893 N N . ASN A 1 376 ? 12.888 20.210 22.749 1.00 39.72 376 ASN A N 1
ATOM 2894 C CA . ASN A 1 376 ? 12.253 19.933 21.447 1.00 39.72 376 ASN A CA 1
ATOM 2895 C C . ASN A 1 376 ? 13.061 18.965 20.551 1.00 39.72 376 ASN A C 1
ATOM 2897 O O . ASN A 1 376 ? 12.968 19.016 19.321 1.00 39.72 376 ASN A O 1
ATOM 2901 N N . THR A 1 377 ? 13.908 18.124 21.136 1.00 40.28 377 THR A N 1
ATOM 2902 C CA . THR A 1 377 ? 14.742 17.151 20.423 1.00 40.28 377 THR A CA 1
ATOM 2903 C C . THR A 1 377 ? 14.088 15.780 20.296 1.00 40.28 377 THR A C 1
ATOM 2905 O O . THR A 1 377 ? 14.506 15.006 19.438 1.00 40.28 377 THR A O 1
ATOM 2908 N N . ASP A 1 378 ? 13.022 15.506 21.049 1.00 44.50 378 ASP A N 1
ATOM 2909 C CA . ASP A 1 378 ? 12.395 14.190 21.088 1.00 44.50 378 ASP A CA 1
ATOM 2910 C C . ASP A 1 378 ? 11.017 14.225 20.404 1.00 44.50 378 ASP A C 1
ATOM 2912 O O . ASP A 1 378 ? 10.012 14.626 20.987 1.00 44.50 378 ASP A O 1
ATOM 2916 N N . ALA A 1 379 ? 10.936 13.802 19.135 1.00 39.53 379 ALA A N 1
ATOM 2917 C CA . ALA A 1 379 ? 9.671 13.696 18.386 1.00 39.53 379 ALA A CA 1
ATOM 2918 C C . ALA A 1 379 ? 8.615 12.850 19.130 1.00 39.53 379 ALA A C 1
ATOM 2920 O O . ALA A 1 379 ? 7.407 13.047 18.972 1.00 39.53 379 ALA A O 1
ATOM 2921 N N . ALA A 1 380 ? 9.079 11.954 20.000 1.00 37.34 380 ALA A N 1
ATOM 2922 C CA . ALA A 1 380 ? 8.257 11.210 20.929 1.00 37.34 380 ALA A CA 1
ATOM 2923 C C . ALA A 1 380 ? 7.427 12.122 21.860 1.00 37.34 380 ALA A C 1
ATOM 2925 O O . ALA A 1 380 ? 6.322 11.725 22.199 1.00 37.34 380 ALA A O 1
ATOM 2926 N N . ASP A 1 381 ? 7.866 13.325 22.251 1.00 43.03 381 ASP A N 1
ATOM 2927 C CA . ASP A 1 381 ? 7.094 14.217 23.139 1.00 43.03 381 ASP A CA 1
ATOM 2928 C C . ASP A 1 381 ? 5.839 14.816 22.482 1.00 43.03 381 ASP A C 1
ATOM 2930 O O . ASP A 1 381 ? 4.796 14.957 23.126 1.00 43.03 381 ASP A O 1
ATOM 2934 N N . ILE A 1 382 ? 5.892 15.089 21.175 1.00 45.00 382 ILE A N 1
ATOM 2935 C CA . ILE A 1 382 ? 4.746 15.596 20.401 1.00 45.00 382 ILE A CA 1
ATOM 2936 C C . ILE A 1 382 ? 3.658 14.519 20.301 1.00 45.00 382 ILE A C 1
ATOM 2938 O O . ILE A 1 382 ? 2.477 14.789 20.533 1.00 45.00 382 ILE A O 1
ATOM 2942 N N . TRP A 1 383 ? 4.058 13.279 20.016 1.00 45.72 383 TRP A N 1
ATOM 2943 C CA . TRP A 1 383 ? 3.145 12.138 19.963 1.00 45.72 383 TRP A CA 1
ATOM 2944 C C . TRP A 1 383 ? 2.646 11.724 21.354 1.00 45.72 383 TRP A C 1
ATOM 2946 O O . TRP A 1 383 ? 1.478 11.359 21.502 1.00 45.72 383 TRP A O 1
ATOM 2956 N N . ARG A 1 384 ? 3.485 11.873 22.390 1.00 47.00 384 ARG A N 1
ATOM 2957 C CA . ARG A 1 384 ? 3.123 11.699 23.805 1.00 47.00 384 ARG A CA 1
ATOM 2958 C C . ARG A 1 384 ? 2.040 12.688 24.253 1.00 47.00 384 ARG A C 1
ATOM 2960 O O . ARG A 1 384 ? 1.163 12.275 25.004 1.00 47.00 384 ARG A O 1
ATOM 2967 N N . ASP A 1 385 ? 2.060 13.955 23.818 1.00 45.62 385 ASP A N 1
ATOM 2968 C CA . ASP A 1 385 ? 0.997 14.949 24.106 1.00 45.62 385 ASP A CA 1
ATOM 2969 C C . ASP A 1 385 ? -0.273 14.687 23.274 1.00 45.62 385 ASP A C 1
ATOM 2971 O O . ASP A 1 385 ? -1.379 14.756 23.807 1.00 45.62 385 ASP A O 1
ATOM 2975 N N . ALA A 1 386 ? -0.141 14.314 21.994 1.00 45.25 386 ALA A N 1
ATOM 2976 C CA . ALA A 1 386 ? -1.284 13.970 21.141 1.00 45.25 386 ALA A CA 1
ATOM 2977 C C . ALA A 1 386 ? -2.073 12.763 21.681 1.00 45.25 386 ALA A C 1
ATOM 2979 O O . ALA A 1 386 ? -3.293 12.841 21.809 1.00 45.25 386 ALA A O 1
ATOM 2980 N N . ALA A 1 387 ? -1.382 11.688 22.078 1.00 41.88 387 ALA A N 1
ATOM 2981 C CA . ALA A 1 387 ? -2.001 10.542 22.739 1.00 41.88 387 ALA A CA 1
ATOM 2982 C C . ALA A 1 387 ? -2.660 10.949 24.067 1.00 41.88 387 ALA A C 1
ATOM 2984 O O . ALA A 1 387 ? -3.838 10.676 24.271 1.00 41.88 387 ALA A O 1
ATOM 2985 N N . ARG A 1 388 ? -1.958 11.695 24.936 1.00 49.41 388 ARG A N 1
ATOM 2986 C CA . ARG A 1 388 ? -2.503 12.157 26.231 1.00 49.41 388 ARG A CA 1
ATOM 2987 C C . ARG A 1 388 ? -3.855 12.863 26.095 1.00 49.41 388 ARG A C 1
ATOM 2989 O O . ARG A 1 388 ? -4.726 12.678 26.941 1.00 49.41 388 ARG A O 1
ATOM 2996 N N . ARG A 1 389 ? -4.021 13.661 25.035 1.00 47.19 389 ARG A N 1
ATOM 2997 C CA . ARG A 1 389 ? -5.227 14.466 24.786 1.00 47.19 389 ARG A CA 1
ATOM 2998 C C . ARG A 1 389 ? -6.333 13.745 24.021 1.00 47.19 389 ARG A C 1
ATOM 3000 O O . ARG A 1 389 ? -7.472 14.185 24.094 1.00 47.19 389 ARG A O 1
ATOM 3007 N N . LEU A 1 390 ? -6.017 12.649 23.331 1.00 43.50 390 LEU A N 1
ATOM 3008 C CA . LEU A 1 390 ? -7.023 11.746 22.763 1.00 43.50 390 LEU A CA 1
ATOM 3009 C C . LEU A 1 390 ? -7.693 10.880 23.849 1.00 43.50 390 LEU A C 1
ATOM 3011 O O . LEU A 1 390 ? -8.836 10.479 23.669 1.00 43.50 390 LEU A O 1
ATOM 3015 N N . PHE A 1 391 ? -7.005 10.628 24.973 1.00 41.41 391 PHE A N 1
ATOM 3016 C CA . PHE A 1 391 ? -7.475 9.757 26.065 1.00 41.41 391 PHE A CA 1
ATOM 3017 C C . PHE A 1 391 ? -7.990 10.493 27.314 1.00 41.41 391 PHE A C 1
ATOM 3019 O O . PHE A 1 391 ? -8.401 9.850 28.278 1.00 41.41 391 PHE A O 1
ATOM 3026 N N . THR A 1 392 ? -7.977 11.829 27.347 1.00 41.72 392 THR A N 1
ATOM 3027 C CA . THR A 1 392 ? -8.597 12.570 28.459 1.00 41.72 392 THR A CA 1
ATOM 3028 C C . THR A 1 392 ? -10.117 12.607 28.262 1.00 41.72 392 THR A C 1
ATOM 3030 O O . THR A 1 392 ? -10.588 12.952 27.178 1.00 41.72 392 THR A O 1
ATOM 3033 N N . ALA A 1 393 ? -10.878 12.228 29.297 1.00 34.75 393 ALA A N 1
ATOM 3034 C CA . ALA A 1 393 ? -12.339 12.116 29.261 1.00 34.75 393 ALA A CA 1
ATOM 3035 C C . ALA A 1 393 ? -12.991 13.392 28.688 1.00 34.75 393 ALA A C 1
ATOM 3037 O O . ALA A 1 393 ? -12.865 14.472 29.267 1.00 34.75 393 ALA A O 1
ATOM 3038 N N . GLY A 1 394 ? -13.648 13.252 27.526 1.00 44.25 394 GLY A N 1
ATOM 3039 C CA . GLY A 1 394 ? -14.295 14.337 26.773 1.00 44.25 394 GLY A CA 1
ATOM 3040 C C . GLY A 1 394 ? -13.746 14.619 25.361 1.00 44.25 394 GLY A C 1
ATOM 3041 O O . GLY A 1 394 ? -14.177 15.593 24.746 1.00 44.25 394 GLY A O 1
ATOM 3042 N N . GLY A 1 395 ? -12.807 13.824 24.830 1.00 43.19 395 GLY A N 1
ATOM 3043 C CA . GLY A 1 395 ? -11.941 14.279 23.732 1.00 43.19 395 GLY A CA 1
ATOM 3044 C C . GLY A 1 395 ? -11.630 13.301 22.599 1.00 43.19 395 GLY A C 1
ATOM 3045 O O . GLY A 1 395 ? -10.530 13.367 22.064 1.00 43.19 395 GLY A O 1
ATOM 3046 N N . SER A 1 396 ? -12.562 12.455 22.163 1.00 50.88 396 SER A N 1
ATOM 3047 C CA . SER A 1 396 ? -12.537 11.904 20.800 1.00 50.88 396 SER A CA 1
ATOM 3048 C C . SER A 1 396 ? -13.760 12.424 20.059 1.00 50.88 396 SER A C 1
ATOM 3050 O O . SER A 1 396 ? -14.877 12.309 20.558 1.00 50.88 396 SER A O 1
ATOM 3052 N N . CYS A 1 397 ? -13.582 12.975 18.853 1.00 58.22 397 CYS A N 1
ATOM 3053 C CA . CYS A 1 397 ? -14.724 13.365 18.018 1.00 58.22 397 CYS A CA 1
ATOM 3054 C C . CYS A 1 397 ? -15.693 12.174 17.784 1.00 58.22 397 CYS A C 1
ATOM 3056 O O . CYS A 1 397 ? -16.863 12.388 17.499 1.00 58.22 397 CYS A O 1
ATOM 3058 N N . VAL A 1 398 ? -15.231 10.925 17.955 1.00 54.75 398 VAL A N 1
ATOM 3059 C CA . VAL A 1 398 ? -16.029 9.702 17.771 1.00 54.75 398 VAL A CA 1
ATOM 3060 C C . VAL A 1 398 ? -17.153 9.537 18.801 1.00 54.75 398 VAL A C 1
ATOM 3062 O O . VAL A 1 398 ? -18.181 8.963 18.466 1.00 54.75 398 VAL A O 1
ATOM 3065 N N . GLU A 1 399 ? -17.006 10.065 20.016 1.00 51.22 399 GLU A N 1
ATOM 3066 C CA . GLU A 1 399 ? -17.942 9.771 21.116 1.00 51.22 399 GLU A CA 1
ATOM 3067 C C . GLU A 1 399 ? -19.095 10.776 21.249 1.00 51.22 399 GLU A C 1
ATOM 3069 O O . GLU A 1 399 ? -20.025 10.555 22.021 1.00 51.22 399 GLU A O 1
ATOM 3074 N N . GLN A 1 400 ? -19.073 11.878 20.495 1.00 58.12 400 GLN A N 1
ATOM 3075 C CA . GLN A 1 400 ? -20.142 12.876 20.533 1.00 58.12 400 GLN A CA 1
ATOM 3076 C C . GLN A 1 400 ? -21.186 12.582 19.442 1.00 58.12 400 GLN A C 1
ATOM 3078 O O . GLN A 1 400 ? -20.816 12.527 18.261 1.00 58.12 400 GLN A O 1
ATOM 3083 N N . PRO A 1 401 ? -22.483 12.430 19.784 1.00 58.28 401 PRO A N 1
ATOM 3084 C CA . PRO A 1 401 ? -23.551 12.270 18.801 1.00 58.28 401 PRO A CA 1
ATOM 3085 C C . PRO A 1 401 ? -23.488 13.391 17.755 1.00 58.28 401 PRO A C 1
ATOM 3087 O O . PRO A 1 401 ? -23.559 14.570 18.087 1.00 58.28 401 PRO A O 1
ATOM 3090 N N . GLY A 1 402 ? -23.293 13.030 16.484 1.00 65.38 402 GLY A N 1
ATOM 3091 C CA . GLY A 1 402 ? -23.208 13.992 15.380 1.00 65.38 402 GLY A CA 1
ATOM 3092 C C . GLY A 1 402 ? -21.867 14.725 15.214 1.00 65.38 402 GLY A C 1
ATOM 3093 O O . GLY A 1 402 ? -21.801 15.643 14.401 1.00 65.38 402 GLY A O 1
ATOM 3094 N N . ASN A 1 403 ? -20.792 14.340 15.924 1.00 72.44 403 ASN A N 1
ATOM 3095 C CA . ASN A 1 403 ? -19.475 15.013 15.886 1.00 72.44 403 ASN A CA 1
ATOM 3096 C C . ASN A 1 403 ? -19.541 16.528 16.176 1.00 72.44 403 ASN A C 1
ATOM 3098 O O . ASN A 1 403 ? -18.692 17.302 15.711 1.00 72.44 403 ASN A O 1
ATOM 3102 N N . THR A 1 404 ? -20.557 16.972 16.916 1.00 80.94 404 THR A N 1
ATOM 3103 C CA . THR A 1 404 ? -20.682 18.368 17.325 1.00 80.94 404 THR A CA 1
ATOM 3104 C C . THR A 1 404 ? -19.624 18.690 18.369 1.00 80.94 404 THR A C 1
ATOM 3106 O O . THR A 1 404 ? -19.403 17.929 19.304 1.00 80.94 404 THR A O 1
ATOM 3109 N N . ILE A 1 405 ? -18.970 19.830 18.211 1.00 80.94 405 ILE A N 1
ATOM 3110 C CA . ILE A 1 405 ? -18.123 20.448 19.217 1.00 80.94 405 ILE A CA 1
ATOM 3111 C C . ILE A 1 405 ? -19.071 21.249 20.121 1.00 80.94 405 ILE A C 1
ATOM 3113 O O . ILE A 1 405 ? -19.694 22.192 19.612 1.00 80.94 405 ILE A O 1
ATOM 3117 N N . PRO A 1 406 ? -19.222 20.878 21.409 1.00 77.81 406 PRO A N 1
ATOM 3118 C CA . PRO A 1 406 ? -20.151 21.548 22.314 1.00 77.81 406 PRO A CA 1
ATOM 3119 C C . PRO A 1 406 ? -19.899 23.052 22.375 1.00 77.81 406 PRO A C 1
ATOM 3121 O O . PRO A 1 406 ? -18.750 23.491 22.297 1.00 77.81 406 PRO A O 1
ATOM 3124 N N . ASP A 1 407 ? -20.957 23.843 22.548 1.00 82.69 407 ASP A N 1
ATOM 3125 C CA . ASP A 1 407 ? -20.812 25.277 22.795 1.00 82.69 407 ASP A CA 1
ATOM 3126 C C . ASP A 1 407 ? -19.887 25.539 23.992 1.00 82.69 407 ASP A C 1
ATOM 3128 O O . ASP A 1 407 ? -19.953 24.852 25.014 1.00 82.69 407 ASP A O 1
ATOM 3132 N N . GLY A 1 408 ? -18.977 26.500 23.848 1.00 80.81 408 GLY A N 1
ATOM 3133 C CA . GLY A 1 408 ? -17.976 26.792 24.876 1.00 80.81 408 GLY A CA 1
ATOM 3134 C C . GLY A 1 408 ? -16.771 25.840 24.909 1.00 80.81 408 GLY A C 1
ATOM 3135 O O . GLY A 1 408 ? -15.783 26.151 25.577 1.00 80.81 408 GLY A O 1
ATOM 3136 N N . ALA A 1 409 ? -16.789 24.716 24.181 1.00 81.75 409 ALA A N 1
ATOM 3137 C CA . ALA A 1 409 ? -15.645 23.810 24.123 1.00 81.75 409 ALA A CA 1
ATOM 3138 C C . ALA A 1 409 ? -14.491 24.390 23.287 1.00 81.75 409 ALA A C 1
ATOM 3140 O O . ALA A 1 409 ? -14.668 25.237 22.407 1.00 81.75 409 ALA A O 1
ATOM 3141 N N . GLN A 1 410 ? -13.278 23.908 23.554 1.00 84.62 410 GLN A N 1
ATOM 3142 C CA . GLN A 1 410 ? -12.085 24.314 22.820 1.00 84.62 410 GLN A CA 1
ATOM 3143 C C . GLN A 1 410 ? -12.123 23.784 21.379 1.00 84.62 410 GLN A C 1
ATOM 3145 O O . GLN A 1 410 ? -12.176 22.572 21.149 1.00 84.62 410 GLN A O 1
ATOM 3150 N N . ALA A 1 411 ? -12.036 24.699 20.417 1.00 90.56 411 ALA A N 1
ATOM 3151 C CA . ALA A 1 411 ? -11.927 24.401 18.996 1.00 90.56 411 ALA A CA 1
ATOM 3152 C C . ALA A 1 411 ? -10.655 25.013 18.403 1.00 90.56 411 ALA A C 1
ATOM 3154 O O . ALA A 1 411 ? -9.953 25.803 19.042 1.00 90.56 411 ALA A O 1
ATOM 3155 N N . TYR A 1 412 ? -10.340 24.614 17.176 1.00 92.38 412 TYR A N 1
ATOM 3156 C CA . TYR A 1 412 ? -9.212 25.143 16.427 1.00 92.38 412 TYR A CA 1
ATOM 3157 C C . TYR A 1 412 ? -9.639 25.479 15.006 1.00 92.38 412 TYR A C 1
ATOM 3159 O O . TYR A 1 412 ? -10.162 24.615 14.305 1.00 92.38 412 TYR A O 1
ATOM 3167 N N . ARG A 1 413 ? -9.366 26.714 14.584 1.00 92.19 413 ARG A N 1
ATOM 3168 C CA . ARG A 1 413 ? -9.672 27.225 13.244 1.00 92.19 413 ARG A CA 1
ATOM 3169 C C . ARG A 1 413 ? -8.401 27.577 12.492 1.00 92.19 413 ARG A C 1
ATOM 3171 O O . ARG A 1 413 ? -7.427 28.004 13.110 1.00 92.19 413 ARG A O 1
ATOM 3178 N N . ILE A 1 414 ? -8.408 27.436 11.170 1.00 89.25 414 ILE A N 1
ATOM 3179 C CA . ILE A 1 414 ? -7.310 27.914 10.320 1.00 89.25 414 ILE A CA 1
ATOM 3180 C C . ILE A 1 414 ? -7.150 29.432 10.492 1.00 89.25 414 ILE A C 1
ATOM 3182 O O . ILE A 1 414 ? -8.121 30.186 10.440 1.00 89.25 414 ILE A O 1
ATOM 3186 N N . ARG A 1 415 ? -5.918 29.896 10.716 1.00 83.81 415 ARG A N 1
ATOM 3187 C CA . ARG A 1 415 ? -5.602 31.325 10.757 1.00 83.81 415 ARG A CA 1
ATOM 3188 C C . ARG A 1 415 ? -5.882 31.936 9.389 1.00 83.81 415 ARG A C 1
ATOM 3190 O O . ARG A 1 415 ? -5.394 31.400 8.396 1.00 83.81 415 ARG A O 1
ATOM 3197 N N . PRO A 1 416 ? -6.562 33.090 9.322 1.00 74.25 416 PRO A N 1
ATOM 3198 C CA . PRO A 1 416 ? -6.605 33.867 8.095 1.00 74.25 416 PRO A CA 1
ATOM 3199 C C . PRO A 1 416 ? -5.175 34.110 7.603 1.00 74.25 416 PRO A C 1
ATOM 3201 O O . PRO A 1 416 ? -4.319 34.561 8.371 1.00 74.25 416 PRO A O 1
ATOM 3204 N N . SER A 1 417 ? -4.890 33.771 6.344 1.00 70.69 417 SER A N 1
ATOM 3205 C CA . SER A 1 417 ? -3.570 34.048 5.777 1.00 70.69 417 SER A CA 1
ATOM 3206 C C . SER A 1 417 ? -3.336 35.562 5.813 1.00 70.69 417 SER A C 1
ATOM 3208 O O . SER A 1 417 ? -4.233 36.330 5.466 1.00 70.69 417 SER A O 1
ATOM 3210 N N . ALA A 1 418 ? -2.133 36.002 6.185 1.00 57.47 418 ALA A N 1
ATOM 3211 C CA . ALA A 1 418 ? -1.785 37.425 6.238 1.00 57.47 418 ALA A CA 1
ATOM 3212 C C . ALA A 1 418 ? -1.866 38.142 4.868 1.00 57.47 418 ALA A C 1
ATOM 3214 O O . ALA A 1 418 ? -1.752 39.363 4.806 1.00 57.47 418 ALA A O 1
ATOM 3215 N N . TYR A 1 419 ? -2.078 37.406 3.770 1.00 54.28 419 TYR A N 1
ATOM 3216 C CA . TYR A 1 419 ? -2.110 37.908 2.395 1.00 54.28 419 TYR A CA 1
ATOM 3217 C C . TYR A 1 419 ? -3.488 38.445 1.950 1.00 54.28 419 TYR A C 1
ATOM 3219 O O . TYR A 1 419 ? -3.946 38.152 0.853 1.00 54.28 419 TYR A O 1
ATOM 3227 N N . GLY A 1 420 ? -4.138 39.262 2.785 1.00 53.69 420 GLY A N 1
ATOM 3228 C CA . GLY A 1 420 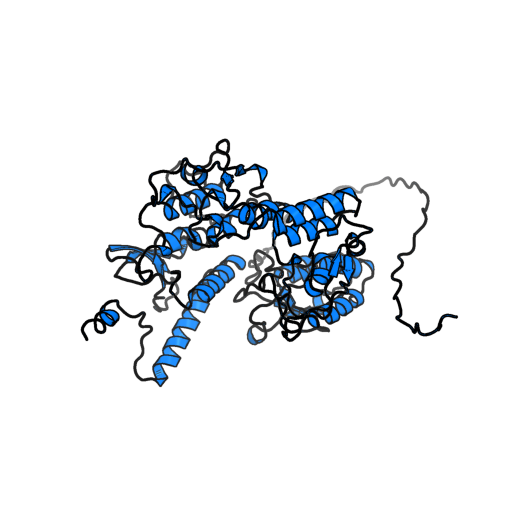? -5.089 40.303 2.351 1.00 53.69 420 GLY A CA 1
ATOM 3229 C C . GLY A 1 420 ? -6.458 39.900 1.777 1.00 53.69 420 GLY A C 1
ATOM 3230 O O . GLY A 1 420 ? -7.324 40.764 1.684 1.00 53.69 420 GLY A O 1
ATOM 3231 N N . GLU A 1 421 ? -6.711 38.637 1.435 1.00 61.50 421 GLU A N 1
ATOM 3232 C CA . GLU A 1 421 ? -8.039 38.189 0.991 1.00 61.50 421 GLU A CA 1
ATOM 3233 C C . GLU A 1 421 ? -8.821 37.531 2.134 1.00 61.50 421 GLU A C 1
ATOM 3235 O O . GLU A 1 421 ? -8.518 36.413 2.564 1.00 61.50 421 GLU A O 1
ATOM 3240 N N . HIS A 1 422 ? -9.858 38.236 2.597 1.00 60.00 422 HIS A N 1
ATOM 3241 C CA . HIS A 1 422 ? -10.795 37.866 3.667 1.00 60.00 422 HIS A CA 1
ATOM 3242 C C . HIS A 1 422 ? -11.736 36.699 3.312 1.00 60.00 422 HIS A C 1
ATOM 3244 O O . HIS A 1 422 ? -12.923 36.735 3.628 1.00 60.00 422 HIS A O 1
ATOM 3250 N N . VAL A 1 423 ? -11.245 35.643 2.665 1.00 67.44 423 VAL A N 1
ATOM 3251 C CA . VAL A 1 423 ? -12.006 34.389 2.624 1.00 67.44 423 VAL A CA 1
ATOM 3252 C C . VAL A 1 423 ? -11.750 33.686 3.951 1.00 67.44 423 VAL A C 1
ATOM 3254 O O . VAL A 1 423 ? -10.722 33.030 4.131 1.00 67.44 423 VAL A O 1
ATOM 3257 N N . GLU A 1 424 ? -12.648 33.899 4.913 1.00 73.88 424 GLU A N 1
ATOM 3258 C CA . GLU A 1 424 ? -12.648 33.149 6.166 1.00 73.88 424 GLU A CA 1
ATOM 3259 C C . GLU A 1 424 ? -12.953 31.684 5.824 1.00 73.88 424 GLU A C 1
ATOM 3261 O O . GLU A 1 424 ? -14.065 31.336 5.431 1.00 73.88 424 GLU A O 1
ATOM 3266 N N . LEU A 1 425 ? -11.927 30.833 5.884 1.00 81.38 425 LEU A N 1
ATOM 3267 C CA . LEU A 1 425 ? -12.095 29.398 5.692 1.00 81.38 425 LEU A CA 1
ATOM 3268 C C . LEU A 1 425 ? -12.799 28.848 6.929 1.00 81.38 425 LEU A C 1
ATOM 3270 O O . LEU A 1 425 ? -12.201 28.791 8.007 1.00 81.38 425 LEU A O 1
ATOM 3274 N N . ASP A 1 426 ? -14.064 28.458 6.771 1.00 84.56 426 ASP A N 1
ATOM 3275 C CA . ASP A 1 426 ? -14.851 27.882 7.857 1.00 84.56 426 ASP A CA 1
ATOM 3276 C C . ASP A 1 426 ? -14.459 26.419 8.087 1.00 84.56 426 ASP A C 1
ATOM 3278 O O . ASP A 1 426 ? -15.156 25.493 7.687 1.00 84.56 426 ASP A O 1
ATOM 3282 N N . PHE A 1 427 ? -13.270 26.229 8.662 1.00 89.75 427 PHE A N 1
ATOM 3283 C CA . PHE A 1 427 ? -12.689 24.926 8.961 1.00 89.75 427 PHE A CA 1
ATOM 3284 C C . PHE A 1 427 ? -12.370 24.839 10.454 1.00 89.75 427 PHE A C 1
ATOM 3286 O O . PHE A 1 427 ? -11.364 25.384 10.920 1.00 89.75 427 PHE A O 1
ATOM 3293 N N . ASP A 1 428 ? -13.242 24.168 11.199 1.00 90.69 428 ASP A N 1
ATOM 3294 C CA . ASP A 1 428 ? -13.227 24.042 12.647 1.00 90.69 428 ASP A CA 1
ATOM 3295 C C . ASP A 1 428 ? -12.959 22.592 13.082 1.00 90.69 428 ASP A C 1
ATOM 3297 O O . ASP A 1 428 ? -13.631 21.621 12.715 1.00 90.69 428 ASP A O 1
ATOM 3301 N N . LEU A 1 429 ? -11.958 22.442 13.943 1.00 90.75 429 LEU A N 1
ATOM 3302 C CA . LEU A 1 429 ? -11.546 21.161 14.495 1.00 90.75 429 LEU A CA 1
ATOM 3303 C C . LEU A 1 429 ? -11.863 21.071 15.980 1.00 90.75 429 LEU A C 1
ATOM 3305 O O . LEU A 1 429 ? -11.554 21.985 16.745 1.00 90.75 429 LEU A O 1
ATOM 3309 N N . CYS A 1 430 ? -12.393 19.921 16.402 1.00 88.56 430 CYS A N 1
ATOM 3310 C CA . CYS A 1 430 ? -12.410 19.564 17.815 1.00 88.56 430 CYS A CA 1
ATOM 3311 C C . CYS A 1 430 ? -10.968 19.443 18.322 1.00 88.56 430 CYS A C 1
ATOM 3313 O O . CYS A 1 430 ? -10.057 19.099 17.557 1.00 88.56 430 CYS A O 1
ATOM 3315 N N . ALA A 1 431 ? -10.755 19.680 19.619 1.00 80.44 431 ALA A N 1
ATOM 3316 C CA . ALA A 1 431 ? -9.426 19.579 20.215 1.00 80.44 431 ALA A CA 1
ATOM 3317 C C . ALA A 1 431 ? -8.743 18.233 19.925 1.00 80.44 431 ALA A C 1
ATOM 3319 O O . ALA A 1 431 ? -7.556 18.211 19.616 1.00 80.44 431 ALA A O 1
ATOM 3320 N N . ALA A 1 432 ? -9.505 17.137 19.907 1.00 75.44 432 ALA A N 1
ATOM 3321 C CA . ALA A 1 432 ? -9.033 15.800 19.556 1.00 75.44 432 ALA A CA 1
ATOM 3322 C C . ALA A 1 432 ? -8.416 15.722 18.151 1.00 75.44 432 ALA A C 1
ATOM 3324 O O . ALA A 1 432 ? -7.267 15.315 17.982 1.00 75.44 432 ALA A O 1
ATOM 3325 N N . CYS A 1 433 ? -9.176 16.140 17.133 1.00 80.06 433 CYS A N 1
ATOM 3326 C CA . CYS A 1 433 ? -8.744 16.085 15.738 1.00 80.06 433 CYS A CA 1
ATOM 3327 C C . CYS A 1 433 ? -7.582 17.041 15.487 1.00 80.06 433 CYS A C 1
ATOM 3329 O O . CYS A 1 433 ? -6.636 16.691 14.784 1.00 80.06 433 CYS A O 1
ATOM 3331 N N . TYR A 1 434 ? -7.610 18.222 16.106 1.00 85.38 434 TYR A N 1
ATOM 3332 C CA . TYR A 1 434 ? -6.480 19.131 16.039 1.00 85.38 434 TYR A CA 1
ATOM 3333 C C . TYR A 1 434 ? -5.220 18.498 16.629 1.00 85.38 434 TYR A C 1
ATOM 3335 O O . TYR A 1 434 ? -4.202 18.417 15.955 1.00 85.38 434 TYR A O 1
ATOM 3343 N N . MET A 1 435 ? -5.290 18.005 17.861 1.00 76.00 435 MET A N 1
ATOM 3344 C CA . MET A 1 435 ? -4.149 17.433 18.572 1.00 76.00 435 MET A CA 1
ATOM 3345 C C . MET A 1 435 ? -3.584 16.190 17.893 1.00 76.00 435 MET A C 1
ATOM 3347 O O . MET A 1 435 ? -2.369 16.060 17.780 1.00 76.00 435 MET A O 1
ATOM 3351 N N . GLY A 1 436 ? -4.461 15.291 17.446 1.00 67.00 436 GLY A N 1
ATOM 3352 C CA . GLY A 1 436 ? -4.073 14.017 16.859 1.00 67.00 436 GLY A CA 1
ATOM 3353 C C . GLY A 1 436 ? -3.610 14.120 15.409 1.00 67.00 436 GLY A C 1
ATOM 3354 O O . GLY A 1 436 ? -2.758 13.340 14.999 1.00 67.00 436 GLY A O 1
ATOM 3355 N N . ILE A 1 437 ? -4.169 15.045 14.625 1.00 73.19 437 ILE A N 1
ATOM 3356 C CA . ILE A 1 437 ? -3.956 15.081 13.172 1.00 73.19 437 ILE A CA 1
ATOM 3357 C C . ILE A 1 437 ? -3.176 16.330 12.766 1.00 73.19 437 ILE A C 1
ATOM 3359 O O . ILE A 1 437 ? -2.171 16.234 12.072 1.00 73.19 437 ILE A O 1
ATOM 3363 N N . VAL A 1 438 ? -3.616 17.512 13.193 1.00 81.06 438 VAL A N 1
ATOM 3364 C CA . VAL A 1 438 ? -3.116 18.779 12.641 1.00 81.06 438 VAL A CA 1
ATOM 3365 C C . VAL A 1 438 ? -1.916 19.334 13.393 1.00 81.06 438 VAL A C 1
ATOM 3367 O O . VAL A 1 438 ? -0.964 19.794 12.769 1.00 81.06 438 VAL A O 1
ATOM 3370 N N . ARG A 1 439 ? -1.929 19.305 14.726 1.00 79.25 439 ARG A N 1
ATOM 3371 C CA . ARG A 1 439 ? -0.905 19.921 15.573 1.00 79.25 439 ARG A CA 1
ATOM 3372 C C . ARG A 1 439 ? 0.510 19.413 15.277 1.00 79.25 439 ARG A C 1
ATOM 3374 O O . ARG A 1 439 ? 1.395 20.263 15.211 1.00 79.25 439 ARG A O 1
ATOM 3381 N N . PRO A 1 440 ? 0.758 18.107 15.050 1.00 64.44 440 PRO A N 1
ATOM 3382 C CA . PRO A 1 440 ? 2.100 17.630 14.713 1.00 64.44 440 PRO A CA 1
ATOM 3383 C C . PRO A 1 440 ? 2.629 18.184 13.382 1.00 64.44 440 PRO A C 1
ATOM 3385 O O . PRO A 1 440 ? 3.827 18.122 13.124 1.00 64.44 440 PRO A O 1
ATOM 3388 N N . LEU A 1 441 ? 1.741 18.700 12.528 1.00 67.56 441 LEU A N 1
ATOM 3389 C CA . LEU A 1 441 ? 2.029 18.997 11.129 1.00 67.56 441 LEU A CA 1
ATOM 3390 C C . LEU A 1 441 ? 2.000 20.507 10.844 1.00 67.56 441 LEU A C 1
ATOM 3392 O O . LEU A 1 441 ? 2.875 21.001 10.139 1.00 67.56 441 LEU A O 1
ATOM 3396 N N . PHE A 1 442 ? 1.034 21.240 11.410 1.00 79.56 442 PHE A N 1
ATOM 3397 C CA . PHE A 1 442 ? 0.722 22.634 11.056 1.00 79.56 442 PHE A CA 1
ATOM 3398 C C . PHE A 1 442 ? 0.204 23.469 12.243 1.00 79.56 442 PHE A C 1
ATOM 3400 O O . PHE A 1 442 ? -0.727 24.262 12.099 1.00 79.56 442 PHE A O 1
ATOM 3407 N N . HIS A 1 443 ? 0.763 23.284 13.443 1.00 79.38 443 HIS A N 1
ATOM 3408 C CA . HIS A 1 443 ? 0.325 23.991 14.660 1.00 79.38 443 HIS A CA 1
ATOM 3409 C C . HIS A 1 443 ? 0.225 25.522 14.498 1.00 79.38 443 HIS A C 1
ATOM 3411 O O . HIS A 1 443 ? -0.699 26.153 15.007 1.00 79.38 443 HIS A O 1
ATOM 3417 N N . ASP A 1 444 ? 1.168 26.126 13.778 1.00 82.81 444 ASP A N 1
ATOM 3418 C CA . ASP A 1 444 ? 1.263 27.568 13.540 1.00 82.81 444 ASP A CA 1
ATOM 3419 C C . ASP A 1 444 ? 0.171 28.112 12.607 1.00 82.81 444 ASP A C 1
ATOM 3421 O O . ASP A 1 444 ? -0.084 29.318 12.586 1.00 82.81 444 ASP A O 1
ATOM 3425 N N . ARG A 1 445 ? -0.499 27.230 11.862 1.00 86.38 445 ARG A N 1
ATOM 3426 C CA . ARG A 1 445 ? -1.562 27.579 10.915 1.00 86.38 445 ARG A CA 1
ATOM 3427 C C . ARG A 1 445 ? -2.942 27.617 11.537 1.00 86.38 445 ARG A C 1
ATOM 3429 O O . ARG A 1 445 ? -3.876 28.041 10.872 1.00 86.38 445 ARG A O 1
ATOM 3436 N N . PHE A 1 446 ? -3.079 27.223 12.798 1.00 89.75 446 PHE A N 1
ATOM 3437 C CA . PHE A 1 446 ? -4.358 27.230 13.492 1.00 89.75 446 PHE A CA 1
ATOM 3438 C C . PHE A 1 446 ? -4.337 28.208 14.670 1.00 89.75 446 PHE A C 1
ATOM 3440 O O . PHE A 1 446 ? -3.304 28.499 15.285 1.00 89.75 446 PHE A O 1
ATOM 3447 N N . VAL A 1 447 ? -5.501 28.770 14.963 1.00 89.94 447 VAL A N 1
ATOM 3448 C CA . VAL A 1 447 ? -5.800 29.523 16.178 1.00 89.94 447 VAL A CA 1
ATOM 3449 C C . VAL A 1 447 ? -6.766 28.721 17.014 1.00 89.94 447 VAL A C 1
ATOM 3451 O O . VAL A 1 447 ? -7.719 28.136 16.505 1.00 89.94 447 VAL A O 1
ATOM 3454 N N . GLN A 1 448 ? -6.507 28.705 18.313 1.00 90.62 448 GLN A N 1
ATOM 3455 C CA . GLN A 1 448 ? -7.478 28.221 19.270 1.00 90.62 448 GLN A CA 1
ATOM 3456 C C . GLN A 1 448 ? -8.666 29.182 19.301 1.00 90.62 448 GLN A C 1
ATOM 3458 O O . GLN A 1 448 ? -8.493 30.396 19.408 1.00 90.62 448 GLN A O 1
ATOM 3463 N N . THR A 1 449 ? -9.863 28.623 19.225 1.00 89.44 449 THR A N 1
ATOM 3464 C CA . THR A 1 449 ? -11.132 29.340 19.288 1.00 89.44 449 THR A CA 1
ATOM 3465 C C . THR A 1 449 ? -12.048 28.671 20.311 1.00 89.44 449 THR A C 1
ATOM 3467 O O . THR A 1 449 ? -11.745 27.608 20.864 1.00 89.44 449 THR A O 1
ATOM 3470 N N . VAL A 1 450 ? -13.171 29.324 20.595 1.00 87.44 450 VAL A N 1
ATOM 3471 C CA . VAL A 1 450 ? -14.278 28.736 21.352 1.00 87.44 450 VAL A CA 1
ATOM 3472 C C . VAL A 1 450 ? -15.321 28.273 20.342 1.00 87.44 450 VAL A C 1
ATOM 3474 O O . VAL A 1 450 ? -15.731 29.050 19.475 1.00 87.44 450 VAL A O 1
ATOM 3477 N N . ALA A 1 451 ? -15.707 27.003 20.425 1.00 83.06 451 ALA A N 1
ATOM 3478 C CA . ALA A 1 451 ? -16.720 26.421 19.561 1.00 83.06 451 ALA A CA 1
ATOM 3479 C C . ALA A 1 451 ? -18.076 27.098 19.776 1.00 83.06 451 ALA A C 1
ATOM 3481 O O . ALA A 1 451 ? -18.423 27.450 20.900 1.00 83.06 451 ALA A O 1
ATOM 3482 N N . ARG A 1 452 ? -18.839 27.243 18.689 1.00 82.94 452 ARG A N 1
ATOM 3483 C CA . ARG A 1 452 ? -20.210 27.772 18.682 1.00 82.94 452 ARG A CA 1
ATOM 3484 C C . ARG A 1 452 ? -21.162 26.739 18.076 1.00 82.94 452 ARG A C 1
ATOM 3486 O O . ARG A 1 452 ? -21.677 26.965 16.985 1.00 82.94 452 ARG A O 1
ATOM 3493 N N . ASN A 1 453 ? -21.305 25.576 18.721 1.00 81.69 453 ASN A N 1
ATOM 3494 C CA . ASN A 1 453 ? -22.119 24.443 18.242 1.00 81.69 453 ASN A CA 1
ATOM 3495 C C . ASN A 1 453 ? -21.831 24.036 16.785 1.00 81.69 453 ASN A C 1
ATOM 3497 O O . ASN A 1 453 ? -22.713 24.062 15.926 1.00 81.69 453 ASN A O 1
ATOM 3501 N N . LYS A 1 454 ? -20.583 23.663 16.490 1.00 85.31 454 LYS A N 1
ATOM 3502 C CA . LYS A 1 454 ? -20.157 23.304 15.128 1.00 85.31 454 LYS A CA 1
ATOM 3503 C C . LYS A 1 454 ? -19.785 21.844 15.003 1.00 85.31 454 LYS A C 1
ATOM 3505 O O . LYS A 1 454 ? -19.222 21.278 15.926 1.00 85.31 454 LYS A O 1
ATOM 3510 N N . VAL A 1 455 ? -20.034 21.247 13.844 1.00 87.25 455 VAL A N 1
ATOM 3511 C CA . VAL A 1 455 ? -19.571 19.887 13.542 1.00 87.25 455 VAL A CA 1
ATOM 3512 C C . VAL A 1 455 ? -18.103 19.939 13.147 1.00 87.25 455 VAL A C 1
ATOM 3514 O O . VAL A 1 455 ? -17.756 20.657 12.212 1.00 87.25 455 VAL A O 1
ATOM 3517 N N . CYS A 1 456 ? -17.252 19.150 13.802 1.00 89.19 456 CYS A N 1
ATOM 3518 C CA . CYS A 1 456 ? -15.841 19.074 13.435 1.00 89.19 456 CYS A CA 1
ATOM 3519 C C . CYS A 1 456 ? -15.665 18.610 11.981 1.00 89.19 456 CYS A C 1
ATOM 3521 O O . CYS A 1 456 ? -16.208 17.574 11.595 1.00 89.19 456 CYS A O 1
ATOM 3523 N N . ASP A 1 457 ? -14.851 19.317 11.195 1.00 90.25 457 ASP A N 1
ATOM 3524 C CA . ASP A 1 457 ? -14.623 18.981 9.779 1.00 90.25 457 ASP A CA 1
ATOM 3525 C C . ASP A 1 457 ? -13.841 17.673 9.571 1.00 90.25 457 ASP A C 1
ATOM 3527 O O . ASP A 1 457 ? -13.921 17.051 8.515 1.00 90.25 457 ASP A O 1
ATOM 3531 N N . LEU A 1 458 ? -13.137 17.195 10.601 1.00 86.94 458 LEU A N 1
ATOM 3532 C CA . LEU A 1 458 ? -12.487 15.877 10.624 1.00 86.94 458 LEU A CA 1
ATOM 3533 C C . LEU A 1 458 ? -13.305 14.810 11.376 1.00 86.94 458 LEU A C 1
ATOM 3535 O O . LEU A 1 458 ? -12.820 13.691 11.588 1.00 86.94 458 LEU A O 1
ATOM 3539 N N . GLY A 1 459 ? -14.538 15.143 11.771 1.00 83.75 459 GLY A N 1
ATOM 3540 C CA . GLY A 1 459 ? -15.472 14.242 12.440 1.00 83.75 459 GLY A CA 1
ATOM 3541 C C . GLY A 1 459 ? -15.902 13.084 11.539 1.00 83.75 459 GLY A C 1
ATOM 3542 O O . GLY A 1 459 ? -16.115 13.260 10.345 1.00 83.75 459 GLY A O 1
ATOM 3543 N N . HIS A 1 460 ? -16.032 11.883 12.099 1.00 74.19 460 HIS A N 1
ATOM 3544 C CA . HIS A 1 460 ? -16.254 10.646 11.336 1.00 74.19 460 HIS A CA 1
ATOM 3545 C C . HIS A 1 460 ? -17.583 10.599 10.559 1.00 74.19 460 HIS A C 1
ATOM 3547 O O . HIS A 1 460 ? -17.666 9.878 9.572 1.00 74.19 460 HIS A O 1
ATOM 3553 N N . THR A 1 461 ? -18.594 11.377 10.962 1.00 75.94 461 THR A N 1
ATOM 3554 C CA . THR A 1 461 ? -19.874 11.490 10.241 1.00 75.94 461 THR A CA 1
ATOM 3555 C C . THR A 1 461 ? -19.825 12.481 9.081 1.00 75.94 461 THR A C 1
ATOM 3557 O O . THR A 1 461 ? -20.801 12.581 8.342 1.00 75.94 461 THR A O 1
ATOM 3560 N N . ARG A 1 462 ? -18.726 13.229 8.892 1.00 80.50 462 ARG A N 1
ATOM 3561 C CA . ARG A 1 462 ? -18.582 14.116 7.733 1.00 80.50 462 ARG A CA 1
ATOM 3562 C C . ARG A 1 462 ? -18.361 13.263 6.477 1.00 80.50 462 ARG A C 1
ATOM 3564 O O . ARG A 1 462 ? -17.330 12.592 6.396 1.00 80.50 462 ARG A O 1
ATOM 3571 N N . PRO A 1 463 ? -19.249 13.329 5.468 1.00 79.69 463 PRO A N 1
ATOM 3572 C CA . PRO A 1 463 ? -19.099 12.541 4.243 1.00 79.69 463 PRO A CA 1
ATOM 3573 C C . PRO A 1 463 ? -17.814 12.895 3.477 1.00 79.69 463 PRO A C 1
ATOM 3575 O O . PRO A 1 463 ? -17.217 12.043 2.830 1.00 79.69 463 PRO A O 1
ATOM 3578 N N . GLU A 1 464 ? -17.334 14.134 3.610 1.00 84.25 464 GLU A N 1
ATOM 3579 C CA . GLU A 1 464 ? -16.113 14.617 2.955 1.00 84.25 464 GLU A CA 1
ATOM 3580 C C . GLU A 1 464 ? -14.827 14.333 3.745 1.00 84.25 464 GLU A C 1
ATOM 3582 O O . GLU A 1 464 ? -13.733 14.667 3.285 1.00 84.25 464 GLU A O 1
ATOM 3587 N N . ARG A 1 465 ? -14.916 13.711 4.930 1.00 81.69 465 ARG A N 1
ATOM 3588 C CA . ARG A 1 465 ? -13.768 13.517 5.828 1.00 81.69 465 ARG A CA 1
ATOM 3589 C C . ARG A 1 465 ? -12.581 12.872 5.126 1.00 81.69 465 ARG A C 1
ATOM 3591 O O . ARG A 1 465 ? -11.449 13.305 5.321 1.00 81.69 465 ARG A O 1
ATOM 3598 N N . GLU A 1 466 ? -12.817 11.825 4.342 1.00 72.06 466 GLU A N 1
ATOM 3599 C CA . GLU A 1 466 ? -11.736 11.124 3.645 1.00 72.06 466 GLU A CA 1
ATOM 3600 C C . GLU A 1 466 ? -11.014 12.021 2.639 1.00 72.06 466 GLU A C 1
ATOM 3602 O O . GLU A 1 466 ? -9.799 11.912 2.480 1.00 72.06 466 GLU A O 1
ATOM 3607 N N . GLU A 1 467 ? -11.744 12.914 1.972 1.00 80.19 467 GLU A N 1
ATOM 3608 C CA . GLU A 1 467 ? -11.170 1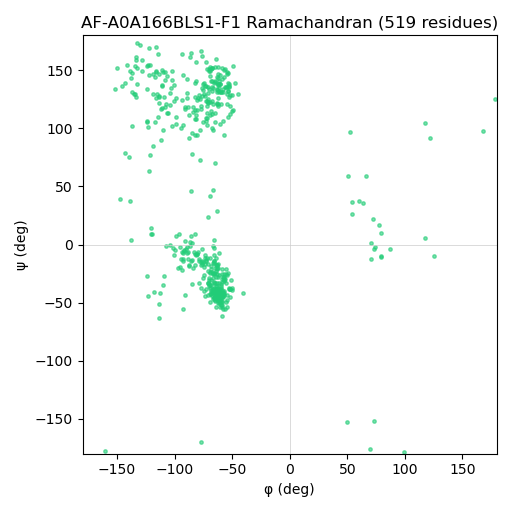3.865 1.028 1.00 80.19 467 GLU A CA 1
ATOM 3609 C C . GLU A 1 467 ? -10.351 14.937 1.756 1.00 80.19 467 GLU A C 1
ATOM 3611 O O . GLU A 1 467 ? -9.214 15.200 1.368 1.00 80.19 467 GLU A O 1
ATOM 3616 N N . ILE A 1 468 ? -10.874 15.465 2.870 1.00 84.69 468 ILE A N 1
ATOM 3617 C CA . ILE A 1 468 ? -10.178 16.436 3.725 1.00 84.69 468 ILE A CA 1
ATOM 3618 C C . ILE A 1 468 ? -8.885 15.833 4.285 1.00 84.69 468 ILE A C 1
ATOM 3620 O O . ILE A 1 468 ? -7.818 16.440 4.189 1.00 84.69 468 ILE A O 1
ATOM 3624 N N . VAL A 1 469 ? -8.955 14.624 4.853 1.00 77.44 469 VAL A N 1
ATOM 3625 C CA . VAL A 1 469 ? -7.781 13.918 5.390 1.00 77.44 469 VAL A CA 1
ATOM 3626 C C . VAL A 1 469 ? -6.755 13.681 4.285 1.00 77.44 469 VAL A C 1
ATOM 3628 O O . VAL A 1 469 ? -5.566 13.891 4.511 1.00 77.44 469 VAL A O 1
ATOM 3631 N N . ARG A 1 470 ? -7.191 13.297 3.079 1.00 71.44 470 ARG A N 1
ATOM 3632 C CA . ARG A 1 470 ? -6.298 13.095 1.931 1.00 71.44 470 ARG A CA 1
ATOM 3633 C C . ARG A 1 470 ? -5.601 14.388 1.518 1.00 71.44 470 ARG A C 1
ATOM 3635 O O . ARG A 1 470 ? -4.385 14.381 1.360 1.00 71.44 470 ARG A O 1
ATOM 3642 N N . ALA A 1 471 ? -6.334 15.495 1.409 1.00 79.38 471 ALA A N 1
ATOM 3643 C CA . ALA A 1 471 ? -5.760 16.797 1.083 1.00 79.38 471 ALA A CA 1
ATOM 3644 C C . ALA A 1 471 ? -4.751 17.257 2.151 1.00 79.38 471 ALA A C 1
ATOM 3646 O O . ALA A 1 471 ? -3.672 17.752 1.817 1.00 79.38 471 ALA A O 1
ATOM 3647 N N . LEU A 1 472 ? -5.061 17.030 3.432 1.00 78.94 472 LEU A N 1
ATOM 3648 C CA . LEU A 1 472 ? -4.171 17.348 4.545 1.00 78.94 472 LEU A CA 1
ATOM 3649 C C . LEU A 1 472 ? -2.887 16.505 4.505 1.00 78.94 472 LEU A C 1
ATOM 3651 O O . LEU A 1 472 ? -1.794 17.064 4.560 1.00 78.94 472 LEU A O 1
ATOM 3655 N N . VAL A 1 473 ? -2.998 15.181 4.338 1.00 68.56 473 VAL A N 1
ATOM 3656 C CA . VAL A 1 473 ? -1.847 14.273 4.151 1.00 68.56 473 VAL A CA 1
ATOM 3657 C C . VAL A 1 473 ? -1.016 14.697 2.940 1.00 68.56 473 VAL A C 1
ATOM 3659 O O . VAL A 1 473 ? 0.215 14.704 3.007 1.00 68.56 473 VAL A O 1
ATOM 3662 N N . GLY A 1 474 ? -1.683 15.108 1.862 1.00 67.88 474 GLY A N 1
ATOM 3663 C CA . GLY A 1 474 ? -1.071 15.668 0.667 1.00 67.88 474 GLY A CA 1
ATOM 3664 C C . GLY A 1 474 ? -0.172 16.863 0.974 1.00 67.88 474 GLY A C 1
ATOM 3665 O O . GLY A 1 474 ? 1.021 16.839 0.663 1.00 67.88 474 GLY A O 1
ATOM 3666 N N . ALA A 1 475 ? -0.720 17.862 1.669 1.00 73.75 475 ALA A N 1
ATOM 3667 C CA . ALA A 1 475 ? 0.015 19.035 2.135 1.00 73.75 475 ALA A CA 1
ATOM 3668 C C . ALA A 1 475 ? 1.183 18.672 3.065 1.00 73.75 475 ALA A C 1
ATOM 3670 O O . ALA A 1 475 ? 2.266 19.252 2.954 1.00 73.75 475 ALA A O 1
ATOM 3671 N N . CYS A 1 476 ? 1.012 17.685 3.952 1.00 68.75 476 CYS A N 1
ATOM 3672 C CA . CYS A 1 476 ? 2.092 17.201 4.817 1.00 68.75 476 CYS A CA 1
ATOM 3673 C C . CYS A 1 476 ? 3.229 16.580 4.013 1.00 68.75 476 CYS A C 1
ATOM 3675 O O . CYS A 1 476 ? 4.402 16.838 4.292 1.00 68.75 476 CYS A O 1
ATOM 3677 N N . ALA A 1 477 ? 2.895 15.783 2.999 1.00 60.84 477 ALA A N 1
ATOM 3678 C CA . ALA A 1 477 ? 3.886 15.129 2.164 1.00 60.84 477 ALA A CA 1
ATOM 3679 C C . ALA A 1 477 ? 4.743 16.137 1.405 1.00 60.84 477 ALA A C 1
ATOM 3681 O O . ALA A 1 477 ? 5.947 15.935 1.293 1.00 60.84 477 ALA A O 1
ATOM 3682 N N . VAL A 1 478 ? 4.161 17.234 0.919 1.00 65.38 478 VAL A N 1
ATOM 3683 C CA . VAL A 1 478 ? 4.902 18.309 0.234 1.00 65.38 478 VAL A CA 1
ATOM 3684 C C . VAL A 1 478 ? 5.427 19.391 1.177 1.00 65.38 478 VAL A C 1
ATOM 3686 O O . VAL A 1 478 ? 6.149 20.280 0.733 1.00 65.38 478 VAL A O 1
ATOM 3689 N N . ARG A 1 479 ? 5.130 19.282 2.479 1.00 68.31 479 ARG A N 1
ATOM 3690 C CA . ARG A 1 479 ? 5.498 20.246 3.529 1.00 68.31 479 ARG A CA 1
ATOM 3691 C C . ARG A 1 479 ? 5.038 21.674 3.217 1.00 68.31 479 ARG A C 1
ATOM 3693 O O . ARG A 1 479 ? 5.737 22.633 3.533 1.00 68.31 479 ARG A O 1
ATOM 3700 N N . ASP A 1 480 ? 3.862 21.810 2.611 1.00 76.56 480 ASP A N 1
ATOM 3701 C CA . ASP A 1 480 ? 3.279 23.101 2.249 1.00 76.56 480 ASP A CA 1
ATOM 3702 C C . ASP A 1 480 ? 1.786 23.126 2.591 1.00 76.56 480 ASP A C 1
ATOM 3704 O O . ASP A 1 480 ? 0.953 22.585 1.867 1.00 76.56 480 ASP A O 1
ATOM 3708 N N . PHE A 1 481 ? 1.443 23.782 3.703 1.00 83.06 481 PHE A N 1
ATOM 3709 C CA . PHE A 1 481 ? 0.050 23.958 4.122 1.00 83.06 481 PHE A CA 1
ATOM 3710 C C . PHE A 1 481 ? -0.774 24.778 3.121 1.00 83.06 481 PHE A C 1
ATOM 3712 O O . PHE A 1 481 ? -1.983 24.582 3.020 1.00 83.06 481 PHE A O 1
ATOM 3719 N N . GLY A 1 482 ? -0.131 25.641 2.325 1.00 83.62 482 GLY A N 1
ATOM 3720 C CA . GLY A 1 482 ? -0.800 26.422 1.285 1.00 83.62 482 GLY A CA 1
ATOM 3721 C C . GLY A 1 482 ? -1.430 25.545 0.197 1.00 83.62 482 GLY A C 1
ATOM 3722 O O . GLY A 1 482 ? -2.339 25.982 -0.507 1.00 83.62 482 GLY A O 1
ATOM 3723 N N . VAL A 1 483 ? -0.994 24.288 0.059 1.00 78.69 483 VAL A N 1
ATOM 3724 C CA . VAL A 1 483 ? -1.672 23.286 -0.776 1.00 78.69 483 VAL A CA 1
ATOM 3725 C C . VAL A 1 483 ? -3.048 22.936 -0.214 1.00 78.69 483 VAL A C 1
ATOM 3727 O O . VAL A 1 483 ? -4.024 22.928 -0.961 1.00 78.69 483 VAL A O 1
ATOM 3730 N N . PHE A 1 484 ? -3.141 22.695 1.094 1.00 85.38 484 PHE A N 1
ATOM 3731 C CA . PHE A 1 484 ? -4.409 22.390 1.754 1.00 85.38 484 PHE A CA 1
ATOM 3732 C C . PHE A 1 484 ? -5.340 23.610 1.772 1.00 85.38 484 PHE A C 1
ATOM 3734 O O . PHE A 1 484 ? -6.523 23.478 1.473 1.00 85.38 484 PHE A O 1
ATOM 3741 N N . GLU A 1 485 ? -4.808 24.811 2.028 1.00 86.56 485 GLU A N 1
ATOM 3742 C CA . GLU A 1 485 ? -5.593 26.054 1.973 1.00 86.56 485 GLU A CA 1
ATOM 3743 C C . GLU A 1 485 ? -6.182 26.312 0.580 1.00 86.56 485 GLU A C 1
ATOM 3745 O O . GLU A 1 485 ? -7.347 26.688 0.470 1.00 86.56 485 GLU A O 1
ATOM 3750 N N . ARG A 1 486 ? -5.407 26.096 -0.494 1.00 86.44 486 ARG A N 1
ATOM 3751 C CA . ARG A 1 486 ? -5.914 26.218 -1.871 1.00 86.44 486 ARG A CA 1
ATOM 3752 C C . ARG A 1 486 ? -7.005 25.197 -2.165 1.00 86.44 486 ARG A C 1
ATOM 3754 O O . ARG A 1 486 ? -8.043 25.581 -2.690 1.00 86.44 486 ARG A O 1
ATOM 3761 N N . TRP A 1 487 ? -6.805 23.941 -1.765 1.00 89.00 487 TRP A N 1
ATOM 3762 C CA . TRP A 1 487 ? -7.824 22.901 -1.914 1.00 89.00 487 TRP A CA 1
ATOM 3763 C C . TRP A 1 487 ? -9.128 23.275 -1.189 1.00 89.00 487 TRP A C 1
ATOM 3765 O O . TRP A 1 487 ? -10.204 23.177 -1.779 1.00 89.00 487 TRP A O 1
ATOM 3775 N N . LEU A 1 488 ? -9.043 23.793 0.045 1.00 88.75 488 LEU A N 1
ATOM 3776 C CA . LEU A 1 488 ? -10.211 24.282 0.788 1.00 88.75 488 LEU A CA 1
ATOM 3777 C C . LEU A 1 488 ? -10.918 25.438 0.065 1.00 88.75 488 LEU A C 1
ATOM 3779 O O . LEU A 1 488 ? -12.146 25.450 -0.000 1.00 88.75 488 LEU A O 1
ATOM 3783 N N . ARG A 1 489 ? -10.170 26.390 -0.509 1.00 87.19 489 ARG A N 1
ATOM 3784 C CA . ARG A 1 489 ? -10.739 27.508 -1.287 1.00 87.19 489 ARG A CA 1
ATOM 3785 C C . ARG A 1 489 ? -11.446 27.026 -2.548 1.00 87.19 489 ARG A C 1
ATOM 3787 O O . ARG A 1 489 ? -12.564 27.451 -2.812 1.00 87.19 489 ARG A O 1
ATOM 3794 N N . GLU A 1 490 ? -10.821 26.129 -3.304 1.00 87.25 490 GLU A N 1
ATOM 3795 C CA . GLU A 1 490 ? -11.412 25.546 -4.513 1.00 87.25 490 GLU A CA 1
ATOM 3796 C C . GLU A 1 490 ? -12.695 24.773 -4.195 1.00 87.25 490 GLU A C 1
ATOM 3798 O O . GLU A 1 490 ? -13.681 24.872 -4.925 1.00 87.25 490 GLU A O 1
ATOM 3803 N N . LYS A 1 491 ? -12.708 24.029 -3.083 1.00 88.38 491 LYS A N 1
ATOM 3804 C CA . LYS A 1 491 ? -13.910 23.356 -2.586 1.00 88.38 491 LYS A CA 1
ATOM 3805 C C . LYS A 1 491 ? -14.999 24.342 -2.198 1.00 88.38 491 LYS A C 1
ATOM 3807 O O . LYS A 1 491 ? -16.136 24.176 -2.631 1.00 88.38 491 LYS A O 1
ATOM 3812 N N . ALA A 1 492 ? -14.649 25.380 -1.442 1.00 86.75 492 ALA A N 1
ATOM 3813 C CA . ALA A 1 492 ? -15.603 26.403 -1.043 1.00 86.75 492 ALA A CA 1
ATOM 3814 C C . ALA A 1 492 ? -16.223 27.103 -2.266 1.00 86.75 492 ALA A C 1
ATOM 3816 O O . ALA A 1 492 ? -17.440 27.256 -2.347 1.00 86.75 492 ALA A O 1
ATOM 3817 N N . GLN A 1 493 ? -15.397 27.441 -3.258 1.00 86.75 493 GLN A N 1
ATOM 3818 C CA . GLN A 1 493 ? -15.826 28.060 -4.510 1.00 86.75 493 GLN A CA 1
ATOM 3819 C C . GLN A 1 493 ? -16.790 27.161 -5.301 1.00 86.75 493 GLN A C 1
ATOM 3821 O O . GLN A 1 493 ? -17.862 27.614 -5.697 1.00 86.75 493 GLN A O 1
ATOM 3826 N N . LYS A 1 494 ? -16.468 25.870 -5.462 1.00 87.50 494 LYS A N 1
ATOM 3827 C CA . LYS A 1 494 ? -17.350 24.901 -6.140 1.00 87.50 494 LYS A CA 1
ATOM 3828 C C . LYS A 1 494 ? -18.700 24.757 -5.440 1.00 87.50 494 LYS A C 1
ATOM 3830 O O . LYS A 1 494 ? -19.728 24.652 -6.103 1.00 87.50 494 LYS A O 1
ATOM 3835 N N . SER A 1 495 ? -18.720 24.773 -4.109 1.00 84.44 495 SER A N 1
ATOM 3836 C CA . SER A 1 495 ? -19.974 24.720 -3.352 1.00 84.44 495 SER A CA 1
ATOM 3837 C C . SER A 1 495 ? -20.833 25.970 -3.564 1.00 84.44 495 SER A C 1
ATOM 3839 O O . SER A 1 495 ? -22.050 25.848 -3.689 1.00 84.44 495 SER A O 1
ATOM 3841 N N . ILE A 1 496 ? -20.219 27.154 -3.677 1.00 84.19 496 ILE A N 1
ATOM 3842 C CA . ILE A 1 496 ? -20.923 28.404 -4.014 1.00 84.19 496 ILE A CA 1
ATOM 3843 C C . ILE A 1 496 ? -21.510 28.331 -5.433 1.00 84.19 496 ILE A C 1
ATOM 3845 O O . ILE A 1 496 ? -22.679 28.661 -5.632 1.00 84.19 496 ILE A O 1
ATOM 3849 N N . GLU A 1 497 ? -20.733 27.861 -6.410 1.00 88.50 497 GLU A N 1
ATOM 3850 C CA . GLU A 1 497 ? -21.167 27.717 -7.809 1.00 88.50 497 GLU A CA 1
ATOM 3851 C C . GLU A 1 497 ? -22.334 26.729 -7.958 1.00 88.50 497 GLU A C 1
ATOM 3853 O O . GLU A 1 497 ? -23.299 26.999 -8.681 1.00 88.50 497 GLU A O 1
ATOM 3858 N N . ASN A 1 498 ? -22.295 25.620 -7.215 1.00 85.31 498 ASN A N 1
ATOM 3859 C CA . ASN A 1 498 ? -23.369 24.629 -7.199 1.00 85.31 498 ASN A CA 1
ATOM 3860 C C . ASN A 1 498 ? -24.649 25.171 -6.537 1.00 85.31 498 ASN A C 1
ATOM 3862 O O . ASN A 1 498 ? -25.743 24.934 -7.045 1.00 85.31 498 ASN A O 1
ATOM 3866 N N . ALA A 1 499 ? -24.528 25.946 -5.453 1.00 81.88 499 ALA A N 1
ATOM 3867 C CA . ALA A 1 499 ? -25.670 26.562 -4.769 1.00 81.88 499 ALA A CA 1
ATOM 3868 C C . ALA A 1 499 ? -26.322 27.699 -5.585 1.00 81.88 499 ALA A C 1
ATOM 3870 O O . ALA A 1 499 ? -27.529 27.939 -5.494 1.00 81.88 499 ALA A O 1
ATOM 3871 N N . GLY A 1 500 ? -25.536 28.385 -6.424 1.00 73.56 500 GLY A N 1
ATOM 3872 C CA . GLY A 1 500 ? -26.009 29.450 -7.312 1.00 73.56 500 GLY A CA 1
ATOM 3873 C C . GLY A 1 500 ? -27.022 28.992 -8.369 1.00 73.56 500 GLY A C 1
ATOM 3874 O O . GLY A 1 500 ? -27.807 29.806 -8.848 1.00 73.56 500 GLY A O 1
ATOM 3875 N N . HIS A 1 501 ? -27.070 27.695 -8.686 1.00 67.06 501 HIS A N 1
ATOM 3876 C CA . HIS A 1 501 ? -28.031 27.119 -9.634 1.00 67.06 501 HIS A CA 1
ATOM 3877 C C . HIS A 1 501 ? -29.346 26.662 -8.977 1.00 67.06 501 HIS A C 1
ATOM 3879 O O . HIS A 1 501 ? -30.294 26.330 -9.686 1.00 67.06 501 HIS A O 1
ATOM 3885 N N . SER A 1 502 ? -29.434 26.677 -7.641 1.00 53.81 502 SER A N 1
ATOM 3886 C CA . SER A 1 502 ? -30.620 26.254 -6.881 1.00 53.81 502 SER A CA 1
ATOM 3887 C C . SER A 1 502 ? -31.234 27.352 -6.004 1.00 53.81 502 SER A C 1
ATOM 3889 O O . SER A 1 502 ? -32.132 27.067 -5.221 1.00 53.81 502 SER A O 1
ATOM 3891 N N . GLY A 1 503 ? -30.789 28.606 -6.133 1.00 47.03 503 GLY A N 1
ATOM 3892 C CA . GLY A 1 503 ? -31.415 29.744 -5.459 1.00 47.03 503 GLY A CA 1
ATOM 3893 C C . GLY A 1 503 ? -31.301 29.724 -3.931 1.00 47.03 503 GLY A C 1
ATOM 3894 O O . GLY A 1 503 ? -32.323 29.749 -3.264 1.00 47.03 503 GLY A O 1
ATOM 3895 N N . SER A 1 504 ? -30.079 29.698 -3.382 1.00 38.03 504 SER A N 1
ATOM 3896 C CA . SER A 1 504 ? -29.662 30.432 -2.163 1.00 38.03 504 SER A CA 1
ATOM 3897 C C . SER A 1 504 ? -28.187 30.105 -1.843 1.00 38.03 504 SER A C 1
ATOM 3899 O O . SER A 1 504 ? -27.858 28.923 -1.736 1.00 38.03 504 SER A O 1
ATOM 3901 N N . PRO A 1 505 ? -27.270 31.085 -1.699 1.00 37.56 505 PRO A N 1
ATOM 3902 C CA . PRO A 1 505 ? -25.846 30.821 -1.521 1.00 37.56 505 PRO A CA 1
ATOM 3903 C C . PRO A 1 505 ? -25.474 30.753 -0.036 1.00 37.56 505 PRO A C 1
ATOM 3905 O O . PRO A 1 505 ? -25.294 31.778 0.620 1.00 37.56 505 PRO A O 1
ATOM 3908 N N . ALA A 1 506 ? -25.289 29.546 0.491 1.00 42.38 506 ALA A N 1
ATOM 3909 C CA . ALA A 1 506 ? -24.461 29.344 1.671 1.00 42.38 506 ALA A CA 1
ATOM 3910 C C . ALA A 1 506 ? -23.861 27.936 1.662 1.00 42.38 506 ALA A C 1
ATOM 3912 O O . ALA A 1 506 ? -24.571 26.948 1.489 1.00 42.38 506 ALA A O 1
ATOM 3913 N N . LEU A 1 507 ? -22.562 27.840 1.949 1.00 42.94 507 LEU A N 1
ATOM 3914 C CA . LEU A 1 507 ? -21.992 26.673 2.624 1.00 42.94 507 LEU A CA 1
ATOM 3915 C C . LEU A 1 507 ? -22.589 26.619 4.039 1.00 42.94 507 LEU A C 1
ATOM 3917 O O . LEU A 1 507 ? -21.932 26.931 5.027 1.00 42.94 507 LEU A O 1
ATOM 3921 N N . LEU A 1 508 ? -23.879 26.305 4.139 1.00 42.03 508 LEU A N 1
ATOM 3922 C CA . LEU A 1 508 ? -24.503 25.965 5.404 1.00 42.03 508 LEU A CA 1
ATOM 3923 C C . LEU A 1 508 ? -24.106 24.524 5.701 1.00 42.03 508 LEU A C 1
ATOM 3925 O O . LEU A 1 508 ? -24.709 23.571 5.215 1.00 42.03 508 LEU A O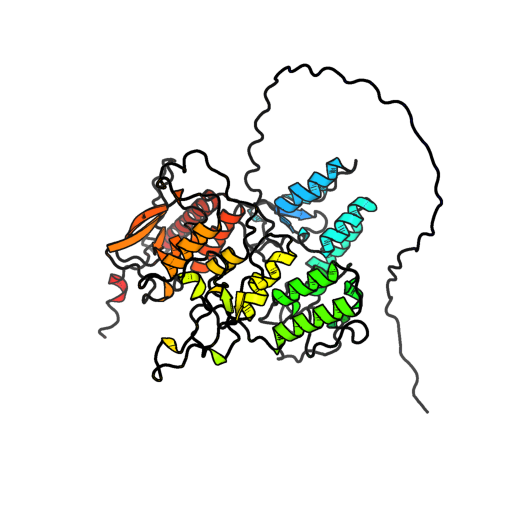 1
ATOM 3929 N N . VAL A 1 509 ? -23.083 24.372 6.540 1.00 45.69 509 VAL A N 1
ATOM 3930 C CA . VAL A 1 509 ? -23.130 23.281 7.512 1.00 45.69 509 VAL A CA 1
ATOM 3931 C C . VAL A 1 509 ? -24.453 23.476 8.265 1.00 45.69 509 VAL A C 1
ATOM 3933 O O . VAL A 1 509 ? -24.653 24.570 8.803 1.00 45.69 509 VAL A O 1
ATOM 3936 N N . PRO A 1 510 ? -25.380 22.501 8.255 1.00 36.81 510 PRO A N 1
ATOM 3937 C CA . PRO A 1 510 ? -26.677 22.682 8.892 1.00 36.81 510 PRO A CA 1
ATOM 3938 C C . PRO A 1 510 ? -26.470 23.015 10.370 1.00 36.81 510 PRO A C 1
ATOM 3940 O O . PRO A 1 510 ? -25.678 22.365 11.064 1.00 36.81 510 PRO A O 1
ATOM 3943 N N . ARG A 1 511 ? -27.142 24.066 10.849 1.00 41.75 511 ARG A N 1
ATOM 3944 C CA . ARG A 1 511 ? -27.152 24.376 12.279 1.00 41.75 511 ARG A CA 1
ATOM 3945 C C . ARG A 1 511 ? -28.004 23.315 12.963 1.00 41.75 511 ARG A C 1
ATOM 3947 O O . ARG A 1 511 ? -28.945 22.788 12.385 1.00 41.75 511 ARG A O 1
ATOM 3954 N N . ILE A 1 512 ? -27.714 23.010 14.227 1.00 40.56 512 ILE A N 1
ATOM 3955 C CA . ILE A 1 512 ? -28.522 22.068 15.031 1.00 40.56 512 ILE A CA 1
ATOM 3956 C C . ILE A 1 512 ? -30.010 22.483 15.065 1.00 40.56 512 ILE A C 1
ATOM 3958 O O . ILE A 1 512 ? -30.895 21.641 15.202 1.00 40.56 512 ILE A O 1
ATOM 3962 N N . GLU A 1 513 ? -30.284 23.778 14.901 1.00 41.97 513 GLU A N 1
ATOM 3963 C CA . GLU A 1 513 ? -31.620 24.368 14.762 1.00 41.97 513 GLU A CA 1
ATOM 3964 C C . GLU A 1 513 ? -32.424 23.759 13.594 1.00 41.97 513 GLU A C 1
ATOM 3966 O O . GLU A 1 513 ? -33.637 23.606 13.718 1.00 41.97 513 GLU A O 1
ATOM 3971 N N . ASP A 1 514 ? -31.751 23.305 12.533 1.00 40.56 514 ASP A N 1
ATOM 3972 C CA . ASP A 1 514 ? -32.365 22.724 11.333 1.00 40.56 514 ASP A CA 1
ATOM 3973 C C . ASP A 1 514 ? -32.797 21.252 11.524 1.00 40.56 514 ASP A C 1
ATOM 3975 O O . ASP A 1 514 ? -33.574 20.725 10.732 1.00 40.56 514 ASP A O 1
ATOM 3979 N N . PHE A 1 515 ? -32.335 20.578 12.588 1.00 41.69 515 PHE A N 1
ATOM 3980 C CA . PHE A 1 515 ? -32.675 19.177 12.895 1.00 41.69 515 PHE A CA 1
ATOM 3981 C C . PHE A 1 515 ? -33.759 19.018 13.969 1.00 41.69 515 PHE A C 1
ATOM 3983 O O . PHE A 1 515 ? -34.241 17.910 14.200 1.00 41.69 515 PHE A O 1
ATOM 3990 N N . LYS A 1 516 ? -34.161 20.101 14.645 1.00 37.47 516 LYS A N 1
ATOM 3991 C CA . LYS A 1 516 ? -35.162 20.032 15.725 1.00 37.47 516 LYS A CA 1
ATOM 3992 C C . LYS A 1 516 ? -36.614 19.995 15.239 1.00 37.47 516 LYS A C 1
ATOM 3994 O O . LYS A 1 516 ? -37.497 19.739 16.045 1.00 37.47 516 LYS A O 1
ATOM 3999 N N . THR A 1 517 ? -36.886 20.212 13.954 1.00 39.00 517 THR A N 1
ATOM 4000 C CA . THR A 1 517 ? -38.257 20.336 13.420 1.00 39.00 517 THR A CA 1
ATOM 4001 C C . THR A 1 517 ? -38.852 19.051 12.832 1.00 39.00 517 THR A C 1
ATOM 4003 O O . THR A 1 517 ? -39.926 19.110 12.246 1.00 39.00 517 THR A O 1
ATOM 4006 N N . THR A 1 518 ? -38.215 17.883 12.986 1.00 38.84 518 THR A N 1
ATOM 4007 C CA . THR A 1 518 ? -38.700 16.612 12.392 1.00 38.84 518 THR A CA 1
ATOM 4008 C C . THR A 1 518 ? -39.002 15.483 13.384 1.00 38.84 518 THR A C 1
ATOM 4010 O O . THR A 1 518 ? -39.190 14.349 12.956 1.00 38.84 518 THR A O 1
ATOM 4013 N N . LEU A 1 519 ? -39.101 15.761 14.690 1.00 36.66 519 LEU A N 1
ATOM 4014 C CA . LEU A 1 519 ? -39.415 14.735 15.704 1.00 36.66 519 LEU A CA 1
ATOM 4015 C C . LEU A 1 519 ? -40.690 14.973 16.529 1.00 36.66 519 LEU A C 1
ATOM 4017 O O . LEU A 1 519 ? -40.957 14.187 17.429 1.00 36.66 519 LEU A O 1
ATOM 4021 N N . ASP A 1 520 ? -41.508 15.964 16.172 1.00 40.91 520 ASP A N 1
ATOM 4022 C CA . ASP A 1 520 ? -42.888 16.074 16.659 1.00 40.91 520 ASP A CA 1
ATOM 4023 C C . ASP A 1 520 ? -43.843 16.014 15.456 1.00 40.91 520 ASP A C 1
ATOM 4025 O O . ASP A 1 520 ? -44.216 17.036 14.875 1.00 40.91 520 ASP A O 1
ATOM 4029 N N . GLY A 1 521 ? -44.176 14.788 15.047 1.00 38.88 521 GLY A N 1
ATOM 4030 C CA . GLY A 1 521 ? -45.122 14.460 13.978 1.00 38.88 521 GLY A CA 1
ATOM 4031 C C . GLY A 1 521 ? -45.582 13.019 14.082 1.00 38.88 521 GLY A C 1
ATOM 4032 O O . GLY A 1 521 ? -44.724 12.135 13.863 1.00 38.88 521 GLY A O 1
#

Mean predicted aligned error: 13.85 Å